Protein AF-A0A8H5JSW3-F1 (afdb_monomer_lite)

Radius of gyration: 33.88 Å; chains: 1; bounding box: 86×76×113 Å

Organism: NCBI:txid47803

Foldseek 3Di:
DDDDPLRVLLVVLVVLLVVLLVLLVVLLVVCCVPQNPVRADPLVVLSVCVVVLSVLSVLLSVLLSCCCPVLVVAEPVLDDPVRVVPDDCPDPSVVSHVVSHVSLVVSVVSLVVNVVSLVVSVVSVVCVLDDPDPDPVVVVVCLVPAPDDPVVNVVVVCLVCLVVVLVVLVVVLVVCLVVVRSNSSSSNSSSSSVSSSSSSCSSRCVSCVVVVVVVVVVVVCVVVVVVVVPDDDDDDDDDDDDDDDDDDDDDDDDDDDDDDDSNPRQDDAPLRVQFKPWFQADDDDDDDDDDDDDDDDDDDDDDDDDDDDDDDDDDPPPPDDDDQDDQDQDDFCVVDPPFKRWRGKHQGIDTPAWGKIKTWTQGNVRDIFIKIKTKGFAPLRLQALVLQLVLQCQLCVQPVVAAFAWDDKAAGPVDPRMIMTMTGRFHFDLDFADLQQVLQSLLSQQVRHADPVQFWFDPGFYDRRSHTFQGDTDHFQLVSVLVRLVSLVVVRCVPPNDDPVCVVVNCCCNPPLSCPQRVVCPPPPHDAGQGKDQDQDFSSQWGAGPVPRHIYGHSGSIIRHRSLLNLLNVPPVVRVNDPSNVVSNCVSDPQRPPNVSSVSVSPSSVVSSD

Structure (mmCIF, N/CA/C/O backbone):
data_AF-A0A8H5JSW3-F1
#
_entry.id   AF-A0A8H5JSW3-F1
#
loop_
_atom_site.group_PDB
_atom_site.id
_atom_site.type_symbol
_atom_site.label_atom_id
_atom_site.label_alt_id
_atom_site.label_comp_id
_atom_site.label_asym_id
_atom_site.label_entity_id
_atom_site.label_seq_id
_atom_site.pdbx_PDB_ins_code
_atom_site.Cartn_x
_atom_site.Cartn_y
_atom_site.Cartn_z
_atom_site.occupancy
_atom_site.B_iso_or_equiv
_atom_site.auth_seq_id
_atom_site.auth_comp_id
_atom_site.auth_asym_id
_atom_site.auth_atom_id
_atom_site.pdbx_PDB_model_num
ATOM 1 N N . MET A 1 1 ? 53.508 -15.416 -26.211 1.00 42.41 1 MET A N 1
ATOM 2 C CA . MET A 1 1 ? 52.854 -15.541 -27.528 1.00 42.41 1 MET A CA 1
ATOM 3 C C . MET A 1 1 ? 51.835 -14.416 -27.615 1.00 42.41 1 MET A C 1
ATOM 5 O O . MET A 1 1 ? 50.801 -14.496 -26.969 1.00 42.41 1 MET A O 1
ATOM 9 N N . THR A 1 2 ? 52.191 -13.299 -28.245 1.00 49.69 2 THR A N 1
ATOM 10 C CA . THR A 1 2 ? 51.270 -12.172 -28.449 1.00 49.69 2 THR A CA 1
ATOM 11 C C . THR A 1 2 ? 50.281 -12.577 -29.534 1.00 49.69 2 THR A C 1
ATOM 13 O O . THR A 1 2 ? 50.700 -12.877 -30.649 1.00 49.69 2 THR A O 1
ATOM 16 N N . LEU A 1 3 ? 48.998 -12.670 -29.184 1.00 56.19 3 LEU A N 1
ATOM 17 C CA . LEU A 1 3 ? 47.935 -12.943 -30.149 1.00 56.19 3 LEU A CA 1
ATOM 18 C C . LEU A 1 3 ? 47.907 -11.830 -31.203 1.00 56.19 3 LEU A C 1
ATOM 20 O O . LEU A 1 3 ? 48.126 -10.662 -30.882 1.00 56.19 3 LEU A O 1
ATOM 24 N N . ASP A 1 4 ? 47.636 -12.203 -32.450 1.00 70.50 4 ASP A N 1
ATOM 25 C CA . ASP A 1 4 ? 47.379 -11.255 -33.532 1.00 70.50 4 ASP A CA 1
ATOM 26 C C . ASP A 1 4 ? 46.211 -10.310 -33.147 1.00 70.50 4 ASP A C 1
ATOM 28 O O . ASP A 1 4 ? 45.209 -10.790 -32.598 1.00 70.50 4 ASP A O 1
ATOM 32 N N . PRO A 1 5 ? 46.302 -8.985 -33.387 1.00 66.31 5 PRO A N 1
ATOM 33 C CA . PRO A 1 5 ? 45.281 -8.019 -32.972 1.00 66.31 5 PRO A CA 1
ATOM 34 C C . PRO A 1 5 ? 43.854 -8.354 -33.427 1.00 66.31 5 PRO A C 1
ATOM 36 O O . PRO A 1 5 ? 42.914 -8.175 -32.650 1.00 66.31 5 PRO A O 1
ATOM 39 N N . ALA A 1 6 ? 43.675 -8.907 -34.633 1.00 65.25 6 ALA A N 1
ATOM 40 C CA . ALA A 1 6 ? 42.353 -9.309 -35.124 1.00 65.25 6 ALA A CA 1
ATOM 41 C C . ALA A 1 6 ? 41.802 -10.528 -34.361 1.00 65.25 6 ALA A C 1
ATOM 43 O O . ALA A 1 6 ? 40.601 -10.623 -34.084 1.00 65.25 6 ALA A O 1
ATOM 44 N N . THR A 1 7 ? 42.690 -11.437 -33.955 1.00 71.88 7 THR A N 1
ATOM 45 C CA . THR A 1 7 ? 42.349 -12.595 -33.118 1.00 71.88 7 THR A CA 1
ATOM 46 C C . THR A 1 7 ? 41.985 -12.163 -31.693 1.00 71.88 7 THR A C 1
ATOM 48 O O . THR A 1 7 ? 41.002 -12.652 -31.135 1.00 71.88 7 THR A O 1
ATOM 51 N N . SER A 1 8 ? 42.715 -11.198 -31.123 1.00 79.25 8 SER A N 1
ATOM 52 C CA . SER A 1 8 ? 42.423 -10.641 -29.794 1.00 79.25 8 SER A CA 1
ATOM 53 C C . SER A 1 8 ? 41.053 -9.959 -29.746 1.00 79.25 8 SER A C 1
ATOM 55 O O . SER A 1 8 ? 40.274 -10.218 -28.828 1.00 79.25 8 SER A O 1
ATOM 57 N N . PHE A 1 9 ? 40.731 -9.131 -30.745 1.00 79.38 9 PHE A N 1
ATOM 58 C CA . PHE A 1 9 ? 39.423 -8.479 -30.823 1.00 79.38 9 PHE A CA 1
ATOM 59 C C . PHE A 1 9 ? 38.285 -9.486 -31.025 1.00 79.38 9 PHE A C 1
ATOM 61 O O . PHE A 1 9 ? 37.231 -9.367 -30.406 1.00 79.38 9 PHE A O 1
ATOM 68 N N . SER A 1 10 ? 38.494 -10.513 -31.852 1.00 80.00 10 SER A N 1
ATOM 69 C CA . SER A 1 10 ? 37.480 -11.548 -32.068 1.00 80.00 10 SER A CA 1
ATOM 70 C C . SER A 1 10 ? 37.108 -12.239 -30.752 1.00 80.00 10 SER A C 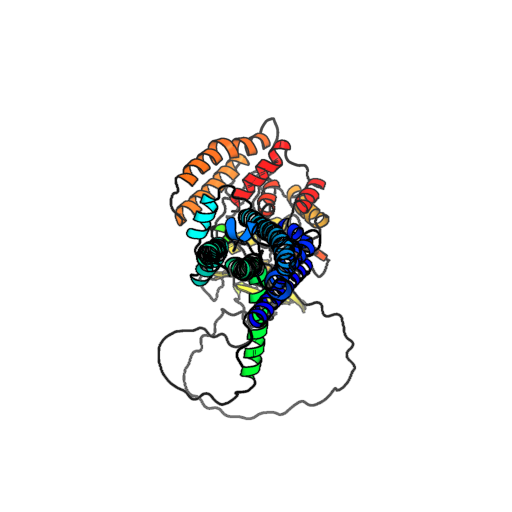1
ATOM 72 O O . SER A 1 10 ? 35.928 -12.351 -30.429 1.00 80.00 10 SER A O 1
ATOM 74 N N . ILE A 1 11 ? 38.102 -12.642 -29.952 1.00 84.06 11 ILE A N 1
ATOM 75 C CA . ILE A 1 11 ? 37.868 -13.252 -28.633 1.00 84.06 11 ILE A CA 1
ATOM 76 C C . ILE A 1 11 ? 37.086 -12.293 -27.724 1.00 84.06 11 ILE A C 1
ATOM 78 O O . ILE A 1 11 ? 36.123 -12.707 -27.077 1.00 84.06 11 ILE A O 1
ATOM 82 N N . GLU A 1 12 ? 37.463 -11.015 -27.700 1.00 86.69 12 GLU A N 1
ATOM 83 C CA . GLU A 1 12 ? 36.790 -9.975 -26.918 1.00 86.69 12 GLU A CA 1
ATOM 84 C C . GLU A 1 12 ? 35.310 -9.820 -27.319 1.00 86.69 12 GLU A C 1
ATOM 86 O O . GLU A 1 12 ? 34.420 -9.933 -26.473 1.00 86.69 12 GLU A O 1
ATOM 91 N N . ALA A 1 13 ? 35.032 -9.646 -28.612 1.00 83.81 13 ALA A N 1
ATOM 92 C CA . ALA A 1 13 ? 33.691 -9.405 -29.137 1.00 83.81 13 ALA A CA 1
ATOM 93 C C . ALA A 1 13 ? 32.743 -10.597 -28.900 1.00 83.81 13 ALA A C 1
ATOM 95 O O . ALA A 1 13 ? 31.612 -10.420 -28.440 1.00 83.81 13 ALA A O 1
ATOM 96 N N . TRP A 1 14 ? 33.219 -11.826 -29.128 1.00 87.38 14 TRP A N 1
ATOM 97 C CA . TRP A 1 14 ? 32.437 -13.036 -28.855 1.00 87.38 14 TRP A CA 1
ATOM 98 C C . TRP A 1 14 ? 32.210 -13.262 -27.354 1.00 87.38 14 TRP A C 1
ATOM 100 O O . TRP A 1 14 ? 31.138 -13.726 -26.957 1.00 87.38 14 TRP A O 1
ATOM 110 N N . THR A 1 15 ? 33.166 -12.874 -26.503 1.00 89.56 15 THR A N 1
ATOM 111 C CA . THR A 1 15 ? 33.002 -12.924 -25.040 1.00 89.56 15 THR A CA 1
ATOM 112 C C . THR A 1 15 ? 31.920 -11.948 -24.571 1.00 89.56 15 THR A C 1
ATOM 114 O O . THR A 1 15 ? 31.059 -12.319 -23.769 1.00 89.56 15 THR A O 1
ATOM 117 N N . TYR A 1 16 ? 31.902 -10.721 -25.102 1.00 89.00 16 TYR A N 1
ATOM 118 C CA . TYR A 1 16 ? 30.855 -9.736 -24.806 1.00 89.00 16 TYR A CA 1
ATOM 119 C C . TYR A 1 16 ? 29.469 -10.218 -25.213 1.00 89.00 16 TYR A C 1
ATOM 121 O O . TYR A 1 16 ? 28.509 -10.056 -24.446 1.00 89.00 16 TYR A O 1
ATOM 129 N N . LEU A 1 17 ? 29.368 -10.854 -26.382 1.00 87.12 17 LEU A N 1
ATOM 130 C CA . LEU A 1 17 ? 28.131 -11.469 -26.839 1.00 87.12 17 LEU A CA 1
ATOM 131 C C . LEU A 1 17 ? 27.668 -12.557 -25.866 1.00 87.12 17 LEU A C 1
ATOM 133 O O . LEU A 1 17 ? 26.546 -12.481 -25.368 1.00 87.12 17 LEU A O 1
ATOM 137 N N . ALA A 1 18 ? 28.536 -13.511 -25.522 1.00 88.69 18 ALA A N 1
ATOM 138 C CA . ALA A 1 18 ? 28.195 -14.616 -24.628 1.00 88.69 18 ALA A CA 1
ATOM 139 C C . ALA A 1 18 ? 27.685 -14.130 -23.259 1.00 88.69 18 ALA A C 1
ATOM 141 O O . ALA A 1 18 ? 26.617 -14.551 -22.807 1.00 88.69 18 ALA A O 1
ATOM 142 N N . ILE A 1 19 ? 28.398 -13.190 -22.627 1.00 89.62 19 ILE A N 1
ATOM 143 C CA . ILE A 1 19 ? 28.000 -12.622 -21.330 1.00 89.62 19 ILE A CA 1
ATOM 144 C C . ILE A 1 19 ? 26.642 -11.919 -21.439 1.00 89.62 19 ILE A C 1
ATOM 146 O O . ILE A 1 19 ? 25.775 -12.106 -20.583 1.00 89.62 19 ILE A O 1
ATOM 150 N N . SER A 1 20 ? 26.430 -11.139 -22.500 1.00 84.50 20 SER A N 1
ATOM 151 C CA . SER A 1 20 ? 25.183 -10.390 -22.695 1.00 84.50 20 SER A CA 1
ATOM 152 C C . SER A 1 20 ? 23.987 -11.308 -22.938 1.00 84.50 20 SER A C 1
ATOM 154 O O . SER A 1 20 ? 22.911 -11.064 -22.391 1.00 84.50 20 SER A O 1
ATOM 156 N N . LEU A 1 21 ? 24.170 -12.383 -23.711 1.00 84.62 21 LEU A N 1
ATOM 157 C CA . LEU A 1 21 ? 23.132 -13.387 -23.953 1.00 84.62 21 LEU A CA 1
ATOM 158 C C . LEU A 1 21 ? 22.710 -14.072 -22.650 1.00 84.62 21 LEU A C 1
ATOM 160 O O . LEU A 1 21 ? 21.513 -14.145 -22.362 1.00 84.62 21 LEU A O 1
ATOM 164 N N . ILE A 1 22 ? 23.680 -14.500 -21.834 1.00 86.38 22 ILE A N 1
ATOM 165 C CA . ILE A 1 22 ? 23.426 -15.123 -20.525 1.00 86.38 22 ILE A CA 1
ATOM 166 C C . ILE A 1 22 ? 22.666 -14.159 -19.614 1.00 86.38 22 ILE A C 1
ATOM 168 O O . ILE A 1 22 ? 21.664 -14.531 -19.007 1.00 86.38 22 ILE A O 1
ATOM 172 N N . LEU A 1 23 ? 23.116 -12.909 -19.539 1.00 83.75 23 LEU A N 1
ATOM 173 C CA . LEU A 1 23 ? 22.532 -11.892 -18.675 1.00 83.75 23 LEU A CA 1
ATOM 174 C C . LEU A 1 23 ? 21.076 -11.564 -19.055 1.00 83.75 23 LEU A C 1
ATOM 176 O O . LEU A 1 23 ? 20.216 -11.471 -18.176 1.00 83.75 23 LEU A O 1
ATOM 180 N N . VAL A 1 24 ? 20.768 -11.452 -20.349 1.00 79.88 24 VAL A N 1
ATOM 181 C CA . VAL A 1 24 ? 19.388 -11.244 -20.820 1.00 79.88 24 VAL A CA 1
ATOM 182 C C . VAL A 1 24 ? 18.526 -12.477 -20.560 1.00 79.88 24 VAL A C 1
ATOM 184 O O . VAL A 1 24 ? 17.418 -12.339 -20.043 1.00 79.88 24 VAL A O 1
ATOM 187 N N . ALA A 1 25 ? 19.028 -13.678 -20.858 1.00 80.31 25 ALA A N 1
ATOM 188 C CA . ALA A 1 25 ? 18.294 -14.919 -20.619 1.00 80.31 25 ALA A CA 1
ATOM 189 C C . ALA A 1 25 ? 17.964 -15.099 -19.129 1.00 80.31 25 ALA A C 1
ATOM 191 O O . ALA A 1 25 ? 16.816 -15.363 -18.769 1.00 80.31 25 ALA A O 1
ATOM 192 N N . PHE A 1 26 ? 18.946 -14.871 -18.255 1.00 81.25 26 PHE A N 1
ATOM 193 C CA . PHE A 1 26 ? 18.774 -14.932 -16.807 1.00 81.25 26 PHE A CA 1
ATOM 194 C C . PHE A 1 26 ? 17.715 -13.939 -16.317 1.00 81.25 26 PHE A C 1
ATOM 196 O O . PHE A 1 26 ? 16.819 -14.312 -15.555 1.00 81.25 26 PHE A O 1
ATOM 203 N N . ARG A 1 27 ? 17.751 -12.696 -16.812 1.00 78.31 27 ARG A N 1
ATOM 204 C CA . ARG A 1 27 ? 16.717 -11.698 -16.521 1.00 78.31 27 ARG A CA 1
ATOM 205 C C . ARG A 1 27 ? 15.326 -12.182 -16.944 1.00 78.31 27 ARG A C 1
ATOM 207 O O . ARG A 1 27 ? 14.398 -12.092 -16.141 1.00 78.31 27 ARG A O 1
ATOM 214 N N . CYS A 1 28 ? 15.166 -12.659 -18.179 1.00 76.44 28 CYS A N 1
ATOM 215 C CA . CYS A 1 28 ? 13.875 -13.114 -18.703 1.00 76.44 28 CYS A CA 1
ATOM 216 C C . CYS A 1 28 ? 13.307 -14.272 -17.872 1.00 76.44 28 CYS A C 1
ATOM 218 O O . CYS A 1 28 ? 12.138 -14.235 -17.496 1.00 76.44 28 CYS A O 1
ATOM 220 N N . ILE A 1 29 ? 14.146 -15.250 -17.512 1.00 77.12 29 ILE A N 1
ATOM 221 C CA . ILE A 1 29 ? 13.749 -16.394 -16.679 1.00 77.12 29 ILE A CA 1
ATOM 222 C C . ILE A 1 29 ? 13.287 -15.931 -15.293 1.00 77.12 29 ILE A C 1
ATOM 224 O O . ILE A 1 29 ? 12.258 -16.400 -14.806 1.00 77.12 29 ILE A O 1
ATOM 228 N N . ILE A 1 30 ? 14.014 -15.003 -14.657 1.00 73.31 30 ILE A N 1
ATOM 229 C CA . ILE A 1 30 ? 13.615 -14.447 -13.356 1.00 73.31 30 ILE A CA 1
ATOM 230 C C . ILE A 1 30 ? 12.268 -13.735 -13.471 1.00 73.31 30 ILE A C 1
ATOM 232 O O . ILE A 1 30 ? 11.367 -14.005 -12.684 1.00 73.31 30 ILE A O 1
ATOM 236 N N . ARG A 1 31 ? 12.097 -12.840 -14.446 1.00 72.12 31 ARG A N 1
ATOM 237 C CA . ARG A 1 31 ? 10.846 -12.076 -14.584 1.00 72.12 31 ARG A CA 1
ATOM 238 C C . ARG A 1 31 ? 9.658 -12.998 -14.855 1.00 72.12 31 ARG A C 1
ATOM 240 O O . ARG A 1 31 ? 8.634 -12.856 -14.194 1.00 72.12 31 ARG A O 1
ATOM 247 N N . TRP A 1 32 ? 9.829 -13.987 -15.732 1.00 70.44 32 TRP A N 1
ATOM 248 C CA . TRP A 1 32 ? 8.801 -14.982 -16.036 1.00 70.44 32 TRP A CA 1
ATOM 249 C C . TRP A 1 32 ? 8.386 -15.785 -14.802 1.00 70.44 32 TRP A C 1
ATOM 251 O O . TRP A 1 32 ? 7.198 -15.902 -14.511 1.00 70.44 32 TRP A O 1
ATOM 261 N N . ARG A 1 33 ? 9.359 -16.336 -14.063 1.00 68.94 33 ARG A N 1
ATOM 262 C CA . ARG A 1 33 ? 9.085 -17.192 -12.898 1.00 68.94 33 ARG A CA 1
ATOM 263 C C . ARG A 1 33 ? 8.400 -16.460 -11.748 1.00 68.94 33 ARG A C 1
ATOM 265 O O . ARG A 1 33 ? 7.733 -17.114 -10.959 1.00 68.94 33 ARG A O 1
ATOM 272 N N . TRP A 1 34 ? 8.588 -15.147 -11.636 1.00 63.50 34 TRP A N 1
ATOM 273 C CA . TRP A 1 34 ? 8.130 -14.378 -10.477 1.00 63.50 34 TRP A CA 1
ATOM 274 C C . TRP A 1 34 ? 6.857 -13.562 -10.715 1.00 63.50 34 TRP A C 1
ATOM 276 O O . TRP A 1 34 ? 6.112 -13.357 -9.767 1.00 63.50 34 TRP A O 1
ATOM 286 N N . LEU A 1 35 ? 6.603 -13.078 -11.935 1.00 59.19 35 LEU A N 1
ATOM 287 C CA . LEU A 1 35 ? 5.440 -12.220 -12.231 1.00 59.19 35 LEU A CA 1
ATOM 288 C C . LEU A 1 35 ? 4.342 -12.928 -13.031 1.00 59.19 35 LEU A C 1
ATOM 290 O O . LEU A 1 35 ? 3.235 -12.407 -13.150 1.00 59.19 35 LEU A O 1
ATOM 294 N N . GLY A 1 36 ? 4.638 -14.104 -13.593 1.00 61.25 36 GLY A N 1
ATOM 295 C CA . GLY A 1 36 ? 3.735 -14.792 -14.509 1.00 61.25 36 GLY A CA 1
ATOM 296 C C . GLY A 1 36 ? 3.526 -14.035 -15.829 1.00 61.25 36 GLY A C 1
ATOM 297 O O . GLY A 1 36 ? 3.969 -12.904 -16.019 1.00 61.25 36 GLY A O 1
ATOM 298 N N . LEU A 1 37 ? 2.837 -14.674 -16.776 1.00 57.72 37 LEU A N 1
ATOM 299 C CA . LEU A 1 37 ? 2.640 -14.154 -18.139 1.00 57.72 37 LEU A CA 1
ATOM 300 C C . LEU A 1 37 ? 1.767 -12.888 -18.222 1.00 57.72 37 LEU A C 1
ATOM 302 O O . LEU A 1 37 ? 1.902 -12.118 -19.172 1.00 57.72 37 LEU A O 1
ATOM 306 N N . ARG A 1 38 ? 0.876 -12.680 -17.244 1.00 52.69 38 ARG A N 1
ATOM 307 C CA . ARG A 1 38 ? -0.062 -11.543 -17.188 1.00 52.69 38 ARG A CA 1
ATOM 308 C C . ARG A 1 38 ? 0.469 -10.342 -16.391 1.00 52.69 38 ARG A C 1
ATOM 310 O O . ARG A 1 38 ? -0.105 -9.269 -16.494 1.00 52.69 38 ARG A O 1
ATOM 317 N N . GLY A 1 39 ? 1.557 -10.509 -15.632 1.00 58.34 39 GLY A N 1
ATOM 318 C CA . GLY A 1 39 ? 2.174 -9.458 -14.809 1.00 58.34 39 GLY A CA 1
ATOM 319 C C . GLY A 1 39 ? 3.420 -8.812 -15.426 1.00 58.34 39 GLY A C 1
ATOM 320 O O . GLY A 1 39 ? 4.149 -8.094 -14.738 1.00 58.34 39 GLY A O 1
ATOM 321 N N . LEU A 1 40 ? 3.719 -9.097 -16.698 1.00 61.66 40 LEU A N 1
ATOM 322 C CA . LEU A 1 40 ? 4.862 -8.515 -17.403 1.00 61.66 40 LEU A CA 1
ATOM 323 C C . LEU A 1 40 ? 4.580 -7.045 -17.738 1.00 61.66 40 LEU A C 1
ATOM 325 O O . LEU A 1 40 ? 3.499 -6.688 -18.195 1.00 61.66 40 LEU A O 1
ATOM 329 N N . ALA A 1 41 ? 5.559 -6.173 -17.510 1.00 62.34 41 ALA A N 1
ATOM 330 C CA . ALA A 1 41 ? 5.435 -4.759 -17.839 1.00 62.34 41 ALA A CA 1
ATOM 331 C C . ALA A 1 41 ? 5.768 -4.503 -19.321 1.00 62.34 41 ALA A C 1
ATOM 333 O O . ALA A 1 41 ? 6.376 -5.335 -19.993 1.00 62.34 41 ALA A O 1
ATOM 334 N N . ALA A 1 42 ? 5.421 -3.322 -19.847 1.00 63.41 42 ALA A N 1
ATOM 335 C CA . ALA A 1 42 ? 5.724 -2.943 -21.233 1.00 63.41 42 ALA A CA 1
ATOM 336 C C . ALA A 1 42 ? 7.229 -3.034 -21.571 1.00 63.41 42 ALA A C 1
ATOM 338 O O . ALA A 1 42 ? 7.587 -3.451 -22.672 1.00 63.41 42 ALA A O 1
ATOM 339 N N . ASP A 1 43 ? 8.122 -2.718 -20.621 1.00 63.94 43 ASP A N 1
ATOM 340 C CA . ASP A 1 43 ? 9.566 -2.930 -20.777 1.00 63.94 43 ASP A CA 1
ATOM 341 C C . ASP A 1 43 ? 9.937 -4.413 -20.844 1.00 63.94 43 ASP A C 1
ATOM 343 O O . ASP A 1 43 ? 10.880 -4.759 -21.547 1.00 63.94 43 ASP A O 1
ATOM 347 N N . ASP A 1 44 ? 9.197 -5.294 -20.172 1.00 67.88 44 ASP A N 1
ATOM 348 C CA . ASP A 1 44 ? 9.404 -6.733 -20.286 1.00 67.88 44 ASP A CA 1
ATOM 349 C C . ASP A 1 44 ? 8.888 -7.272 -21.619 1.00 67.88 44 ASP A C 1
ATOM 351 O O . ASP A 1 44 ? 9.549 -8.133 -22.176 1.00 67.88 44 ASP A O 1
ATOM 355 N N . TYR A 1 45 ? 7.803 -6.741 -22.193 1.00 66.06 45 TYR A N 1
ATOM 356 C CA . TYR A 1 45 ? 7.359 -7.103 -23.551 1.00 66.06 45 TYR A CA 1
ATOM 357 C C . TYR A 1 45 ? 8.318 -6.590 -24.636 1.00 66.06 45 TYR A C 1
ATOM 359 O O . TYR A 1 45 ? 8.668 -7.330 -25.557 1.00 66.06 45 TYR A O 1
ATOM 367 N N . LEU A 1 46 ? 8.865 -5.380 -24.470 1.00 62.31 46 LEU A N 1
ATOM 368 C CA . LEU A 1 46 ? 10.007 -4.881 -25.256 1.00 62.31 46 LEU A CA 1
ATOM 369 C C . LEU A 1 46 ? 11.282 -5.723 -25.056 1.00 62.31 46 LEU A C 1
ATOM 371 O O . LEU A 1 46 ? 12.229 -5.623 -25.837 1.00 62.31 46 LEU A O 1
ATOM 375 N N . MET A 1 47 ? 11.310 -6.553 -24.012 1.00 57.22 47 MET A N 1
ATOM 376 C CA . MET A 1 47 ? 12.322 -7.574 -23.755 1.00 57.22 47 MET A CA 1
ATOM 377 C C . MET A 1 47 ? 11.821 -8.999 -24.055 1.00 57.22 47 MET A C 1
ATOM 379 O O . MET A 1 47 ? 12.621 -9.908 -23.987 1.00 57.22 47 MET A O 1
ATOM 383 N N . VAL A 1 48 ? 10.561 -9.250 -24.429 1.00 53.88 48 VAL A N 1
ATOM 384 C CA . VAL A 1 48 ? 10.089 -10.503 -25.070 1.00 53.88 48 VAL A CA 1
ATOM 385 C C . VAL A 1 48 ? 10.422 -10.455 -26.566 1.00 53.88 48 VAL A C 1
ATOM 387 O O . VAL A 1 48 ? 10.794 -11.454 -27.173 1.00 53.88 48 VAL A O 1
ATOM 390 N N . VAL A 1 49 ? 10.557 -9.236 -27.086 1.00 54.81 49 VAL A N 1
ATOM 391 C CA . VAL A 1 49 ? 11.464 -8.844 -28.176 1.00 54.81 49 VAL A CA 1
ATOM 392 C C . VAL A 1 49 ? 12.961 -9.067 -27.779 1.00 54.81 49 VAL A C 1
ATOM 394 O O . VAL A 1 49 ? 13.870 -8.571 -28.437 1.00 54.81 49 VAL A O 1
ATOM 397 N N . ALA A 1 50 ? 13.287 -9.853 -26.735 1.00 51.72 50 ALA A N 1
ATOM 398 C CA . ALA A 1 50 ? 14.654 -10.300 -26.405 1.00 51.72 50 ALA A CA 1
ATOM 399 C C . ALA A 1 50 ? 15.281 -11.054 -27.561 1.00 51.72 50 ALA A C 1
ATOM 401 O O . ALA A 1 50 ? 16.459 -10.842 -27.816 1.00 51.72 50 ALA A O 1
ATOM 402 N N . ALA A 1 51 ? 14.506 -11.866 -28.285 1.00 58.88 51 ALA A N 1
ATOM 403 C CA . ALA A 1 51 ? 14.991 -12.473 -29.515 1.00 58.88 51 ALA A CA 1
ATOM 404 C C . ALA A 1 51 ? 15.511 -11.382 -30.460 1.00 58.88 51 ALA A C 1
ATOM 406 O O . ALA A 1 51 ? 16.638 -11.457 -30.917 1.00 58.88 51 ALA A O 1
ATOM 407 N N . HIS A 1 52 ? 14.767 -10.294 -30.656 1.00 69.06 52 HIS A N 1
ATOM 408 C CA . HIS A 1 52 ? 15.202 -9.190 -31.508 1.00 69.06 52 HIS A CA 1
ATOM 409 C C . HIS A 1 52 ? 16.444 -8.462 -30.971 1.00 69.06 52 HIS A C 1
ATOM 411 O O . HIS A 1 52 ? 17.347 -8.201 -31.750 1.00 69.06 52 HIS A O 1
ATOM 417 N N . LYS A 1 53 ? 16.564 -8.174 -29.666 1.00 70.19 53 LYS A N 1
ATOM 418 C CA . LYS A 1 53 ? 17.777 -7.521 -29.121 1.00 70.19 53 LYS A CA 1
ATOM 419 C C . LYS A 1 53 ? 19.005 -8.424 -29.145 1.00 70.19 53 LYS A C 1
ATOM 421 O O . LYS A 1 53 ? 20.099 -7.956 -29.439 1.00 70.19 53 LYS A O 1
ATOM 426 N N . GLN A 1 54 ? 18.821 -9.710 -28.861 1.00 72.62 54 GLN A N 1
ATOM 427 C CA . GLN A 1 54 ? 19.868 -10.716 -29.008 1.00 72.62 54 GLN A CA 1
ATOM 428 C C . GLN A 1 54 ? 20.282 -10.837 -30.475 1.00 72.62 54 GLN A C 1
ATOM 430 O O . GLN A 1 54 ? 21.475 -10.856 -30.757 1.00 72.62 54 GLN A O 1
ATOM 435 N N . LEU A 1 55 ? 19.327 -10.827 -31.409 1.00 80.25 55 LEU A N 1
ATOM 436 C CA . LEU A 1 55 ? 19.589 -10.825 -32.848 1.00 80.25 55 LEU A CA 1
ATOM 437 C C . LEU A 1 55 ? 20.320 -9.555 -33.290 1.00 80.25 55 LEU A C 1
ATOM 439 O O . LEU A 1 55 ? 21.277 -9.660 -34.044 1.00 80.25 55 LEU A O 1
ATOM 443 N N . LEU A 1 56 ? 19.926 -8.377 -32.800 1.00 83.88 56 LEU A N 1
ATOM 444 C CA . LEU A 1 56 ? 20.584 -7.108 -33.119 1.00 83.88 56 LEU A CA 1
ATOM 445 C C . LEU A 1 56 ? 22.016 -7.063 -32.581 1.00 83.88 56 LEU A C 1
ATOM 447 O O . LEU A 1 56 ? 22.922 -6.712 -33.325 1.00 83.88 56 LEU A O 1
ATOM 451 N N . PHE A 1 57 ? 22.246 -7.462 -31.327 1.00 84.06 57 PHE A N 1
ATOM 452 C CA . PHE A 1 57 ? 23.598 -7.474 -30.765 1.00 84.06 57 PHE A CA 1
ATOM 453 C C . PHE A 1 57 ? 24.480 -8.543 -31.426 1.00 84.06 57 PHE A C 1
ATOM 455 O O . PHE A 1 57 ? 25.628 -8.273 -31.759 1.00 84.06 57 PHE A O 1
ATOM 462 N N . THR A 1 58 ? 23.922 -9.722 -31.728 1.00 87.75 58 THR A N 1
ATOM 463 C CA . THR A 1 58 ? 24.615 -10.766 -32.504 1.00 87.75 58 THR A CA 1
ATOM 464 C C . THR A 1 58 ? 24.957 -10.275 -33.909 1.00 87.75 58 THR A C 1
ATOM 466 O O . THR A 1 58 ? 26.072 -10.489 -34.377 1.00 87.75 58 THR A O 1
ATOM 469 N N . ALA A 1 59 ? 24.026 -9.595 -34.584 1.00 88.06 59 ALA A N 1
ATOM 470 C CA . ALA A 1 59 ? 24.245 -9.028 -35.909 1.00 88.06 59 ALA A CA 1
ATOM 471 C C . ALA A 1 59 ? 25.305 -7.918 -35.877 1.00 88.06 59 ALA A C 1
ATOM 473 O O . ALA A 1 59 ? 26.169 -7.892 -36.747 1.00 88.06 59 ALA A O 1
ATOM 474 N N . GLU A 1 60 ? 25.307 -7.059 -34.855 1.00 85.69 60 GLU A N 1
ATOM 475 C CA . GLU A 1 60 ? 26.353 -6.053 -34.656 1.00 85.69 60 GLU A CA 1
ATOM 476 C C . GLU A 1 60 ? 27.729 -6.718 -34.494 1.00 85.69 60 GLU A C 1
ATOM 478 O O . GLU A 1 60 ? 28.642 -6.438 -35.273 1.00 85.69 60 GLU A O 1
ATOM 483 N N . THR A 1 61 ? 27.862 -7.659 -33.553 1.00 86.12 61 THR A N 1
ATOM 484 C CA . THR A 1 61 ? 29.111 -8.400 -33.311 1.00 86.12 61 THR A CA 1
ATOM 485 C C . THR A 1 61 ? 29.587 -9.137 -34.566 1.00 86.12 61 THR A C 1
ATOM 487 O O . THR A 1 61 ? 30.766 -9.069 -34.915 1.00 86.12 61 THR A O 1
ATOM 490 N N . ALA A 1 62 ? 28.673 -9.782 -35.298 1.00 87.38 62 ALA A N 1
ATOM 491 C CA . ALA A 1 62 ? 28.989 -10.461 -36.548 1.00 87.38 62 ALA A CA 1
ATOM 492 C C . ALA A 1 62 ? 29.499 -9.476 -37.610 1.00 87.38 62 ALA A C 1
ATOM 494 O O . ALA A 1 62 ? 30.515 -9.738 -38.248 1.00 87.38 62 ALA A O 1
ATOM 495 N N . THR A 1 63 ? 28.847 -8.323 -37.786 1.00 85.56 63 THR A N 1
ATOM 496 C CA . THR A 1 63 ? 29.294 -7.315 -38.763 1.00 85.56 63 THR A CA 1
ATOM 497 C C . THR A 1 63 ? 30.665 -6.740 -38.422 1.00 85.56 63 THR A C 1
ATOM 499 O O . THR A 1 63 ? 31.491 -6.601 -39.323 1.00 85.56 63 THR A O 1
ATOM 502 N N . ALA A 1 64 ? 30.951 -6.484 -37.141 1.00 80.88 64 ALA A N 1
ATOM 503 C CA . ALA A 1 64 ? 32.268 -6.040 -36.692 1.00 80.88 64 ALA A CA 1
ATOM 504 C C . ALA A 1 64 ? 33.350 -7.101 -36.965 1.00 80.88 64 ALA A C 1
ATOM 506 O O . ALA A 1 64 ? 34.429 -6.770 -37.461 1.00 80.88 64 ALA A O 1
ATOM 507 N N . TYR A 1 65 ? 33.035 -8.379 -36.731 1.00 84.62 65 TYR A N 1
ATOM 508 C CA . TYR A 1 65 ? 33.917 -9.496 -37.067 1.00 84.62 65 TYR A CA 1
ATOM 509 C C . TYR A 1 65 ? 34.180 -9.592 -38.576 1.00 84.62 65 TYR A C 1
ATOM 511 O O . TYR A 1 65 ? 35.335 -9.657 -38.986 1.00 84.62 65 TYR A O 1
ATOM 519 N N . TYR A 1 66 ? 33.144 -9.539 -39.421 1.00 84.00 66 TYR A N 1
ATOM 520 C CA . TYR A 1 66 ? 33.318 -9.598 -40.876 1.00 84.00 66 TYR A CA 1
ATOM 521 C C . TYR A 1 66 ? 34.148 -8.420 -41.407 1.00 84.00 66 TYR A C 1
ATOM 523 O O . TYR A 1 66 ? 35.014 -8.629 -42.255 1.00 84.00 66 TYR A O 1
ATOM 531 N N . VAL A 1 67 ? 33.945 -7.201 -40.891 1.00 80.31 67 VAL A N 1
ATOM 532 C CA . VAL A 1 67 ? 34.746 -6.017 -41.264 1.00 80.31 67 VAL A CA 1
ATOM 533 C C . VAL A 1 67 ? 36.224 -6.203 -40.930 1.00 80.31 67 VAL A C 1
ATOM 535 O O . VAL A 1 67 ? 37.062 -5.927 -41.785 1.00 80.31 67 VAL A O 1
ATOM 538 N N . GLY A 1 68 ? 36.558 -6.701 -39.739 1.00 74.88 68 GLY A N 1
ATOM 539 C CA . GLY A 1 68 ? 37.952 -6.914 -39.337 1.00 74.88 68 GLY A CA 1
ATOM 540 C C . GLY A 1 68 ? 38.598 -8.143 -39.983 1.00 74.88 68 GLY A C 1
ATOM 541 O O . GLY A 1 68 ? 39.647 -8.036 -40.611 1.00 74.88 68 GLY A O 1
ATOM 542 N N . ALA A 1 69 ? 37.970 -9.311 -39.847 1.00 77.56 69 ALA A N 1
ATOM 543 C CA . ALA A 1 69 ? 38.570 -10.602 -40.179 1.00 77.56 69 ALA A CA 1
ATOM 544 C C . ALA A 1 69 ? 38.423 -10.997 -41.657 1.00 77.56 69 ALA A C 1
ATOM 546 O O . ALA A 1 69 ? 39.339 -11.587 -42.221 1.00 77.56 69 ALA A O 1
ATOM 547 N N . TYR A 1 70 ? 37.287 -10.682 -42.290 1.00 79.88 70 TYR A N 1
ATOM 548 C CA . TYR A 1 70 ? 36.987 -11.126 -43.659 1.00 79.88 70 TYR A CA 1
ATOM 549 C C . TYR A 1 70 ? 37.279 -10.041 -44.703 1.00 79.88 70 TYR A C 1
ATOM 551 O O . TYR A 1 70 ? 37.788 -10.323 -45.786 1.00 79.88 70 TYR A O 1
ATOM 559 N N . TRP A 1 71 ? 36.997 -8.780 -44.365 1.00 83.25 71 TRP A N 1
ATOM 560 C CA . TRP A 1 71 ? 37.260 -7.628 -45.230 1.00 83.25 71 TRP A CA 1
ATOM 561 C C . TRP A 1 71 ? 38.595 -6.928 -44.926 1.00 83.25 71 TRP A C 1
ATOM 563 O O . TRP A 1 71 ? 38.918 -5.943 -45.585 1.00 83.25 71 TRP A O 1
ATOM 573 N N . HIS A 1 72 ? 39.386 -7.427 -43.966 1.00 76.44 72 HIS A N 1
ATOM 574 C CA . HIS A 1 72 ? 40.693 -6.877 -43.560 1.00 76.44 72 HIS A CA 1
ATOM 575 C C . HIS A 1 72 ? 40.665 -5.381 -43.186 1.00 76.44 72 HIS A C 1
ATOM 577 O O . HIS A 1 72 ? 41.625 -4.653 -43.431 1.00 76.44 72 HIS A O 1
ATOM 583 N N . GLY A 1 73 ? 39.541 -4.887 -42.658 1.00 72.00 73 GLY A N 1
ATOM 584 C CA . GLY A 1 73 ? 39.346 -3.471 -42.334 1.00 72.00 73 GLY A CA 1
ATOM 585 C C . GLY A 1 73 ? 39.220 -2.548 -43.555 1.00 72.00 73 GLY A C 1
ATOM 586 O O . GLY A 1 73 ? 39.194 -1.326 -43.398 1.00 72.00 73 GLY A O 1
ATOM 587 N N . LEU A 1 74 ? 39.126 -3.100 -44.770 1.00 76.19 74 LEU A N 1
ATOM 588 C CA . LEU A 1 74 ? 39.054 -2.332 -46.010 1.00 76.19 74 LEU A CA 1
ATOM 589 C C . LEU A 1 74 ? 37.638 -1.784 -46.233 1.00 76.19 74 LEU A C 1
ATOM 591 O O . LEU A 1 74 ? 36.701 -2.514 -46.552 1.00 76.19 74 LEU A O 1
ATOM 595 N N . ALA A 1 75 ? 37.497 -0.465 -46.125 1.00 74.56 75 ALA A N 1
ATOM 596 C CA . ALA A 1 75 ? 36.273 0.269 -46.430 1.00 74.56 75 ALA A CA 1
ATOM 597 C C . ALA A 1 75 ? 36.590 1.581 -47.171 1.00 74.56 75 ALA A C 1
ATOM 599 O O . ALA A 1 75 ? 37.749 1.959 -47.350 1.00 74.56 75 ALA A O 1
ATOM 600 N N . ASN A 1 76 ? 35.555 2.258 -47.674 1.00 74.75 76 ASN A N 1
ATOM 601 C CA . ASN A 1 76 ? 35.695 3.439 -48.539 1.00 74.75 76 ASN A CA 1
ATOM 602 C C . ASN A 1 76 ? 35.934 4.771 -47.786 1.00 74.75 76 ASN A C 1
ATOM 604 O O . ASN A 1 76 ? 36.206 5.813 -48.379 1.00 74.75 76 ASN A O 1
ATOM 608 N N . ASN A 1 77 ? 35.788 4.752 -46.468 1.00 68.12 77 ASN A N 1
ATOM 609 C CA . ASN A 1 77 ? 35.936 5.887 -45.550 1.00 68.12 77 ASN A CA 1
ATOM 610 C C . ASN A 1 77 ? 37.394 6.212 -45.184 1.00 68.12 77 ASN A C 1
ATOM 612 O O . ASN A 1 77 ? 37.645 7.302 -44.682 1.00 68.12 77 ASN A O 1
ATOM 616 N N . SER A 1 78 ? 38.343 5.311 -45.443 1.00 65.31 78 SER A N 1
ATOM 617 C CA . SER A 1 78 ? 39.780 5.536 -45.235 1.00 65.31 78 SER A CA 1
ATOM 618 C C . SER A 1 78 ? 40.525 6.027 -46.484 1.00 65.31 78 SER A C 1
ATOM 620 O O . SER A 1 78 ? 41.751 6.107 -46.465 1.00 65.31 78 SER A O 1
ATOM 622 N N . MET A 1 79 ? 39.808 6.348 -47.569 1.00 69.69 79 MET A N 1
ATOM 623 C CA . MET A 1 79 ? 40.389 6.754 -48.855 1.00 69.69 79 MET A CA 1
ATOM 624 C C . MET A 1 79 ? 40.036 8.191 -49.230 1.00 69.69 79 MET A C 1
ATOM 626 O O . MET A 1 79 ? 38.897 8.631 -49.050 1.00 69.69 79 MET A O 1
ATOM 630 N N . THR A 1 80 ? 40.992 8.895 -49.840 1.00 77.06 80 THR A N 1
ATOM 631 C CA . THR A 1 80 ? 40.730 10.191 -50.478 1.00 77.06 80 THR A CA 1
ATOM 632 C C . THR A 1 80 ? 39.942 10.017 -51.780 1.00 77.06 80 THR A C 1
ATOM 634 O O . THR A 1 80 ? 39.892 8.934 -52.371 1.00 77.06 80 THR A O 1
ATOM 637 N N . HIS A 1 81 ? 39.324 11.101 -52.257 1.00 77.00 81 HIS A N 1
ATOM 638 C CA . HIS A 1 81 ? 38.597 11.097 -53.530 1.00 77.00 81 HIS A CA 1
ATOM 639 C C . HIS A 1 81 ? 39.485 10.686 -54.717 1.00 77.00 81 HIS A C 1
ATOM 641 O O . HIS A 1 81 ? 39.021 9.968 -55.600 1.00 77.00 81 HIS A O 1
ATOM 647 N N . GLU A 1 82 ? 40.764 11.070 -54.702 1.00 75.69 82 GLU A N 1
ATOM 648 C CA . GLU A 1 82 ? 41.739 10.728 -55.744 1.00 75.69 82 GLU A CA 1
ATOM 649 C C . GLU A 1 82 ? 42.133 9.249 -55.704 1.00 75.69 82 GLU A C 1
ATOM 651 O O . GLU A 1 82 ? 42.094 8.575 -56.729 1.00 75.69 82 GLU A O 1
ATOM 656 N N . GLN A 1 83 ? 42.417 8.707 -54.514 1.00 77.62 83 GLN A N 1
ATOM 657 C CA . GLN A 1 83 ? 42.728 7.283 -54.340 1.00 77.62 83 GLN A CA 1
ATOM 658 C C . GLN A 1 83 ? 41.555 6.384 -54.756 1.00 77.62 83 GLN A C 1
ATOM 660 O O . GLN A 1 83 ? 41.750 5.268 -55.228 1.00 77.62 83 GLN A O 1
ATOM 665 N N . ARG A 1 84 ? 40.316 6.859 -54.578 1.00 76.06 84 ARG A N 1
ATOM 666 C CA . ARG A 1 84 ? 39.107 6.142 -55.001 1.00 76.06 84 ARG A CA 1
ATOM 667 C C . ARG A 1 84 ? 38.962 6.112 -56.522 1.00 76.06 84 ARG A C 1
ATOM 669 O O . ARG A 1 84 ? 38.515 5.105 -57.059 1.00 76.06 84 ARG A O 1
ATOM 676 N N . ALA A 1 85 ? 39.317 7.204 -57.198 1.00 77.25 85 ALA A N 1
ATOM 677 C CA . ALA A 1 85 ? 39.216 7.323 -58.650 1.00 77.25 85 ALA A CA 1
ATOM 678 C C . ALA A 1 85 ? 40.269 6.481 -59.390 1.00 77.25 85 ALA A C 1
ATOM 680 O O . ALA A 1 85 ? 40.031 6.058 -60.517 1.00 77.25 85 ALA A O 1
ATOM 681 N N . THR A 1 86 ? 41.413 6.215 -58.756 1.00 80.56 86 THR A N 1
ATOM 682 C CA . THR A 1 86 ? 42.510 5.423 -59.334 1.00 80.56 86 THR A CA 1
ATOM 683 C C . THR A 1 86 ? 42.382 3.915 -59.097 1.00 80.56 86 THR A C 1
ATOM 685 O O . THR A 1 86 ? 43.148 3.142 -59.674 1.00 80.56 86 THR A O 1
ATOM 688 N N . LEU A 1 87 ? 41.418 3.466 -58.283 1.00 80.56 87 LEU A N 1
ATOM 689 C CA . LEU A 1 87 ? 41.235 2.050 -57.966 1.00 80.56 87 LEU A CA 1
ATOM 690 C C . LEU A 1 87 ? 40.550 1.305 -59.126 1.00 80.56 87 LEU A C 1
ATOM 692 O O . LEU A 1 87 ? 39.434 1.638 -59.523 1.00 80.56 87 LEU A O 1
ATOM 696 N N . SER A 1 88 ? 41.196 0.258 -59.646 1.00 81.44 88 SER A N 1
ATOM 697 C CA . SER A 1 88 ? 40.641 -0.545 -60.744 1.00 81.44 88 SER A CA 1
ATOM 698 C C . SER A 1 88 ? 39.408 -1.348 -60.291 1.00 81.44 88 SER A C 1
ATOM 700 O O . SER A 1 88 ? 39.532 -2.139 -59.347 1.00 81.44 88 SER A O 1
ATOM 702 N N . PRO A 1 89 ? 38.251 -1.244 -60.983 1.00 81.31 89 PRO A N 1
ATOM 703 C CA . PRO A 1 89 ? 37.041 -2.011 -60.662 1.00 81.31 89 PRO A CA 1
ATOM 704 C C . PRO A 1 89 ? 37.198 -3.537 -60.739 1.00 81.31 89 PRO A C 1
ATOM 706 O O . PRO A 1 89 ? 36.402 -4.263 -60.152 1.00 81.31 89 PRO A O 1
ATOM 709 N N . ALA A 1 90 ? 38.216 -4.031 -61.452 1.00 81.06 90 ALA A N 1
ATOM 710 C CA . ALA A 1 90 ? 38.502 -5.462 -61.588 1.00 81.06 90 ALA A CA 1
ATOM 711 C C . ALA A 1 90 ? 39.429 -6.012 -60.485 1.00 81.06 90 ALA A C 1
ATOM 713 O O . ALA A 1 90 ? 39.704 -7.209 -60.456 1.00 81.06 90 ALA A O 1
ATOM 714 N N . SER A 1 91 ? 39.944 -5.155 -59.596 1.00 83.75 91 SER A N 1
ATOM 715 C CA . SER A 1 91 ? 40.863 -5.575 -58.533 1.00 83.75 91 SER A CA 1
ATOM 716 C C . SER A 1 91 ? 40.137 -6.256 -57.367 1.00 83.75 91 SER A C 1
ATOM 718 O O . SER A 1 91 ? 39.028 -5.878 -56.983 1.00 83.75 91 SER A O 1
ATOM 720 N N . GLU A 1 92 ? 40.797 -7.234 -56.743 1.00 82.25 92 GLU A N 1
ATOM 721 C CA . GLU A 1 92 ? 40.300 -7.887 -55.522 1.00 82.25 92 GLU A CA 1
ATOM 722 C C . GLU A 1 92 ? 40.118 -6.876 -54.373 1.00 82.25 92 GLU A C 1
ATOM 724 O O . GLU A 1 92 ? 39.192 -6.986 -53.566 1.00 82.25 92 GLU A O 1
ATOM 729 N N . GLU A 1 93 ? 40.959 -5.840 -54.336 1.00 81.62 93 GLU A N 1
ATOM 730 C CA . GLU A 1 93 ? 40.858 -4.747 -53.371 1.00 81.62 93 GLU A CA 1
ATOM 731 C C . GLU A 1 93 ? 39.564 -3.937 -53.547 1.00 81.62 93 GLU A C 1
ATOM 733 O O . GLU A 1 93 ? 38.888 -3.646 -52.557 1.00 81.62 93 GLU A O 1
ATOM 738 N N . TYR A 1 94 ? 39.169 -3.627 -54.789 1.00 83.00 94 TYR A N 1
ATOM 739 C CA . TYR A 1 94 ? 37.897 -2.956 -55.074 1.00 83.00 94 TYR A CA 1
ATOM 740 C C . TYR A 1 94 ? 36.712 -3.781 -54.555 1.00 83.00 94 TYR A C 1
ATOM 742 O O . TYR A 1 94 ? 35.842 -3.252 -53.860 1.00 83.00 94 TYR A O 1
ATOM 750 N N . TYR A 1 95 ? 36.717 -5.096 -54.799 1.00 84.69 95 TYR A N 1
ATOM 751 C CA . TYR A 1 95 ? 35.677 -5.999 -54.301 1.00 84.69 95 TYR A CA 1
ATOM 752 C C . TYR A 1 95 ? 35.597 -6.016 -52.765 1.00 84.69 95 TYR A C 1
ATOM 754 O O . TYR A 1 95 ? 34.514 -5.821 -52.197 1.00 84.69 95 TYR A O 1
ATOM 762 N N . LYS A 1 96 ? 36.738 -6.190 -52.081 1.00 82.81 96 LYS A N 1
ATOM 763 C CA . LYS A 1 96 ? 36.814 -6.199 -50.610 1.00 82.81 96 LYS A CA 1
ATOM 764 C C . LYS A 1 96 ? 36.337 -4.875 -50.008 1.00 82.81 96 LYS A C 1
ATOM 766 O O . LYS A 1 96 ? 35.575 -4.896 -49.045 1.00 82.81 96 LYS A O 1
ATOM 771 N N . ARG A 1 97 ? 36.682 -3.731 -50.613 1.00 83.19 97 ARG A N 1
ATOM 772 C CA . ARG A 1 97 ? 36.254 -2.395 -50.154 1.00 83.19 97 ARG A CA 1
ATOM 773 C C . ARG A 1 97 ? 34.764 -2.131 -50.350 1.00 83.19 97 ARG A C 1
ATOM 775 O O . ARG A 1 97 ? 34.138 -1.529 -49.474 1.00 83.19 97 ARG A O 1
ATOM 782 N N . VAL A 1 98 ? 34.175 -2.571 -51.465 1.00 85.00 98 VAL A N 1
ATOM 783 C CA . VAL A 1 98 ? 32.728 -2.430 -51.712 1.00 85.00 98 VAL A CA 1
ATOM 784 C C . VAL A 1 98 ? 31.936 -3.258 -50.700 1.00 85.00 98 VAL A C 1
ATOM 786 O O . VAL A 1 98 ? 31.043 -2.729 -50.035 1.00 85.00 98 VAL A O 1
ATOM 789 N N . ARG A 1 99 ? 32.295 -4.535 -50.523 1.00 84.56 99 ARG A N 1
ATOM 790 C CA . ARG A 1 99 ? 31.631 -5.426 -49.560 1.00 84.56 99 ARG A CA 1
ATOM 791 C C . ARG A 1 99 ? 31.871 -5.017 -48.105 1.00 84.56 99 ARG A C 1
ATOM 793 O O . ARG A 1 99 ? 30.931 -5.038 -47.307 1.00 84.56 99 ARG A O 1
ATOM 800 N N . GLY A 1 100 ? 33.082 -4.571 -47.773 1.00 83.19 100 GLY A N 1
ATOM 801 C CA . GLY A 1 100 ? 33.413 -4.006 -46.466 1.00 83.19 100 GLY A CA 1
ATOM 802 C C . GLY A 1 100 ? 32.570 -2.771 -46.145 1.00 83.19 100 GLY A C 1
ATOM 803 O O . GLY A 1 100 ? 31.973 -2.696 -45.074 1.00 83.19 100 GLY A O 1
ATOM 804 N N . SER A 1 101 ? 32.399 -1.862 -47.112 1.00 84.00 101 SER A N 1
ATOM 805 C CA . SER A 1 101 ? 31.555 -0.666 -46.949 1.00 84.00 101 SER A CA 1
ATOM 806 C C . SER A 1 101 ? 30.068 -1.006 -46.779 1.00 84.00 101 SER A C 1
ATOM 808 O O . SER A 1 101 ? 29.399 -0.411 -45.936 1.00 84.00 101 SER A O 1
ATOM 810 N N . GLN A 1 102 ? 29.544 -1.985 -47.529 1.00 86.31 102 GLN A N 1
ATOM 811 C CA . GLN A 1 102 ? 28.168 -2.480 -47.355 1.00 86.31 102 GLN A CA 1
ATOM 812 C C . GLN A 1 102 ? 27.953 -3.075 -45.956 1.00 86.31 102 GLN A C 1
ATOM 814 O O . GLN A 1 102 ? 26.974 -2.748 -45.285 1.00 86.31 102 GLN A O 1
ATOM 819 N N . THR A 1 103 ? 28.893 -3.907 -45.500 1.00 85.25 103 THR A N 1
ATOM 820 C CA . THR A 1 103 ? 28.851 -4.532 -44.168 1.00 85.25 103 THR A CA 1
ATOM 821 C C . THR A 1 103 ? 28.921 -3.477 -43.064 1.00 85.25 103 THR A C 1
ATOM 823 O O . THR A 1 103 ? 28.199 -3.572 -42.076 1.00 85.25 103 THR A O 1
ATOM 826 N N . GLN A 1 104 ? 29.729 -2.430 -43.254 1.00 80.25 104 GLN A N 1
ATOM 827 C CA . GLN A 1 104 ? 29.853 -1.329 -42.304 1.00 80.25 104 GLN A CA 1
ATOM 828 C C . GLN A 1 104 ? 28.572 -0.487 -42.199 1.00 80.25 104 GLN A C 1
ATOM 830 O O . GLN A 1 104 ? 28.147 -0.169 -41.090 1.00 80.25 104 GLN A O 1
ATOM 835 N N . LEU A 1 105 ? 27.923 -0.164 -43.323 1.00 84.00 105 LEU A N 1
ATOM 836 C CA . LEU A 1 105 ? 26.635 0.543 -43.318 1.00 84.00 105 LEU A CA 1
ATOM 837 C C . LEU A 1 105 ? 25.541 -0.275 -42.627 1.00 84.00 105 LEU A C 1
ATOM 839 O O . LEU A 1 105 ? 24.778 0.263 -41.826 1.00 84.00 105 LEU A O 1
ATOM 843 N N . PHE A 1 106 ? 25.488 -1.579 -42.904 1.00 86.81 106 PHE A N 1
ATOM 844 C CA . PHE A 1 106 ? 24.556 -2.476 -42.230 1.00 86.81 106 PHE A CA 1
ATOM 845 C C . PHE A 1 106 ? 24.833 -2.542 -40.720 1.00 86.81 106 PHE A C 1
ATOM 847 O O . PHE A 1 106 ? 23.907 -2.379 -39.926 1.00 86.81 106 PHE A O 1
ATOM 854 N N . GLY A 1 107 ? 26.101 -2.670 -40.319 1.00 84.69 107 GLY A N 1
ATOM 855 C CA . GLY A 1 107 ? 26.510 -2.627 -38.913 1.00 84.69 107 GLY A CA 1
ATOM 856 C C . GLY A 1 107 ? 26.080 -1.336 -38.210 1.00 84.69 107 GLY A C 1
ATOM 857 O O . GLY A 1 107 ? 25.538 -1.390 -37.110 1.00 84.69 107 GLY A O 1
ATOM 858 N N . TRP A 1 108 ? 26.218 -0.173 -38.858 1.00 83.81 108 TRP A N 1
ATOM 859 C CA . TRP A 1 108 ? 25.764 1.110 -38.303 1.00 83.81 108 TRP A CA 1
ATOM 860 C C . TRP A 1 108 ? 24.250 1.192 -38.107 1.00 83.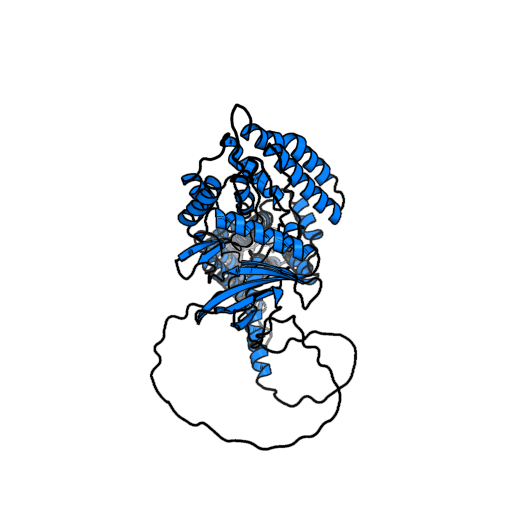81 108 TRP A C 1
ATOM 862 O O . TRP A 1 108 ? 23.796 1.733 -37.095 1.00 83.81 108 TRP A O 1
ATOM 872 N N . LEU A 1 109 ? 23.464 0.662 -39.046 1.00 86.56 109 LEU A N 1
ATOM 873 C CA . LEU A 1 109 ? 22.007 0.604 -38.910 1.00 86.56 109 LEU A CA 1
ATOM 874 C C . LEU A 1 109 ? 21.605 -0.296 -37.740 1.00 86.56 109 LEU A C 1
ATOM 876 O O . LEU A 1 109 ? 20.833 0.129 -36.882 1.00 86.56 109 LEU A O 1
ATOM 880 N N . VAL A 1 110 ? 22.173 -1.502 -37.668 1.00 86.62 110 VAL A N 1
ATOM 881 C CA . VAL A 1 110 ? 21.903 -2.470 -36.595 1.00 86.62 110 VAL A CA 1
ATOM 882 C C . VAL A 1 110 ? 22.271 -1.893 -35.227 1.00 86.62 110 VAL A C 1
ATOM 884 O O . VAL A 1 110 ? 21.451 -1.922 -34.310 1.00 86.62 110 VAL A O 1
ATOM 887 N N . TYR A 1 111 ? 23.456 -1.296 -35.110 1.00 84.25 111 TYR A N 1
ATOM 888 C CA . TYR A 1 111 ? 23.915 -0.607 -33.905 1.00 84.25 111 TYR A CA 1
ATOM 889 C C . TYR A 1 111 ? 22.965 0.521 -33.478 1.00 84.25 111 TYR A C 1
ATOM 891 O O . TYR A 1 111 ? 22.570 0.620 -32.315 1.00 84.25 111 TYR A O 1
ATOM 899 N N . THR A 1 112 ? 22.554 1.363 -34.430 1.00 84.19 112 THR A N 1
ATOM 900 C CA . THR A 1 112 ? 21.649 2.487 -34.158 1.00 84.19 112 THR A CA 1
ATOM 901 C C . THR A 1 112 ? 20.319 1.974 -33.613 1.00 84.19 112 THR A C 1
ATOM 903 O O . THR A 1 112 ? 19.854 2.445 -32.575 1.00 84.19 112 THR A O 1
ATOM 906 N N . VAL A 1 113 ? 19.729 0.964 -34.258 1.00 85.25 113 VAL A N 1
ATOM 907 C CA . VAL A 1 113 ? 18.478 0.343 -33.799 1.00 85.25 113 VAL A CA 1
ATOM 908 C C . VAL A 1 113 ? 18.652 -0.277 -32.409 1.00 85.25 113 VAL A C 1
ATOM 910 O O . VAL A 1 113 ? 17.800 -0.067 -31.541 1.00 85.25 113 VAL A O 1
ATOM 913 N N . LEU A 1 114 ? 19.769 -0.969 -32.153 1.00 83.81 114 LEU A N 1
ATOM 914 C CA . LEU A 1 114 ? 20.066 -1.547 -30.844 1.00 83.81 114 LEU A CA 1
ATOM 915 C C . LEU A 1 114 ? 20.089 -0.468 -29.753 1.00 83.81 114 LEU A C 1
ATOM 917 O O . LEU A 1 114 ? 19.335 -0.573 -28.783 1.00 83.81 114 LEU A O 1
ATOM 921 N N . LEU A 1 115 ? 20.873 0.599 -29.921 1.00 80.75 115 LEU A N 1
ATOM 922 C CA . LEU A 1 115 ? 20.975 1.659 -28.916 1.00 80.75 115 LEU A CA 1
ATOM 923 C C . LEU A 1 115 ? 19.658 2.401 -28.688 1.00 80.75 115 LEU A C 1
ATOM 925 O O . LEU A 1 115 ? 19.303 2.675 -27.540 1.00 80.75 115 LEU A O 1
ATOM 929 N N . TRP A 1 116 ? 18.910 2.717 -29.746 1.00 82.19 116 TRP A N 1
ATOM 930 C CA . TRP A 1 116 ? 17.607 3.368 -29.593 1.00 82.19 116 TRP A CA 1
ATOM 931 C C . TRP A 1 116 ? 16.595 2.461 -28.889 1.00 82.19 116 TRP A C 1
ATOM 933 O O . TRP A 1 116 ? 15.843 2.940 -28.039 1.00 82.19 116 TRP A O 1
ATOM 943 N N . SER A 1 117 ? 16.635 1.149 -29.138 1.00 79.31 117 SER A N 1
ATOM 944 C CA . SER A 1 117 ? 15.804 0.185 -28.408 1.00 79.31 117 SER A CA 1
ATOM 945 C C . SER A 1 117 ? 16.168 0.100 -26.916 1.00 79.31 117 SER A C 1
ATOM 947 O O . SER A 1 117 ? 15.286 -0.036 -26.064 1.00 79.31 117 SER A O 1
ATOM 949 N N . LEU A 1 118 ? 17.456 0.222 -26.569 1.00 78.88 118 LEU A N 1
ATOM 950 C CA . LEU A 1 118 ? 17.921 0.247 -25.179 1.00 78.88 118 LEU A CA 1
ATOM 951 C C . LEU A 1 118 ? 17.511 1.545 -24.475 1.00 78.88 118 LEU A C 1
ATOM 953 O O . LEU A 1 118 ? 17.011 1.494 -23.350 1.00 78.88 118 LEU A O 1
ATOM 957 N N . LYS A 1 119 ? 17.625 2.693 -25.155 1.00 77.69 119 LYS A N 1
ATOM 958 C CA . LYS A 1 119 ? 17.141 3.990 -24.652 1.00 77.69 119 LYS A CA 1
ATOM 959 C C . LYS A 1 119 ? 15.636 3.979 -24.399 1.00 77.69 119 LYS A C 1
ATOM 961 O O . LYS A 1 119 ? 15.192 4.461 -23.360 1.00 77.69 119 LYS A O 1
ATOM 966 N N . LEU A 1 120 ? 14.857 3.390 -25.305 1.00 77.62 120 LEU A N 1
ATOM 967 C CA . LEU A 1 120 ? 13.410 3.272 -25.141 1.00 77.62 120 LEU A CA 1
ATOM 968 C C . LEU A 1 120 ? 13.051 2.457 -23.888 1.00 77.62 120 LEU A C 1
ATOM 970 O O . LEU A 1 120 ? 12.201 2.876 -23.106 1.00 77.62 120 LEU A O 1
ATOM 974 N N . CYS A 1 121 ? 13.746 1.344 -23.632 1.00 74.31 121 CYS A N 1
ATOM 975 C CA . CYS A 1 121 ? 13.556 0.576 -22.398 1.00 74.31 121 CYS A CA 1
ATOM 976 C C . CYS A 1 121 ? 13.881 1.377 -21.136 1.00 74.31 121 CYS A C 1
ATOM 978 O O . CYS A 1 121 ? 13.160 1.264 -20.147 1.00 74.31 121 CYS A O 1
ATOM 980 N N . TRP A 1 122 ? 14.920 2.210 -21.173 1.00 73.56 122 TRP A N 1
ATOM 981 C CA . TRP A 1 122 ? 15.239 3.117 -20.071 1.00 73.56 122 TRP A CA 1
ATOM 982 C C . TRP A 1 122 ? 14.136 4.145 -19.814 1.00 73.56 122 TRP A C 1
ATOM 984 O O . TRP A 1 122 ? 13.803 4.395 -18.659 1.00 73.56 122 TRP A O 1
ATOM 994 N N . LEU A 1 123 ? 13.516 4.694 -20.861 1.00 74.19 123 LEU A N 1
ATOM 995 C CA . LEU A 1 123 ? 12.386 5.617 -20.708 1.00 74.19 123 LEU A CA 1
ATOM 996 C C . LEU A 1 123 ? 11.188 4.943 -20.029 1.00 74.19 123 LEU A C 1
ATOM 998 O O . LEU A 1 123 ? 10.617 5.508 -19.097 1.00 74.19 123 LEU A O 1
ATOM 1002 N N . PHE A 1 124 ? 10.840 3.719 -20.434 1.00 72.81 124 PHE A N 1
ATOM 1003 C CA . PHE A 1 124 ? 9.774 2.956 -19.777 1.00 72.81 124 PHE A CA 1
ATOM 1004 C C . PHE A 1 124 ? 10.124 2.589 -18.332 1.00 72.81 124 PHE A C 1
ATOM 1006 O O . PHE A 1 124 ? 9.273 2.693 -17.448 1.00 72.81 124 PHE A O 1
ATOM 1013 N N . PHE A 1 125 ? 11.382 2.231 -18.069 1.00 70.94 125 PHE A N 1
ATOM 1014 C CA . PHE A 1 125 ? 11.871 1.990 -16.715 1.00 70.94 125 PHE A CA 1
ATOM 1015 C C . PHE A 1 125 ? 11.750 3.242 -15.830 1.00 70.94 125 PHE A C 1
ATOM 1017 O O . PHE A 1 125 ? 11.240 3.144 -14.715 1.00 70.94 125 PHE A O 1
ATOM 1024 N N . PHE A 1 126 ? 12.134 4.423 -16.331 1.00 68.44 126 PHE A N 1
ATOM 1025 C CA . PHE A 1 126 ? 11.988 5.694 -15.610 1.00 68.44 126 PHE A CA 1
ATOM 1026 C C . PHE A 1 126 ? 10.534 6.111 -15.407 1.00 68.44 126 PHE A C 1
ATOM 1028 O O . PHE A 1 126 ? 10.186 6.628 -14.343 1.00 68.44 126 PHE A O 1
ATOM 1035 N N . ARG A 1 127 ? 9.672 5.868 -16.398 1.00 65.81 127 ARG A N 1
ATOM 1036 C CA . ARG A 1 127 ? 8.232 6.090 -16.257 1.00 65.81 127 ARG A CA 1
ATOM 1037 C C . ARG A 1 127 ? 7.679 5.242 -15.113 1.00 65.81 127 ARG A C 1
ATOM 1039 O O . ARG A 1 127 ? 7.071 5.799 -14.208 1.00 65.81 127 ARG A O 1
ATOM 1046 N N . ARG A 1 128 ? 7.996 3.942 -15.093 1.00 65.50 128 ARG A N 1
ATOM 1047 C CA . ARG A 1 128 ? 7.575 3.006 -14.038 1.00 65.50 128 ARG A CA 1
ATOM 1048 C C . ARG A 1 128 ? 8.108 3.386 -12.658 1.00 65.50 128 ARG A C 1
ATOM 1050 O O . ARG A 1 128 ? 7.374 3.293 -11.682 1.00 65.50 128 ARG A O 1
ATOM 1057 N N . LEU A 1 129 ? 9.369 3.816 -12.578 1.00 60.56 129 LEU A N 1
ATOM 1058 C CA . LEU A 1 129 ? 10.009 4.254 -11.332 1.00 60.56 129 LEU A CA 1
ATOM 1059 C C . LEU A 1 129 ? 9.283 5.412 -10.643 1.00 60.56 129 LEU A C 1
ATOM 1061 O O . LEU A 1 129 ? 9.433 5.570 -9.439 1.00 60.56 129 LEU A O 1
ATOM 1065 N N . GLY A 1 130 ? 8.522 6.217 -11.385 1.00 56.25 130 GLY A N 1
ATOM 1066 C CA . GLY A 1 130 ? 7.712 7.280 -10.803 1.00 56.25 130 GLY A CA 1
ATOM 1067 C C . GLY A 1 130 ? 6.282 7.267 -11.313 1.00 56.25 130 GLY A C 1
ATOM 1068 O O . GLY A 1 130 ? 5.758 8.327 -11.647 1.00 56.25 130 GLY A O 1
ATOM 1069 N N . ASN A 1 131 ? 5.682 6.081 -11.424 1.00 54.16 131 ASN A N 1
ATOM 1070 C CA . ASN A 1 131 ? 4.232 5.973 -11.533 1.00 54.16 131 ASN A CA 1
ATOM 1071 C C . ASN A 1 131 ? 3.607 6.644 -10.298 1.00 54.16 131 ASN A C 1
ATOM 1073 O O . ASN A 1 131 ? 3.995 6.328 -9.176 1.00 54.16 131 ASN A O 1
ATOM 1077 N N . GLY A 1 132 ? 2.680 7.579 -10.516 1.00 53.22 132 GLY A N 1
ATOM 1078 C CA . GLY A 1 132 ? 2.028 8.354 -9.452 1.00 53.22 132 GLY A CA 1
ATOM 1079 C C . GLY A 1 132 ? 2.610 9.751 -9.201 1.00 53.22 132 GLY A C 1
ATOM 1080 O O . GLY A 1 132 ? 2.044 10.494 -8.412 1.00 53.22 132 GLY A O 1
ATOM 1081 N N . VAL A 1 133 ? 3.698 10.144 -9.877 1.00 56.72 133 VAL A N 1
ATOM 1082 C CA . VAL A 1 133 ? 4.230 11.519 -9.840 1.00 56.72 133 VAL A CA 1
ATOM 1083 C C . VAL A 1 133 ? 4.579 11.932 -11.266 1.00 56.72 133 VAL A C 1
ATOM 1085 O O . VAL A 1 133 ? 5.556 11.444 -11.819 1.00 56.72 133 VAL A O 1
ATOM 1088 N N . ASP A 1 134 ? 3.825 12.823 -11.901 1.00 57.25 134 ASP A N 1
ATOM 1089 C CA . ASP A 1 134 ? 4.076 13.155 -13.317 1.00 57.25 134 ASP A CA 1
ATOM 1090 C C . ASP A 1 134 ? 5.247 14.136 -13.513 1.00 57.25 134 ASP A C 1
ATOM 1092 O O . ASP A 1 134 ? 5.902 14.158 -14.558 1.00 57.25 134 ASP A O 1
ATOM 1096 N N . HIS A 1 135 ? 5.609 14.887 -12.471 1.00 62.50 135 HIS A N 1
ATOM 1097 C CA . HIS A 1 135 ? 6.695 15.862 -12.521 1.00 62.50 135 HIS A CA 1
ATOM 1098 C C . HIS A 1 135 ? 8.066 15.247 -12.190 1.00 62.50 135 HIS A C 1
ATOM 1100 O O . HIS A 1 135 ? 8.382 14.927 -11.045 1.00 62.50 135 HIS A O 1
ATOM 1106 N N . MET A 1 136 ? 8.951 15.165 -13.190 1.00 59.97 136 MET A N 1
ATOM 1107 C CA . MET A 1 136 ? 10.314 14.625 -13.034 1.00 59.97 136 MET A CA 1
ATOM 1108 C C . MET A 1 136 ? 11.160 15.386 -11.993 1.00 59.97 136 MET A C 1
ATOM 1110 O O . MET A 1 136 ? 11.970 14.784 -11.292 1.00 59.97 136 MET A O 1
ATOM 1114 N N . ALA A 1 137 ? 10.948 16.698 -11.847 1.00 61.22 137 ALA A N 1
ATOM 1115 C CA . ALA A 1 137 ? 11.626 17.509 -10.833 1.00 61.22 137 ALA A CA 1
ATOM 1116 C C . ALA A 1 137 ? 11.252 17.089 -9.400 1.00 61.22 137 ALA A C 1
ATOM 1118 O O . ALA A 1 137 ? 12.116 17.068 -8.523 1.00 61.22 137 ALA A O 1
ATOM 1119 N N . LEU A 1 138 ? 9.993 16.698 -9.179 1.00 59.19 138 LEU A N 1
ATOM 1120 C CA . LEU A 1 138 ? 9.515 16.156 -7.906 1.00 59.19 138 LEU A CA 1
ATOM 1121 C C . LEU A 1 138 ? 10.130 14.775 -7.637 1.00 59.19 138 LEU A C 1
ATOM 1123 O O . LEU A 1 138 ? 10.646 14.560 -6.546 1.00 59.19 138 LEU A O 1
ATOM 1127 N N . LYS A 1 139 ? 10.235 13.897 -8.647 1.00 61.03 139 LYS A N 1
ATOM 1128 C CA . LYS A 1 139 ? 10.929 12.594 -8.514 1.00 61.03 139 LYS A CA 1
ATOM 1129 C C . LYS A 1 139 ? 12.385 12.744 -8.065 1.00 61.03 139 LYS A C 1
ATOM 1131 O O . LYS A 1 139 ? 12.841 12.024 -7.180 1.00 61.03 139 LYS A O 1
ATOM 1136 N N . ILE A 1 140 ? 13.120 13.683 -8.666 1.00 63.00 140 ILE A N 1
ATOM 1137 C CA . ILE A 1 140 ? 14.530 13.936 -8.326 1.00 63.00 140 ILE A CA 1
ATOM 1138 C C . ILE A 1 140 ? 14.646 14.511 -6.909 1.00 63.00 140 ILE A C 1
ATOM 1140 O O . ILE A 1 140 ? 15.505 14.069 -6.147 1.00 63.00 140 ILE A O 1
ATOM 1144 N N . LYS A 1 141 ? 13.769 15.453 -6.534 1.00 59.56 141 LYS A N 1
ATOM 1145 C CA . LYS A 1 141 ? 13.731 16.017 -5.176 1.00 59.56 141 LYS A CA 1
ATOM 1146 C C . LYS A 1 141 ? 13.397 14.960 -4.120 1.00 59.56 141 LYS A C 1
ATOM 1148 O O . LYS A 1 141 ? 14.077 14.928 -3.100 1.00 59.56 141 LYS A O 1
ATOM 1153 N N . MET A 1 142 ? 12.438 14.069 -4.384 1.00 58.22 142 MET A N 1
ATOM 1154 C CA . MET A 1 142 ? 12.110 12.944 -3.498 1.00 58.22 142 MET A CA 1
ATOM 1155 C C . MET A 1 142 ? 13.330 12.045 -3.279 1.00 58.22 142 MET A C 1
ATOM 1157 O O . MET A 1 142 ? 13.745 11.849 -2.147 1.00 58.22 142 MET A O 1
ATOM 1161 N N . VAL A 1 143 ? 13.999 11.588 -4.347 1.00 61.62 143 VAL A N 1
ATOM 1162 C CA . VAL A 1 143 ? 15.204 10.739 -4.223 1.00 61.62 143 VAL A CA 1
ATOM 1163 C C . VAL A 1 143 ? 16.361 11.461 -3.517 1.00 61.62 143 VAL A C 1
ATOM 1165 O O . VAL A 1 143 ? 17.155 10.831 -2.816 1.00 61.62 143 VAL A O 1
ATOM 1168 N N . TRP A 1 144 ? 16.497 12.776 -3.703 1.00 57.44 144 TRP A N 1
ATOM 1169 C CA . TRP A 1 144 ? 17.576 13.550 -3.088 1.00 57.44 144 TRP A CA 1
ATOM 1170 C C . TRP A 1 144 ? 17.372 13.759 -1.585 1.00 57.44 144 TRP A C 1
ATOM 1172 O O . TRP A 1 144 ? 18.340 13.634 -0.821 1.00 57.44 144 TRP A O 1
ATOM 1182 N N . ASN A 1 145 ? 16.127 14.037 -1.195 1.00 58.91 145 ASN A N 1
ATOM 1183 C CA . ASN A 1 145 ? 15.703 14.262 0.184 1.00 58.91 145 ASN A CA 1
ATOM 1184 C C . ASN A 1 145 ? 15.436 12.951 0.940 1.00 58.91 145 ASN A C 1
ATOM 1186 O O . ASN A 1 145 ? 15.403 12.963 2.170 1.00 58.91 145 ASN A O 1
ATOM 1190 N N . ALA A 1 146 ? 15.337 11.827 0.224 1.00 56.69 146 ALA A N 1
ATOM 1191 C CA . ALA A 1 146 ? 15.180 10.507 0.805 1.00 56.69 146 ALA A CA 1
ATOM 1192 C C . ALA A 1 146 ? 16.351 10.146 1.734 1.00 56.69 146 ALA A C 1
ATOM 1194 O O . ALA A 1 146 ? 17.531 10.184 1.345 1.00 56.69 146 ALA A O 1
ATOM 1195 N N . ARG A 1 147 ? 16.039 9.746 2.974 1.00 51.16 147 ARG A N 1
ATOM 1196 C CA . ARG A 1 147 ? 17.024 9.326 3.994 1.00 51.16 147 ARG A CA 1
ATOM 1197 C C . ARG A 1 147 ? 17.490 7.887 3.749 1.00 51.16 147 ARG A C 1
ATOM 1199 O O . ARG A 1 147 ? 17.270 6.967 4.530 1.00 51.16 147 ARG A O 1
ATOM 1206 N N . ILE A 1 148 ? 18.185 7.690 2.635 1.00 65.00 148 ILE A N 1
ATOM 1207 C CA . ILE A 1 148 ? 18.744 6.402 2.219 1.00 65.00 148 ILE A CA 1
ATOM 1208 C C . ILE A 1 148 ? 20.182 6.257 2.749 1.00 65.00 148 ILE A C 1
ATOM 1210 O O . ILE A 1 148 ? 20.958 7.212 2.737 1.00 65.00 148 ILE A O 1
ATOM 1214 N N . SER A 1 149 ? 20.578 5.049 3.174 1.00 62.62 149 SER A N 1
ATOM 1215 C CA . SER A 1 149 ? 21.963 4.785 3.596 1.00 62.62 149 SER A CA 1
ATOM 1216 C C . SER A 1 149 ? 22.967 5.115 2.479 1.00 62.62 149 SER A C 1
ATOM 1218 O O . SER A 1 149 ? 22.725 4.815 1.307 1.00 62.62 149 SER A O 1
ATOM 1220 N N . GLY A 1 150 ? 24.115 5.710 2.828 1.00 63.56 150 GLY A N 1
ATOM 1221 C CA . GLY A 1 150 ? 25.062 6.279 1.855 1.00 63.56 150 GLY A CA 1
ATOM 1222 C C . GLY A 1 150 ? 25.453 5.333 0.710 1.00 63.56 150 GLY A C 1
ATOM 1223 O O . GLY A 1 150 ? 25.441 5.730 -0.453 1.00 63.56 150 GLY A O 1
ATOM 1224 N N . GLY A 1 151 ? 25.680 4.046 0.998 1.00 64.62 151 GLY A N 1
ATOM 1225 C CA . GLY A 1 151 ? 25.998 3.047 -0.034 1.00 64.62 151 GLY A CA 1
ATOM 1226 C C . GLY A 1 151 ? 24.853 2.762 -1.019 1.00 64.62 151 GLY A C 1
ATOM 1227 O O . GLY A 1 151 ? 25.089 2.527 -2.206 1.00 64.62 151 GLY A O 1
ATOM 1228 N N . ARG A 1 152 ? 23.595 2.826 -0.567 1.00 59.75 152 ARG A N 1
ATOM 1229 C CA . ARG A 1 152 ? 22.416 2.676 -1.437 1.00 59.75 152 ARG A CA 1
ATOM 1230 C C . ARG A 1 152 ? 22.187 3.932 -2.279 1.00 59.75 152 ARG A C 1
ATOM 1232 O O . ARG A 1 152 ? 21.838 3.801 -3.447 1.00 59.75 152 ARG A O 1
ATOM 1239 N N . LYS A 1 153 ? 22.462 5.119 -1.727 1.00 66.88 153 LYS A N 1
ATOM 1240 C CA . LYS A 1 153 ? 22.431 6.388 -2.472 1.00 66.88 153 LYS A CA 1
ATOM 1241 C C . LYS A 1 153 ? 23.458 6.380 -3.608 1.00 66.88 153 LYS A C 1
ATOM 1243 O O . LYS A 1 153 ? 23.102 6.674 -4.742 1.00 66.88 153 LYS A O 1
ATOM 1248 N N . ILE A 1 154 ? 24.683 5.922 -3.338 1.00 68.50 154 ILE A N 1
ATOM 1249 C CA . ILE A 1 154 ? 25.724 5.732 -4.363 1.00 68.50 154 ILE A CA 1
ATOM 1250 C C . ILE A 1 154 ? 25.282 4.713 -5.421 1.00 68.50 154 ILE A C 1
ATOM 1252 O O . ILE A 1 154 ? 25.425 4.968 -6.611 1.00 68.50 154 ILE A O 1
ATOM 1256 N N . SER A 1 155 ? 24.694 3.585 -5.011 1.00 67.00 155 SER A N 1
ATOM 1257 C CA . SER A 1 155 ? 24.213 2.558 -5.950 1.00 67.00 155 SER A CA 1
ATOM 1258 C C . SER A 1 155 ? 23.113 3.086 -6.877 1.00 67.00 155 SER A C 1
ATOM 1260 O O . SER A 1 155 ? 23.138 2.816 -8.074 1.00 67.00 155 SER A O 1
ATOM 1262 N N . LEU A 1 156 ? 22.166 3.865 -6.346 1.00 67.56 156 LEU A N 1
ATOM 1263 C CA . LEU A 1 156 ? 21.130 4.512 -7.149 1.00 67.56 156 LEU A CA 1
ATOM 1264 C C . LEU A 1 156 ? 21.743 5.550 -8.088 1.00 67.56 156 LEU A C 1
ATOM 1266 O O . LEU A 1 156 ? 21.469 5.497 -9.279 1.00 67.56 156 LEU A O 1
ATOM 1270 N N . ILE A 1 157 ? 22.627 6.425 -7.600 1.00 70.44 157 ILE A N 1
ATOM 1271 C CA . ILE A 1 157 ? 23.327 7.407 -8.443 1.00 70.44 157 ILE A CA 1
ATOM 1272 C C . ILE A 1 157 ? 24.058 6.709 -9.595 1.00 70.44 157 ILE A C 1
ATOM 1274 O O . ILE A 1 157 ? 23.899 7.117 -10.737 1.00 70.44 157 ILE A O 1
ATOM 1278 N N . LEU A 1 158 ? 24.781 5.617 -9.338 1.00 67.50 158 LEU A N 1
ATOM 1279 C CA . LEU A 1 158 ? 25.459 4.844 -10.385 1.00 67.50 158 LEU A CA 1
ATOM 1280 C C . LEU A 1 158 ? 24.483 4.273 -11.423 1.00 67.50 158 LEU A C 1
ATOM 1282 O O . LEU A 1 158 ? 24.772 4.303 -12.618 1.00 67.50 158 LEU A O 1
ATOM 1286 N N . ILE A 1 159 ? 23.315 3.797 -10.986 1.00 68.12 159 ILE A N 1
ATOM 1287 C CA . ILE A 1 159 ? 22.253 3.317 -11.878 1.00 68.12 159 ILE A CA 1
ATOM 1288 C C . ILE A 1 159 ? 21.684 4.475 -12.715 1.00 68.12 159 ILE A C 1
ATOM 1290 O O . ILE A 1 159 ? 21.599 4.359 -13.935 1.00 68.12 159 ILE A O 1
ATOM 1294 N N . PHE A 1 160 ? 21.352 5.611 -12.097 1.00 66.88 160 PHE A N 1
ATOM 1295 C CA . PHE A 1 160 ? 20.799 6.787 -12.781 1.00 66.88 160 PHE A CA 1
ATOM 1296 C C . PHE A 1 160 ? 21.823 7.468 -13.711 1.00 66.88 160 PHE A C 1
ATOM 1298 O O . PHE A 1 160 ? 21.451 7.998 -14.757 1.00 66.88 160 PHE A O 1
ATOM 1305 N N . CYS A 1 161 ? 23.116 7.388 -13.394 1.00 72.88 161 CYS A N 1
ATOM 1306 C CA . CYS A 1 161 ? 24.214 7.871 -14.230 1.00 72.88 161 CYS A CA 1
ATOM 1307 C C . CYS A 1 161 ? 24.641 6.874 -15.322 1.00 72.88 161 CYS A C 1
ATOM 1309 O O . CYS A 1 161 ? 25.507 7.203 -16.131 1.00 72.88 161 CYS A O 1
ATOM 1311 N N . GLY A 1 162 ? 24.038 5.684 -15.412 1.00 71.81 162 GLY A N 1
ATOM 1312 C CA . GLY A 1 162 ? 24.395 4.687 -16.428 1.00 71.81 162 GLY A CA 1
ATOM 1313 C C . GLY A 1 162 ? 24.248 5.193 -17.874 1.00 71.81 162 GLY A C 1
ATOM 1314 O O . GLY A 1 162 ? 25.047 4.853 -18.752 1.00 71.81 162 GLY A O 1
ATOM 1315 N N . GLY A 1 163 ? 23.284 6.088 -18.117 1.00 70.44 163 GLY A N 1
ATOM 1316 C CA . GLY A 1 163 ? 23.142 6.781 -19.402 1.00 70.44 163 GLY A CA 1
ATOM 1317 C C . GLY A 1 163 ? 24.312 7.722 -19.721 1.00 70.44 163 GLY A C 1
ATOM 1318 O O . GLY A 1 163 ? 24.751 7.778 -20.869 1.00 70.44 163 GLY A O 1
ATOM 1319 N N . LEU A 1 164 ? 24.869 8.403 -18.711 1.00 73.25 164 LEU A N 1
ATOM 1320 C CA . LEU A 1 164 ? 26.053 9.259 -18.861 1.00 73.25 164 LEU A CA 1
ATOM 1321 C C . LEU A 1 164 ? 27.301 8.428 -19.159 1.00 73.25 164 LEU A C 1
ATOM 1323 O O . LEU A 1 164 ? 28.086 8.807 -20.021 1.00 73.25 164 LEU A O 1
ATOM 1327 N N . ILE A 1 165 ? 27.454 7.272 -18.505 1.00 75.62 165 ILE A N 1
ATOM 1328 C CA . ILE A 1 165 ? 28.558 6.344 -18.784 1.00 75.62 165 ILE A CA 1
ATOM 1329 C C . ILE A 1 165 ? 28.508 5.910 -20.252 1.00 75.62 165 ILE A C 1
ATOM 1331 O O . ILE A 1 165 ? 29.500 6.036 -20.961 1.00 75.62 165 ILE A O 1
ATOM 1335 N N . THR A 1 166 ? 27.338 5.491 -20.740 1.00 75.44 166 THR A N 1
ATOM 1336 C CA . THR A 1 166 ? 27.165 5.102 -22.151 1.00 75.44 166 THR A CA 1
ATOM 1337 C C . THR A 1 166 ? 27.498 6.266 -23.100 1.00 75.44 166 THR A C 1
ATOM 1339 O O . THR A 1 166 ? 28.199 6.076 -24.090 1.00 75.44 166 THR A O 1
ATOM 1342 N N . ALA A 1 167 ? 27.094 7.497 -22.761 1.00 77.06 167 ALA A N 1
ATOM 1343 C CA . ALA A 1 167 ? 27.414 8.692 -23.547 1.00 77.06 167 ALA A CA 1
ATOM 1344 C C . ALA A 1 167 ? 28.922 9.012 -23.596 1.00 77.06 167 ALA A C 1
ATOM 1346 O O . ALA A 1 167 ? 29.417 9.452 -24.634 1.00 77.06 167 ALA A O 1
ATOM 1347 N N . VAL A 1 168 ? 29.667 8.764 -22.511 1.00 81.06 168 VAL A N 1
ATOM 1348 C CA . VAL A 1 168 ? 31.132 8.921 -22.487 1.00 81.06 168 VAL A CA 1
ATOM 1349 C C . VAL A 1 168 ? 31.799 7.937 -23.449 1.00 81.06 168 VAL A C 1
ATOM 1351 O O . VAL A 1 168 ? 32.667 8.347 -24.218 1.00 81.06 168 VAL A O 1
ATOM 1354 N N . PHE A 1 169 ? 31.371 6.671 -23.470 1.00 77.31 169 PHE A N 1
ATOM 1355 C CA . PHE A 1 169 ? 31.886 5.677 -24.422 1.00 77.31 169 PHE A CA 1
ATOM 1356 C C . PHE A 1 169 ? 31.581 6.060 -25.878 1.00 77.31 169 PHE A C 1
ATOM 1358 O O . PHE A 1 169 ? 32.479 5.990 -26.720 1.00 77.31 169 PHE A O 1
ATOM 1365 N N . GLY A 1 170 ? 30.382 6.580 -26.158 1.00 78.19 170 GLY A N 1
ATOM 1366 C CA . GLY A 1 170 ? 30.043 7.119 -27.479 1.00 78.19 170 GLY A CA 1
ATOM 1367 C C . GLY A 1 170 ? 30.891 8.330 -27.880 1.00 78.19 170 GLY A C 1
ATOM 1368 O O . GLY A 1 170 ? 31.322 8.435 -29.031 1.00 78.19 170 GLY A O 1
ATOM 1369 N N . GLY A 1 171 ? 31.202 9.217 -26.929 1.00 79.38 171 GLY A N 1
ATOM 1370 C CA . GLY A 1 171 ? 32.126 10.335 -27.133 1.00 79.38 171 GLY A CA 1
ATOM 1371 C C . GLY A 1 171 ? 33.557 9.876 -27.431 1.00 79.38 171 GLY A C 1
ATOM 1372 O O . GLY A 1 171 ? 34.183 10.376 -28.368 1.00 79.38 171 GLY A O 1
ATOM 1373 N N . LEU A 1 172 ? 34.052 8.878 -26.692 1.00 79.19 172 LEU A N 1
ATOM 1374 C CA . LEU A 1 172 ? 35.358 8.259 -26.935 1.00 79.19 172 LEU A CA 1
ATOM 1375 C C . LEU A 1 172 ? 35.418 7.623 -28.326 1.00 79.19 172 LEU A C 1
ATOM 1377 O O . LEU A 1 172 ? 36.372 7.877 -29.059 1.00 79.19 172 LEU A O 1
ATOM 1381 N N . ARG A 1 173 ? 34.385 6.877 -28.735 1.00 78.62 173 ARG A N 1
ATOM 1382 C CA . ARG A 1 173 ? 34.279 6.296 -30.081 1.00 78.62 173 ARG A CA 1
ATOM 1383 C C . ARG A 1 173 ? 34.397 7.370 -31.161 1.00 78.62 173 ARG A C 1
ATOM 1385 O O . ARG A 1 173 ? 35.211 7.222 -32.068 1.00 78.62 173 ARG A O 1
ATOM 1392 N N . CYS A 1 174 ? 33.646 8.469 -31.053 1.00 76.44 174 CYS A N 1
ATOM 1393 C CA . CYS A 1 174 ? 33.752 9.589 -31.994 1.00 76.44 174 CYS A CA 1
ATOM 1394 C C . CYS A 1 174 ? 35.180 10.159 -32.044 1.00 76.44 174 CYS A C 1
ATOM 1396 O O . CYS A 1 174 ? 35.718 10.371 -33.129 1.00 76.44 174 CYS A O 1
ATOM 1398 N N . GLY A 1 175 ? 35.818 10.348 -30.885 1.00 74.19 175 GLY A N 1
ATOM 1399 C CA . GLY A 1 175 ? 37.196 10.833 -30.798 1.00 74.19 175 GLY A CA 1
ATOM 1400 C C . GLY A 1 175 ? 38.220 9.900 -31.455 1.00 74.19 175 GLY A C 1
ATOM 1401 O O . GLY A 1 175 ? 39.108 10.372 -32.164 1.00 74.19 175 GLY A O 1
ATOM 1402 N N . TYR A 1 176 ? 38.085 8.584 -31.268 1.00 72.44 176 TYR A N 1
ATOM 1403 C CA . TYR A 1 176 ? 38.972 7.591 -31.882 1.00 72.44 176 TYR A CA 1
ATOM 1404 C C . TYR A 1 176 ? 38.749 7.456 -33.388 1.00 72.44 176 TYR A C 1
ATOM 1406 O O . TYR A 1 176 ? 39.722 7.423 -34.132 1.00 72.44 176 TYR A O 1
ATOM 1414 N N . VAL A 1 177 ? 37.500 7.469 -33.862 1.00 71.31 177 VAL A N 1
ATOM 1415 C CA . VAL A 1 177 ? 37.195 7.414 -35.304 1.00 71.31 177 VAL A CA 1
ATOM 1416 C C . VAL A 1 177 ? 37.785 8.612 -36.045 1.00 71.31 177 VAL A C 1
ATOM 1418 O O . VAL A 1 177 ? 38.359 8.444 -37.117 1.00 71.31 177 VAL A O 1
ATOM 1421 N N . LEU A 1 178 ? 37.707 9.809 -35.457 1.00 70.94 178 LEU A N 1
ATOM 1422 C CA . LEU A 1 178 ? 38.281 11.018 -36.049 1.00 70.94 178 LEU A CA 1
ATOM 1423 C C . LEU A 1 178 ? 39.821 11.027 -36.032 1.00 70.94 178 LEU A C 1
ATOM 1425 O O . LEU A 1 178 ? 40.428 11.708 -36.852 1.00 70.94 178 LEU A O 1
ATOM 1429 N N . ARG A 1 179 ? 40.460 10.277 -35.122 1.00 71.00 179 ARG A N 1
ATOM 1430 C CA . ARG A 1 179 ? 41.930 10.178 -35.003 1.00 71.00 179 ARG A CA 1
ATOM 1431 C C . ARG A 1 179 ? 42.539 8.949 -35.693 1.00 71.00 179 ARG A C 1
ATOM 1433 O O . ARG A 1 179 ? 43.742 8.936 -35.926 1.00 71.00 179 ARG A O 1
ATOM 1440 N N . GLY A 1 180 ? 41.744 7.924 -36.005 1.00 63.09 180 GLY A N 1
ATOM 1441 C CA . GLY A 1 180 ? 42.207 6.582 -36.388 1.00 63.09 180 GLY A CA 1
ATOM 1442 C C . GLY A 1 180 ? 42.717 6.408 -37.824 1.00 63.09 180 GLY A C 1
ATOM 1443 O O . GLY A 1 180 ? 43.230 5.336 -38.153 1.00 63.09 180 GLY A O 1
ATOM 1444 N N . GLY A 1 181 ? 42.596 7.422 -38.689 1.00 67.69 181 GLY A N 1
ATOM 1445 C CA . GLY A 1 181 ? 43.099 7.374 -40.068 1.00 67.69 181 GLY A CA 1
ATOM 1446 C C . GLY A 1 181 ? 42.628 6.129 -40.835 1.00 67.69 181 GLY A C 1
ATOM 1447 O O . GLY A 1 181 ? 41.434 5.834 -40.880 1.00 67.69 181 GLY A O 1
ATOM 1448 N N . VAL A 1 182 ? 43.568 5.366 -41.407 1.00 61.25 182 VAL A N 1
ATOM 1449 C CA . VAL A 1 182 ? 43.275 4.177 -42.235 1.00 61.25 182 VAL A CA 1
ATOM 1450 C C . VAL A 1 182 ? 42.608 3.038 -41.446 1.00 61.25 182 VAL A C 1
ATOM 1452 O O . VAL A 1 182 ? 41.795 2.307 -42.007 1.00 61.25 182 VAL A O 1
ATOM 1455 N N . ASN A 1 183 ? 42.864 2.950 -40.135 1.00 66.00 183 ASN A N 1
ATOM 1456 C CA . ASN A 1 183 ? 42.299 1.932 -39.237 1.00 66.00 183 ASN A CA 1
ATOM 1457 C C . ASN A 1 183 ? 41.008 2.392 -38.537 1.00 66.00 183 ASN A C 1
ATOM 1459 O O . ASN A 1 183 ? 40.414 1.636 -37.766 1.00 66.00 183 ASN A O 1
ATOM 1463 N N . GLY A 1 184 ? 40.547 3.618 -38.808 1.00 66.44 184 GLY A N 1
ATOM 1464 C CA . GLY A 1 184 ? 39.310 4.175 -38.257 1.00 66.44 184 GLY A CA 1
ATOM 1465 C C . GLY A 1 184 ? 38.067 3.278 -38.405 1.00 66.44 184 GLY A C 1
ATOM 1466 O O . GLY A 1 184 ? 37.283 3.216 -37.458 1.00 66.44 184 GLY A O 1
ATOM 1467 N N . PRO A 1 185 ? 37.865 2.541 -39.517 1.00 65.31 185 PRO A N 1
ATOM 1468 C CA . PRO A 1 185 ? 36.688 1.684 -39.700 1.00 65.31 185 PRO A CA 1
ATOM 1469 C C . PRO A 1 185 ? 36.674 0.476 -38.766 1.00 65.31 185 PRO A C 1
ATOM 1471 O O . PRO A 1 185 ? 35.639 0.158 -38.182 1.00 65.31 185 PRO A O 1
ATOM 1474 N N . GLN A 1 186 ? 37.834 -0.161 -38.597 1.00 70.12 186 GLN A N 1
ATOM 1475 C CA . GLN A 1 186 ? 38.006 -1.277 -37.678 1.00 70.12 186 GLN A CA 1
ATOM 1476 C C . GLN A 1 186 ? 37.826 -0.793 -36.235 1.00 70.12 186 GLN A C 1
ATOM 1478 O O . GLN A 1 186 ? 36.969 -1.305 -35.521 1.00 70.12 186 GLN A O 1
ATOM 1483 N N . GLN A 1 187 ? 38.517 0.284 -35.848 1.00 72.50 187 GLN A N 1
ATOM 1484 C CA . GLN A 1 187 ? 38.396 0.876 -34.511 1.00 72.50 187 GLN A CA 1
ATOM 1485 C C . GLN A 1 187 ? 36.959 1.315 -34.187 1.00 72.50 187 GLN A C 1
ATOM 1487 O O . GLN A 1 187 ? 36.511 1.172 -33.049 1.00 72.50 187 GLN A O 1
ATOM 1492 N N . ALA A 1 188 ? 36.206 1.814 -35.174 1.00 71.62 188 ALA A N 1
ATOM 1493 C CA . ALA A 1 188 ? 34.798 2.161 -34.997 1.00 71.62 188 ALA A CA 1
ATOM 1494 C C . ALA A 1 188 ? 33.957 0.948 -34.574 1.00 71.62 188 ALA A C 1
ATOM 1496 O O . ALA A 1 188 ? 33.145 1.070 -33.659 1.00 71.62 188 ALA A O 1
ATOM 1497 N N . GLY A 1 189 ? 34.151 -0.200 -35.233 1.00 73.31 189 GLY A N 1
ATOM 1498 C CA . GLY A 1 189 ? 33.443 -1.444 -34.926 1.00 73.31 189 GLY A CA 1
ATOM 1499 C C . GLY A 1 189 ? 33.835 -2.025 -33.567 1.00 73.31 189 GLY A C 1
ATOM 1500 O O . GLY A 1 189 ? 32.965 -2.458 -32.811 1.00 73.31 189 GLY A O 1
ATOM 1501 N N . GLU A 1 190 ? 35.122 -1.959 -33.217 1.00 79.19 190 GLU A N 1
ATOM 1502 C CA . GLU A 1 190 ? 35.633 -2.442 -31.928 1.00 79.19 190 GLU A CA 1
ATOM 1503 C C . GLU A 1 190 ? 35.037 -1.663 -30.747 1.00 79.19 190 GLU A C 1
ATOM 1505 O O . GLU A 1 190 ? 34.533 -2.244 -29.782 1.00 79.19 190 GLU A O 1
ATOM 1510 N N . TRP A 1 191 ? 35.022 -0.331 -30.841 1.00 79.38 191 TRP A N 1
ATOM 1511 C CA . TRP A 1 191 ? 34.444 0.526 -29.806 1.00 79.38 191 TRP A CA 1
ATOM 1512 C C . TRP A 1 191 ? 32.912 0.499 -29.779 1.00 79.38 191 TRP A C 1
ATOM 1514 O O . TRP A 1 191 ? 32.342 0.626 -28.697 1.00 79.38 191 TRP A O 1
ATOM 1524 N N . SER A 1 192 ? 32.254 0.274 -30.922 1.00 80.12 192 SER A N 1
ATOM 1525 C CA . SER A 1 192 ? 30.803 0.036 -30.991 1.00 80.12 192 SER A CA 1
ATOM 1526 C C . SER A 1 192 ? 30.406 -1.173 -30.140 1.00 80.12 192 SER A C 1
ATOM 1528 O O . SER A 1 192 ? 29.553 -1.058 -29.262 1.00 80.12 192 SER A O 1
ATOM 1530 N N . CYS A 1 193 ? 31.122 -2.295 -30.290 1.00 82.88 193 CYS A N 1
ATOM 1531 C CA . CYS A 1 193 ? 30.863 -3.509 -29.511 1.00 82.88 193 CYS A CA 1
ATOM 1532 C C . CYS A 1 193 ? 31.026 -3.279 -27.998 1.00 82.88 193 CYS A C 1
ATOM 1534 O O . CYS A 1 193 ? 30.224 -3.780 -27.208 1.00 82.88 193 CYS A O 1
ATOM 1536 N N . ARG A 1 194 ? 32.033 -2.495 -27.584 1.00 86.06 194 ARG A N 1
ATOM 1537 C CA . ARG A 1 194 ? 32.261 -2.126 -26.173 1.00 86.06 194 ARG A CA 1
ATOM 1538 C C . ARG A 1 194 ? 31.143 -1.241 -25.616 1.00 86.06 194 ARG A C 1
ATOM 1540 O O . ARG A 1 194 ? 30.668 -1.486 -24.510 1.00 86.06 194 ARG A O 1
ATOM 1547 N N . GLU A 1 195 ? 30.713 -0.231 -26.371 1.00 85.50 195 GLU A N 1
ATOM 1548 C CA . GLU A 1 195 ? 29.616 0.667 -25.983 1.00 85.50 195 GLU A CA 1
ATOM 1549 C C . GLU A 1 195 ? 28.298 -0.104 -25.838 1.00 85.50 195 GLU A C 1
ATOM 1551 O O . GLU A 1 195 ? 27.642 -0.022 -24.794 1.00 85.50 195 GLU A O 1
ATOM 1556 N N . SER A 1 196 ? 27.954 -0.920 -26.837 1.00 86.00 196 SER A N 1
ATOM 1557 C CA . SER A 1 196 ? 26.772 -1.783 -26.815 1.00 86.00 196 SER A CA 1
ATOM 1558 C C . SER A 1 196 ? 26.807 -2.771 -25.644 1.00 86.00 196 SER A C 1
ATOM 1560 O O . SER A 1 196 ? 25.799 -2.940 -24.958 1.00 86.00 196 SER A O 1
ATOM 1562 N N . PHE A 1 197 ? 27.965 -3.364 -25.334 1.00 87.00 197 PHE A N 1
ATOM 1563 C CA . PHE A 1 197 ? 28.134 -4.247 -24.174 1.00 87.00 197 PHE A CA 1
ATOM 1564 C C . PHE A 1 197 ? 27.855 -3.533 -22.842 1.00 87.00 197 PHE A C 1
ATOM 1566 O O . PHE A 1 197 ? 27.081 -4.021 -22.013 1.00 87.00 197 PHE A O 1
ATOM 1573 N N . VAL A 1 198 ? 28.433 -2.344 -22.645 1.00 85.38 198 VAL A N 1
ATOM 1574 C CA . VAL A 1 198 ? 28.202 -1.529 -21.442 1.00 85.38 198 VAL A CA 1
ATOM 1575 C C . VAL A 1 198 ? 26.725 -1.141 -21.326 1.00 85.38 198 VAL A C 1
ATOM 1577 O O . VAL A 1 198 ? 26.129 -1.295 -20.256 1.00 85.38 198 VAL A O 1
ATOM 1580 N N . ALA A 1 199 ? 26.100 -0.719 -22.428 1.00 82.94 199 ALA A N 1
ATOM 1581 C CA . ALA A 1 199 ? 24.680 -0.383 -22.469 1.00 82.94 199 ALA A CA 1
ATOM 1582 C C . ALA A 1 199 ? 23.786 -1.591 -22.124 1.00 82.94 199 ALA A C 1
ATOM 1584 O O . ALA A 1 199 ? 22.801 -1.450 -21.388 1.00 82.94 199 ALA A O 1
ATOM 1585 N N . MET A 1 200 ? 24.145 -2.789 -22.596 1.00 83.62 200 MET A N 1
ATOM 1586 C CA . MET A 1 200 ? 23.450 -4.039 -22.276 1.00 83.62 200 MET A CA 1
ATOM 1587 C C . MET A 1 200 ? 23.535 -4.378 -20.787 1.00 83.62 200 MET A C 1
ATOM 1589 O O . MET A 1 200 ? 22.516 -4.710 -20.178 1.00 83.62 200 MET A O 1
ATOM 1593 N N . ILE A 1 201 ? 24.706 -4.241 -20.166 1.00 83.69 201 ILE A N 1
ATOM 1594 C CA . ILE A 1 201 ? 24.870 -4.460 -18.723 1.00 83.69 201 ILE A CA 1
ATOM 1595 C C . ILE A 1 201 ? 24.024 -3.458 -17.929 1.00 83.69 201 ILE A C 1
ATOM 1597 O O . ILE A 1 201 ? 23.198 -3.851 -17.100 1.00 83.69 201 ILE A O 1
ATOM 1601 N N . ILE A 1 202 ? 24.186 -2.166 -18.216 1.00 79.81 202 ILE A N 1
ATOM 1602 C CA . ILE A 1 202 ? 23.547 -1.068 -17.483 1.00 79.81 202 ILE A CA 1
ATOM 1603 C C . ILE A 1 202 ? 22.017 -1.160 -17.544 1.00 79.81 202 ILE A C 1
ATOM 1605 O O . ILE A 1 202 ? 21.348 -0.948 -16.537 1.00 79.81 202 ILE A O 1
ATOM 1609 N N . THR A 1 203 ? 21.447 -1.547 -18.687 1.00 77.81 203 THR A N 1
ATOM 1610 C CA . THR A 1 203 ? 19.985 -1.656 -18.863 1.00 77.81 203 THR A CA 1
ATOM 1611 C C . THR A 1 203 ? 19.371 -2.829 -18.089 1.00 77.81 203 THR A C 1
ATOM 1613 O O . THR A 1 203 ? 18.188 -2.814 -17.739 1.00 77.81 203 THR A O 1
ATOM 1616 N N . ASN A 1 204 ? 20.158 -3.863 -17.794 1.00 78.25 204 ASN A N 1
ATOM 1617 C CA . ASN A 1 204 ? 19.655 -5.088 -17.178 1.00 78.25 204 ASN A CA 1
ATOM 1618 C C . ASN A 1 204 ? 19.993 -5.210 -15.688 1.00 78.25 204 ASN A C 1
ATOM 1620 O O . ASN A 1 204 ? 19.197 -5.779 -14.938 1.00 78.25 204 ASN A O 1
ATOM 1624 N N . LEU A 1 205 ? 21.119 -4.647 -15.240 1.00 77.38 205 LEU A N 1
ATOM 1625 C CA . LEU A 1 205 ? 21.568 -4.711 -13.847 1.00 77.38 205 LEU A CA 1
ATOM 1626 C C . LEU A 1 205 ? 20.531 -4.227 -12.819 1.00 77.38 205 LEU A C 1
ATOM 1628 O O . LEU A 1 205 ? 20.320 -4.955 -11.851 1.00 77.38 205 LEU A O 1
ATOM 1632 N N . PRO A 1 206 ? 19.841 -3.079 -12.982 1.00 71.69 206 PRO A N 1
ATOM 1633 C CA . PRO A 1 206 ? 18.926 -2.565 -11.958 1.00 71.69 206 PRO A CA 1
ATOM 1634 C C . PRO A 1 206 ? 17.773 -3.520 -11.650 1.00 71.69 206 PRO A C 1
ATOM 1636 O O . PRO A 1 206 ? 17.370 -3.675 -10.501 1.00 71.69 206 PRO A O 1
ATOM 1639 N N . VAL A 1 207 ? 17.272 -4.206 -12.677 1.00 69.62 207 VAL A N 1
ATOM 1640 C CA . VAL A 1 207 ? 16.169 -5.162 -12.538 1.00 69.62 207 VAL A CA 1
ATOM 1641 C C . VAL A 1 207 ? 16.644 -6.473 -11.918 1.00 69.62 207 VAL A C 1
ATOM 1643 O O . VAL A 1 207 ? 15.876 -7.125 -11.221 1.00 69.62 207 VAL A O 1
ATOM 1646 N N . MET A 1 208 ? 17.908 -6.850 -12.117 1.00 70.94 208 MET A N 1
ATOM 1647 C CA . MET A 1 208 ? 18.489 -8.063 -11.536 1.00 70.94 208 MET A CA 1
ATOM 1648 C C . MET A 1 208 ? 19.094 -7.850 -10.143 1.00 70.94 208 MET A C 1
ATOM 1650 O O . MET A 1 208 ? 19.201 -8.808 -9.383 1.00 70.94 208 MET A O 1
ATOM 1654 N N . ALA A 1 209 ? 19.490 -6.627 -9.784 1.00 67.25 209 ALA A N 1
ATOM 1655 C CA . ALA A 1 209 ? 20.215 -6.319 -8.551 1.00 67.25 209 ALA A CA 1
ATOM 1656 C C . ALA A 1 209 ? 19.537 -6.842 -7.265 1.00 67.25 209 ALA A C 1
ATOM 1658 O O . ALA A 1 209 ? 20.245 -7.416 -6.429 1.00 67.25 209 ALA A O 1
ATOM 1659 N N . PRO A 1 210 ? 18.199 -6.749 -7.092 1.00 63.25 210 PRO A N 1
ATOM 1660 C CA . PRO A 1 210 ? 17.523 -7.337 -5.932 1.00 63.25 210 PRO A CA 1
ATOM 1661 C C . PRO A 1 210 ? 17.701 -8.861 -5.854 1.00 63.25 210 PRO A C 1
ATOM 1663 O O . PRO A 1 210 ? 17.868 -9.423 -4.772 1.00 63.25 210 PRO A O 1
ATOM 1666 N N . PHE A 1 211 ? 17.718 -9.525 -7.009 1.00 66.38 211 PHE A N 1
ATOM 1667 C CA . PHE A 1 211 ? 17.813 -10.977 -7.129 1.00 66.38 211 PHE A CA 1
ATOM 1668 C C . PHE A 1 211 ? 19.252 -11.473 -6.978 1.00 66.38 211 PHE A C 1
ATOM 1670 O O . PHE A 1 211 ? 19.489 -12.437 -6.254 1.00 66.38 211 PHE A O 1
ATOM 1677 N N . ILE A 1 212 ? 20.223 -10.773 -7.573 1.00 67.06 212 ILE A N 1
ATOM 1678 C CA . ILE A 1 212 ? 21.657 -11.060 -7.413 1.00 67.06 212 ILE A CA 1
ATOM 1679 C C . ILE A 1 212 ? 22.046 -10.936 -5.940 1.00 67.06 212 ILE A C 1
ATOM 1681 O O . ILE A 1 212 ? 22.688 -11.825 -5.389 1.00 67.06 212 ILE A O 1
ATOM 1685 N N . LYS A 1 213 ? 21.587 -9.877 -5.262 1.00 62.28 213 LYS A N 1
ATOM 1686 C CA . LYS A 1 213 ? 21.836 -9.683 -3.830 1.00 62.28 213 LYS A CA 1
ATOM 1687 C C . LYS A 1 213 ? 21.254 -10.815 -2.978 1.00 62.28 213 LYS A C 1
ATOM 1689 O O . LYS A 1 213 ? 21.866 -11.214 -1.990 1.00 62.28 213 LYS A O 1
ATOM 1694 N N . ARG A 1 214 ? 20.091 -11.348 -3.361 1.00 58.53 214 ARG A N 1
ATOM 1695 C CA . ARG A 1 214 ? 19.449 -12.484 -2.688 1.00 58.53 214 ARG A CA 1
ATOM 1696 C C . ARG A 1 214 ? 20.203 -13.796 -2.931 1.00 58.53 214 ARG A C 1
ATOM 1698 O O . ARG A 1 214 ? 20.426 -14.536 -1.980 1.00 58.53 214 ARG A O 1
ATOM 1705 N N . GLY A 1 215 ? 20.659 -14.042 -4.159 1.00 60.59 215 GLY A N 1
ATOM 1706 C CA . GLY A 1 215 ? 21.481 -15.207 -4.504 1.00 60.59 215 GLY A CA 1
ATOM 1707 C C . GLY A 1 215 ? 22.845 -15.196 -3.809 1.00 60.59 215 GLY A C 1
ATOM 1708 O O . GLY A 1 215 ? 23.223 -16.180 -3.181 1.00 60.59 215 GLY A O 1
ATOM 1709 N N . LEU A 1 216 ? 23.540 -14.054 -3.821 1.00 65.75 216 LEU A N 1
ATOM 1710 C CA . LEU A 1 216 ? 24.822 -13.885 -3.128 1.00 65.75 216 LEU A CA 1
ATOM 1711 C C . LEU A 1 216 ? 24.687 -14.041 -1.613 1.00 65.75 216 LEU A C 1
ATOM 1713 O O . LEU A 1 216 ? 25.574 -14.607 -0.988 1.00 65.75 216 LEU A O 1
ATOM 1717 N N . LYS A 1 217 ? 23.577 -13.589 -1.013 1.00 54.22 217 LYS A N 1
ATOM 1718 C CA . LYS A 1 217 ? 23.308 -13.806 0.415 1.00 54.22 217 LYS A CA 1
ATOM 1719 C C . LYS A 1 217 ? 23.200 -15.299 0.742 1.00 54.22 217 LYS A C 1
ATOM 1721 O O . LYS A 1 217 ? 23.754 -15.718 1.750 1.00 54.22 217 LYS A O 1
ATOM 1726 N N . ASN A 1 218 ? 22.545 -16.091 -0.106 1.00 51.88 218 ASN A N 1
ATOM 1727 C CA . ASN A 1 218 ? 22.414 -17.536 0.099 1.00 51.88 218 ASN A CA 1
ATOM 1728 C C . ASN A 1 218 ? 23.773 -18.247 -0.014 1.00 51.88 218 ASN A C 1
ATOM 1730 O O . ASN A 1 218 ? 24.121 -19.019 0.871 1.00 51.88 218 ASN A O 1
ATOM 1734 N N . VAL A 1 219 ? 24.581 -17.896 -1.021 1.00 56.75 219 VAL A N 1
ATOM 1735 C CA . VAL A 1 219 ? 25.935 -18.455 -1.213 1.00 56.75 219 VAL A CA 1
ATOM 1736 C C . VAL A 1 219 ? 26.902 -18.017 -0.106 1.00 56.75 219 VAL A C 1
ATOM 1738 O O . VAL A 1 219 ? 27.711 -18.806 0.368 1.00 56.75 219 VAL A O 1
ATOM 1741 N N . TYR A 1 220 ? 26.819 -16.766 0.352 1.00 51.78 220 TYR A N 1
ATOM 1742 C CA . TYR A 1 220 ? 27.650 -16.245 1.442 1.00 51.78 220 TYR A CA 1
ATOM 1743 C C . TYR A 1 220 ? 27.324 -16.910 2.786 1.00 51.78 220 TYR A C 1
ATOM 1745 O O . TYR A 1 220 ? 28.232 -17.224 3.554 1.00 51.78 220 TYR A O 1
ATOM 1753 N N . VAL A 1 221 ? 26.038 -17.165 3.055 1.00 51.72 221 VAL A N 1
ATOM 1754 C CA . VAL A 1 221 ? 25.581 -17.920 4.234 1.00 51.72 221 VAL A CA 1
ATOM 1755 C C . VAL A 1 221 ? 26.043 -19.378 4.166 1.00 51.72 221 VAL A C 1
ATOM 1757 O O . VAL A 1 221 ? 26.471 -19.921 5.181 1.00 51.72 221 VAL A O 1
ATOM 1760 N N . GLU A 1 222 ? 26.034 -19.987 2.983 1.00 50.19 222 GLU A N 1
ATOM 1761 C CA . GLU A 1 222 ? 26.530 -21.348 2.753 1.00 50.19 222 GLU A CA 1
ATOM 1762 C C . GLU A 1 222 ? 28.061 -21.445 2.923 1.00 50.19 222 GLU A C 1
ATOM 1764 O O . GLU A 1 222 ? 28.556 -22.321 3.629 1.00 50.19 222 GLU A O 1
ATOM 1769 N N . TYR A 1 223 ? 28.819 -20.477 2.396 1.00 47.28 223 TYR A N 1
ATOM 1770 C CA . TYR A 1 223 ? 30.280 -20.407 2.527 1.00 47.28 223 TYR A CA 1
ATOM 1771 C C . TYR A 1 223 ? 30.749 -20.120 3.967 1.00 47.28 223 TYR A C 1
ATOM 1773 O O . TYR A 1 223 ? 31.715 -20.721 4.445 1.00 47.28 223 TYR A O 1
ATOM 1781 N N . LEU A 1 224 ? 30.059 -19.237 4.700 1.00 48.56 224 LEU A N 1
ATOM 1782 C CA . LEU A 1 224 ? 30.323 -19.006 6.127 1.00 48.56 224 LEU A CA 1
ATOM 1783 C C . LEU A 1 224 ? 29.885 -20.187 7.000 1.00 48.56 224 LEU A C 1
ATOM 1785 O O . LEU A 1 224 ? 30.560 -20.490 7.984 1.00 48.56 224 LEU A O 1
ATOM 1789 N N . GLY A 1 225 ? 28.794 -20.867 6.637 1.00 41.31 225 GLY A N 1
ATOM 1790 C CA . GLY A 1 225 ? 28.366 -22.112 7.274 1.00 41.31 225 GLY A CA 1
ATOM 1791 C C . GLY A 1 225 ? 29.407 -23.222 7.125 1.00 41.31 225 GLY A C 1
ATOM 1792 O O . GLY A 1 225 ? 29.700 -23.916 8.096 1.00 41.31 225 GLY A O 1
ATOM 1793 N N . TYR A 1 226 ? 30.042 -23.318 5.953 1.00 33.41 226 TYR A N 1
ATOM 1794 C CA . TYR A 1 226 ? 31.122 -24.268 5.681 1.00 33.41 226 TYR A CA 1
ATOM 1795 C C . TYR A 1 226 ? 32.396 -23.958 6.487 1.00 33.41 226 TYR A C 1
ATOM 1797 O O . TYR A 1 226 ? 32.987 -24.855 7.085 1.00 33.41 226 TYR A O 1
ATOM 1805 N N . LYS A 1 227 ? 32.789 -22.679 6.599 1.00 31.88 227 LYS A N 1
ATOM 1806 C CA . LYS A 1 227 ? 33.971 -22.275 7.386 1.00 31.88 227 LYS A CA 1
ATOM 1807 C C . LYS A 1 227 ? 33.794 -22.449 8.898 1.00 31.88 227 LYS A C 1
ATOM 1809 O O . LYS A 1 227 ? 34.769 -22.724 9.590 1.00 31.88 227 LYS A O 1
ATOM 1814 N N . ARG A 1 228 ? 32.567 -22.318 9.417 1.00 32.81 228 ARG A N 1
ATOM 1815 C CA . ARG A 1 228 ? 32.273 -22.472 10.854 1.00 32.81 228 ARG A CA 1
ATOM 1816 C C . ARG A 1 228 ? 32.318 -23.931 11.325 1.00 32.81 228 ARG A C 1
ATOM 1818 O O . ARG A 1 228 ? 32.435 -24.162 12.518 1.00 32.81 228 ARG A O 1
ATOM 1825 N N . SER A 1 229 ? 32.278 -24.895 10.403 1.00 32.75 229 SER A N 1
ATOM 1826 C CA . SER A 1 229 ? 32.371 -26.326 10.717 1.00 32.75 229 SER A CA 1
ATOM 1827 C C . SER A 1 229 ? 33.811 -26.843 10.863 1.00 32.75 229 SER A C 1
ATOM 1829 O O . SER A 1 229 ? 33.984 -28.010 11.203 1.00 32.75 229 SER A O 1
ATOM 1831 N N . GLN A 1 230 ? 34.840 -26.029 10.586 1.00 33.03 230 GLN A N 1
ATOM 1832 C CA . GLN A 1 230 ? 36.234 -26.499 10.516 1.00 33.03 230 GLN A CA 1
ATOM 1833 C C . GLN A 1 230 ? 37.175 -25.917 11.581 1.00 33.03 230 GLN A C 1
ATOM 1835 O O . GLN A 1 230 ? 38.350 -26.271 11.609 1.00 33.03 230 GLN A O 1
ATOM 1840 N N . THR A 1 231 ? 36.684 -25.062 12.480 1.00 30.58 231 THR A N 1
ATOM 1841 C CA . THR A 1 231 ? 37.493 -24.496 13.570 1.00 30.58 231 THR A CA 1
ATOM 1842 C C . THR A 1 231 ? 36.712 -24.500 14.883 1.00 30.58 231 THR A C 1
ATOM 1844 O O . THR A 1 231 ? 36.261 -23.451 15.336 1.00 30.58 231 THR A O 1
ATOM 1847 N N . ASP A 1 232 ? 36.559 -25.678 15.490 1.00 32.06 232 ASP A N 1
ATOM 1848 C CA . ASP A 1 232 ? 36.321 -25.794 16.932 1.00 32.06 232 ASP A CA 1
ATOM 1849 C C . ASP A 1 232 ? 37.679 -25.961 17.624 1.00 32.06 232 ASP A C 1
ATOM 1851 O O . ASP A 1 232 ? 38.311 -27.015 17.579 1.00 32.06 232 ASP A O 1
ATOM 1855 N N . GLY A 1 233 ? 38.143 -24.872 18.232 1.00 28.41 233 GLY A N 1
ATOM 1856 C CA . GLY A 1 233 ? 39.330 -24.812 19.073 1.00 28.41 233 GLY A CA 1
ATOM 1857 C C . GLY A 1 233 ? 39.187 -23.645 20.046 1.00 28.41 233 GLY A C 1
ATOM 1858 O O . GLY A 1 233 ? 39.262 -22.494 19.634 1.00 28.41 233 GLY A O 1
ATOM 1859 N N . THR A 1 234 ? 38.899 -23.982 21.307 1.00 27.98 234 THR A N 1
ATOM 1860 C CA . THR A 1 234 ? 38.957 -23.188 22.558 1.00 27.98 234 THR A CA 1
ATOM 1861 C C . THR A 1 234 ? 39.255 -21.677 22.451 1.00 27.98 234 THR A C 1
ATOM 1863 O O . THR A 1 234 ? 40.361 -21.318 22.042 1.00 27.98 234 THR A O 1
ATOM 1866 N N . PRO A 1 235 ? 38.379 -20.774 22.946 1.00 28.69 235 PRO A N 1
ATOM 1867 C CA . PRO A 1 235 ? 38.714 -19.358 23.059 1.00 28.69 235 PRO A CA 1
ATOM 1868 C C . PRO A 1 235 ? 39.537 -19.086 24.329 1.00 28.69 235 PRO A C 1
ATOM 1870 O O . PRO A 1 235 ? 39.072 -19.317 25.445 1.00 28.69 235 PRO A O 1
ATOM 1873 N N . GLN A 1 236 ? 40.751 -18.560 24.150 1.00 24.80 236 GLN A N 1
ATOM 1874 C CA . GLN A 1 236 ? 41.494 -17.848 25.192 1.00 24.80 236 GLN A CA 1
ATOM 1875 C C . GLN A 1 236 ? 40.964 -16.415 25.348 1.00 24.80 236 GLN A C 1
ATOM 1877 O O . GLN A 1 236 ? 40.572 -15.766 24.379 1.00 24.80 236 GLN A O 1
ATOM 1882 N N . VAL A 1 237 ? 40.979 -15.945 26.594 1.00 29.70 237 VAL A N 1
ATOM 1883 C CA . VAL A 1 237 ? 40.571 -14.610 27.046 1.00 29.70 237 VAL A CA 1
ATOM 1884 C C . VAL A 1 237 ? 41.617 -13.567 26.638 1.00 29.70 237 VAL A C 1
ATOM 1886 O O . VAL A 1 237 ? 42.802 -13.743 26.912 1.00 29.70 237 VAL A O 1
ATOM 1889 N N . GLY A 1 238 ? 41.168 -12.465 26.032 1.00 25.97 238 GLY A N 1
ATOM 1890 C CA . GLY A 1 238 ? 41.965 -11.262 25.783 1.00 25.97 238 GLY A CA 1
ATOM 1891 C C . GLY A 1 238 ? 41.121 -10.009 26.017 1.00 25.97 238 GLY A C 1
ATOM 1892 O O . GLY A 1 238 ? 40.087 -9.825 25.379 1.00 25.97 238 GLY A O 1
ATOM 1893 N N . GLU A 1 239 ? 41.549 -9.183 26.970 1.00 26.47 239 GLU A N 1
ATOM 1894 C CA . GLU A 1 239 ? 40.939 -7.909 27.359 1.00 26.47 239 GLU A CA 1
ATOM 1895 C C . GLU A 1 239 ? 41.123 -6.814 26.295 1.00 26.47 239 GLU A C 1
ATOM 1897 O O . GLU A 1 239 ? 42.204 -6.665 25.725 1.00 26.47 239 GLU A O 1
ATOM 1902 N N . GLY A 1 240 ? 40.100 -5.965 26.120 1.00 23.92 240 GLY A N 1
ATOM 1903 C CA . GLY A 1 240 ? 40.279 -4.623 25.557 1.00 23.92 240 GLY A CA 1
ATOM 1904 C C . GLY A 1 240 ? 39.077 -4.030 24.812 1.00 23.92 240 GLY A C 1
ATOM 1905 O O . GLY A 1 240 ? 38.890 -4.295 23.634 1.00 23.92 240 GLY A O 1
ATOM 1906 N N . GLY A 1 241 ? 38.352 -3.109 25.465 1.00 25.00 241 GLY A N 1
ATOM 1907 C CA . GLY A 1 241 ? 37.858 -1.885 24.807 1.00 25.00 241 GLY A CA 1
ATOM 1908 C C . GLY A 1 241 ? 36.427 -1.833 24.239 1.00 25.00 241 GLY A C 1
ATOM 1909 O O . GLY A 1 241 ? 36.225 -2.000 23.048 1.00 25.00 241 GLY A O 1
ATOM 1910 N N . LYS A 1 242 ? 35.479 -1.423 25.098 1.00 27.81 242 LYS A N 1
ATOM 1911 C CA . LYS A 1 242 ? 34.282 -0.574 24.856 1.00 27.81 242 LYS A CA 1
ATOM 1912 C C . LYS A 1 242 ? 33.465 -0.762 23.557 1.00 27.81 242 LYS A C 1
ATOM 1914 O O . LYS A 1 242 ? 33.739 -0.142 22.536 1.00 27.81 242 LYS A O 1
ATOM 1919 N N . GLY A 1 243 ? 32.312 -1.414 23.712 1.00 24.75 243 GLY A N 1
ATOM 1920 C CA . GLY A 1 243 ? 31.144 -1.300 22.833 1.00 24.75 243 GLY A CA 1
ATOM 1921 C C . GLY A 1 243 ? 30.132 -2.391 23.173 1.00 24.75 243 GLY A C 1
ATOM 1922 O O . GLY A 1 243 ? 30.400 -3.559 22.927 1.00 24.75 243 GLY A O 1
ATOM 1923 N N . VAL A 1 244 ? 29.010 -2.042 23.808 1.00 24.58 244 VAL A N 1
ATOM 1924 C CA . VAL A 1 244 ? 27.974 -3.013 24.198 1.00 24.58 244 VAL A CA 1
ATOM 1925 C C . VAL A 1 244 ? 27.236 -3.474 22.940 1.00 24.58 244 VAL A C 1
ATOM 1927 O O . VAL A 1 244 ? 26.377 -2.765 22.422 1.00 24.58 244 VAL A O 1
ATOM 1930 N N . GLU A 1 245 ? 27.600 -4.652 22.439 1.00 21.75 245 GLU A N 1
ATOM 1931 C CA . GLU A 1 245 ? 26.901 -5.373 21.376 1.00 21.75 245 GLU A CA 1
ATOM 1932 C C . GLU A 1 245 ? 26.040 -6.468 22.022 1.00 21.75 245 GLU A C 1
ATOM 1934 O O . GLU A 1 245 ? 26.548 -7.406 22.641 1.00 21.75 245 GLU A O 1
ATOM 1939 N N . LEU A 1 246 ? 24.715 -6.316 21.931 1.00 23.50 246 LEU A N 1
ATOM 1940 C CA . LEU A 1 246 ? 23.752 -7.278 22.463 1.00 23.50 246 LEU A CA 1
ATOM 1941 C C . LEU A 1 246 ? 23.741 -8.515 21.549 1.00 23.50 246 LEU A C 1
ATOM 1943 O O . LEU A 1 246 ? 23.121 -8.522 20.487 1.00 23.50 246 LEU A O 1
ATOM 1947 N N . THR A 1 247 ? 24.467 -9.558 21.940 1.00 23.23 247 THR A N 1
ATOM 1948 C CA . THR A 1 247 ? 24.481 -10.853 21.253 1.00 23.23 247 THR A CA 1
ATOM 1949 C C . THR A 1 247 ? 23.447 -11.778 21.891 1.00 23.23 247 THR A C 1
ATOM 1951 O O . THR A 1 247 ? 23.633 -12.277 22.997 1.00 23.23 247 THR A O 1
ATOM 1954 N N . THR A 1 248 ? 22.335 -12.025 21.197 1.00 24.62 248 THR A N 1
ATOM 1955 C CA . THR A 1 248 ? 21.367 -13.057 21.597 1.00 24.62 248 THR A CA 1
ATOM 1956 C C . THR A 1 248 ? 21.835 -14.417 21.077 1.00 24.62 248 THR A C 1
ATOM 1958 O O . THR A 1 248 ? 21.945 -14.645 19.871 1.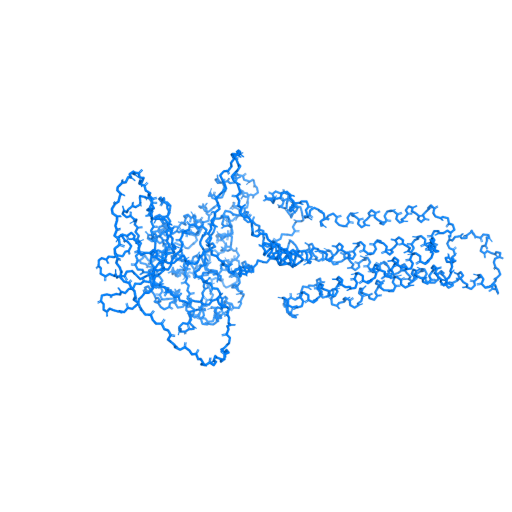00 24.62 248 THR A O 1
ATOM 1961 N N . ILE A 1 249 ? 22.135 -15.319 22.009 1.00 24.03 249 ILE A N 1
ATOM 1962 C CA . ILE A 1 249 ? 22.482 -16.723 21.780 1.00 24.03 249 ILE A CA 1
ATOM 1963 C C . ILE A 1 249 ? 21.189 -17.550 21.761 1.00 24.03 249 ILE A C 1
ATOM 1965 O O . ILE A 1 249 ? 20.419 -17.501 22.712 1.00 24.03 249 ILE A O 1
ATOM 1969 N N . GLY A 1 250 ? 21.004 -18.366 20.717 1.00 22.75 250 GLY A N 1
ATOM 1970 C CA . GLY A 1 250 ? 20.082 -19.511 20.718 1.00 22.75 250 GLY A CA 1
ATOM 1971 C C . GLY A 1 250 ? 18.776 -19.323 19.936 1.00 22.75 250 GLY A C 1
ATOM 1972 O O . GLY A 1 250 ? 17.911 -18.551 20.323 1.00 22.75 250 GLY A O 1
ATOM 1973 N N . GLY A 1 251 ? 18.620 -20.099 18.855 1.00 22.88 251 GLY A N 1
ATOM 1974 C CA . GLY A 1 251 ? 17.357 -20.272 18.123 1.00 22.88 251 GLY A CA 1
ATOM 1975 C C . GLY A 1 251 ? 17.494 -20.081 16.611 1.00 22.88 251 GLY A C 1
ATOM 1976 O O . GLY A 1 251 ? 17.351 -18.976 16.096 1.00 22.88 251 GLY A O 1
ATOM 1977 N N . LYS A 1 252 ? 17.757 -21.164 15.864 1.00 27.42 252 LYS A N 1
ATOM 1978 C CA . LYS A 1 252 ? 17.664 -21.177 14.393 1.00 27.42 252 LYS A CA 1
ATOM 1979 C C . LYS A 1 252 ? 16.213 -20.872 13.980 1.00 27.42 252 LYS A C 1
ATOM 1981 O O . LYS A 1 252 ? 15.385 -21.775 13.994 1.00 27.42 252 LYS A O 1
ATOM 1986 N N . ARG A 1 253 ? 15.911 -19.634 13.572 1.00 23.33 253 ARG A N 1
ATOM 1987 C CA . ARG A 1 253 ? 14.647 -19.273 12.905 1.00 23.33 253 ARG A CA 1
ATOM 1988 C C . ARG A 1 253 ? 14.850 -19.157 11.392 1.00 23.33 253 ARG A C 1
ATOM 1990 O O . ARG A 1 253 ? 15.711 -18.424 10.905 1.00 23.33 253 ARG A O 1
ATOM 1997 N N . SER A 1 254 ? 14.050 -19.926 10.656 1.00 23.30 254 SER A N 1
ATOM 1998 C CA . SER A 1 254 ? 13.920 -19.898 9.199 1.00 23.30 254 SER A CA 1
ATOM 1999 C C . SER A 1 254 ? 13.417 -18.524 8.750 1.00 23.30 254 SER A C 1
ATOM 2001 O O . SER A 1 254 ? 12.287 -18.145 9.039 1.00 23.30 254 SER A O 1
ATOM 2003 N N . ASN A 1 255 ? 14.242 -17.782 8.014 1.00 23.20 255 ASN A N 1
ATOM 2004 C CA . ASN A 1 255 ? 13.899 -16.459 7.500 1.00 23.20 255 ASN A CA 1
ATOM 2005 C C . ASN A 1 255 ? 13.022 -16.603 6.236 1.00 23.20 255 ASN A C 1
ATOM 2007 O O . ASN A 1 255 ? 13.531 -16.599 5.109 1.00 23.20 255 ASN A O 1
ATOM 2011 N N . LYS A 1 256 ? 11.708 -16.802 6.413 1.00 25.64 256 LYS A N 1
ATOM 2012 C CA . LYS A 1 256 ? 10.742 -16.724 5.307 1.00 25.64 256 LYS A CA 1
ATOM 2013 C C . LYS A 1 256 ? 10.489 -15.260 4.957 1.00 25.64 256 LYS A C 1
ATOM 2015 O O . LYS A 1 256 ? 10.405 -14.387 5.811 1.00 25.64 256 LYS A O 1
ATOM 2020 N N . ASN A 1 257 ? 10.512 -14.986 3.657 1.00 29.30 257 ASN A N 1
ATOM 2021 C CA . ASN A 1 257 ? 10.659 -13.642 3.120 1.00 29.30 257 ASN A CA 1
ATOM 2022 C C . ASN A 1 257 ? 9.301 -12.952 2.991 1.00 29.30 257 ASN A C 1
ATOM 2024 O O . ASN A 1 257 ? 8.467 -13.391 2.209 1.00 29.30 257 ASN A O 1
ATOM 2028 N N . VAL A 1 258 ? 9.169 -11.804 3.648 1.00 29.92 258 VAL A N 1
ATOM 2029 C CA . VAL A 1 258 ? 8.181 -10.765 3.340 1.00 29.92 258 VAL A CA 1
ATOM 2030 C C . VAL A 1 258 ? 8.352 -10.334 1.879 1.00 29.92 258 VAL A C 1
ATOM 2032 O O . VAL A 1 258 ? 9.443 -9.901 1.491 1.00 29.92 258 VAL A O 1
ATOM 2035 N N . PHE A 1 259 ? 7.310 -10.439 1.051 1.00 31.78 259 PHE A N 1
ATOM 2036 C CA . PHE A 1 259 ? 7.332 -9.850 -0.288 1.00 31.78 259 PHE A CA 1
ATOM 2037 C C . PHE A 1 259 ? 7.281 -8.324 -0.157 1.00 31.78 259 PHE A C 1
ATOM 2039 O O . PHE A 1 259 ? 6.277 -7.755 0.257 1.00 31.78 259 PHE A O 1
ATOM 2046 N N . ARG A 1 260 ? 8.387 -7.653 -0.490 1.00 30.97 260 ARG A N 1
ATOM 2047 C CA . ARG A 1 260 ? 8.426 -6.201 -0.691 1.00 30.97 260 ARG A CA 1
ATOM 2048 C C . ARG A 1 260 ? 8.493 -5.932 -2.184 1.00 30.97 260 ARG A C 1
ATOM 2050 O O . ARG A 1 260 ? 9.394 -6.440 -2.859 1.00 30.97 260 ARG A O 1
ATOM 2057 N N . HIS A 1 261 ? 7.558 -5.131 -2.689 1.00 32.84 261 HIS A N 1
ATOM 2058 C CA . HIS A 1 261 ? 7.627 -4.627 -4.054 1.00 32.84 261 HIS A CA 1
ATOM 2059 C C . HIS A 1 261 ? 8.970 -3.888 -4.236 1.00 32.84 261 HIS A C 1
ATOM 2061 O O . HIS A 1 261 ? 9.356 -3.115 -3.361 1.00 32.84 261 HIS A O 1
ATOM 2067 N N . PRO A 1 262 ? 9.708 -4.071 -5.345 1.00 32.03 262 PRO A N 1
ATOM 2068 C CA . PRO A 1 262 ? 11.039 -3.478 -5.537 1.00 32.03 262 PRO A CA 1
ATOM 2069 C C . PRO A 1 262 ? 11.081 -1.933 -5.557 1.00 32.03 262 PRO A C 1
ATOM 2071 O O . PRO A 1 262 ? 12.159 -1.369 -5.728 1.00 32.03 262 PRO A O 1
ATOM 2074 N N . LEU A 1 263 ? 9.933 -1.267 -5.375 1.00 34.41 263 LEU A N 1
ATOM 2075 C CA . LEU A 1 263 ? 9.755 0.187 -5.292 1.00 34.41 263 LEU A CA 1
ATOM 2076 C C . LEU A 1 263 ? 9.013 0.657 -4.028 1.00 34.41 263 LEU A C 1
ATOM 2078 O O . LEU A 1 263 ? 8.597 1.807 -3.989 1.00 34.41 263 LEU A O 1
ATOM 2082 N N . SER A 1 264 ? 8.825 -0.185 -3.006 1.00 30.12 264 SER A N 1
ATOM 2083 C CA . SER A 1 264 ? 8.388 0.326 -1.699 1.00 30.12 264 SER A CA 1
ATOM 2084 C C . SER A 1 264 ? 9.455 1.302 -1.187 1.00 30.12 264 SER A C 1
ATOM 2086 O O . SER A 1 264 ? 10.581 0.871 -0.895 1.00 30.12 264 SER A O 1
ATOM 2088 N N . LEU A 1 265 ? 9.134 2.600 -1.153 1.00 31.50 265 LEU A N 1
ATOM 2089 C CA . LEU A 1 265 ? 9.972 3.608 -0.509 1.00 31.50 265 LEU A CA 1
ATOM 2090 C C . LEU A 1 265 ? 10.069 3.251 0.984 1.00 31.50 265 LEU A C 1
ATOM 2092 O O . LEU A 1 265 ? 9.107 2.749 1.559 1.00 31.50 265 LEU A O 1
ATOM 2096 N N . PRO A 1 266 ? 11.243 3.382 1.617 1.00 28.67 266 PRO A N 1
ATOM 2097 C CA . PRO A 1 266 ? 11.358 3.103 3.036 1.00 28.67 266 PRO A CA 1
ATOM 2098 C C . PRO A 1 266 ? 10.910 4.320 3.859 1.00 28.67 266 PRO A C 1
ATOM 2100 O O . PRO A 1 266 ? 11.658 5.286 3.913 1.00 28.67 266 PRO A O 1
ATOM 2103 N N . ALA A 1 267 ? 9.781 4.206 4.566 1.00 34.00 267 ALA A N 1
ATOM 2104 C CA . ALA A 1 267 ? 9.442 4.976 5.770 1.00 34.00 267 ALA A CA 1
ATOM 2105 C C . ALA A 1 267 ? 9.627 6.503 5.646 1.00 34.00 267 ALA A C 1
ATOM 2107 O O . ALA A 1 267 ? 10.459 7.083 6.349 1.00 34.00 267 ALA A O 1
ATOM 2108 N N . GLU A 1 268 ? 8.876 7.152 4.748 1.00 35.81 268 GLU A N 1
ATOM 2109 C CA . GLU A 1 268 ? 8.952 8.617 4.566 1.00 35.81 268 GLU A CA 1
ATOM 2110 C C . GLU A 1 268 ? 7.681 9.382 4.956 1.00 35.81 268 GLU A C 1
ATOM 2112 O O . GLU A 1 268 ? 7.747 10.597 5.168 1.00 35.81 268 GLU A O 1
ATOM 2117 N N . THR A 1 269 ? 6.545 8.710 5.123 1.00 34.81 269 THR A N 1
ATOM 2118 C CA . THR A 1 269 ? 5.358 9.267 5.788 1.00 34.81 269 THR A CA 1
ATOM 2119 C C . THR A 1 269 ? 5.330 8.864 7.255 1.00 34.81 269 THR A C 1
ATOM 2121 O O . THR A 1 269 ? 5.820 7.793 7.621 1.00 34.81 269 THR A O 1
ATOM 2124 N N . TYR A 1 270 ? 4.779 9.727 8.115 1.00 30.95 270 TYR A N 1
ATOM 2125 C CA . TYR A 1 270 ? 4.590 9.400 9.529 1.00 30.95 270 TYR A CA 1
ATOM 2126 C C . TYR A 1 270 ? 3.779 8.099 9.669 1.00 30.95 270 TYR A C 1
ATOM 2128 O O . TYR A 1 270 ? 4.164 7.236 10.451 1.00 30.95 270 TYR A O 1
ATOM 2136 N N . SER A 1 271 ? 2.764 7.900 8.815 1.00 28.75 271 SER A N 1
ATOM 2137 C CA . SER A 1 271 ? 1.981 6.659 8.695 1.00 28.75 271 SER A CA 1
ATOM 2138 C C . SER A 1 271 ? 2.840 5.423 8.361 1.00 28.75 271 SER A C 1
ATOM 2140 O O . SER A 1 271 ? 2.701 4.385 8.993 1.00 28.75 271 SER A O 1
ATOM 2142 N N . GLU A 1 272 ? 3.835 5.505 7.469 1.00 32.66 272 GLU A N 1
ATOM 2143 C CA . GLU A 1 272 ? 4.715 4.357 7.161 1.00 32.66 272 GLU A CA 1
ATOM 2144 C C . GLU A 1 272 ? 5.832 4.130 8.192 1.00 32.66 272 GLU A C 1
ATOM 2146 O O . GLU A 1 272 ? 6.291 3.002 8.388 1.00 32.66 272 GLU A O 1
ATOM 2151 N N . GLN A 1 273 ? 6.317 5.199 8.830 1.00 28.83 273 GLN A N 1
ATOM 2152 C CA . GLN A 1 273 ? 7.327 5.104 9.883 1.00 28.83 273 GLN A CA 1
ATOM 2153 C C . GLN A 1 273 ? 6.705 4.617 11.199 1.00 28.83 273 GLN A C 1
ATOM 2155 O O . GLN A 1 273 ? 7.426 4.065 12.040 1.00 28.83 273 GLN A O 1
ATOM 2160 N N . HIS A 1 274 ? 5.400 4.848 11.391 1.00 34.19 274 HIS A N 1
ATOM 2161 C CA . HIS A 1 274 ? 4.670 4.586 12.630 1.00 34.19 274 HIS A CA 1
ATOM 2162 C C . HIS A 1 274 ? 3.459 3.639 12.524 1.00 34.19 274 HIS A C 1
ATOM 2164 O O . HIS A 1 274 ? 2.830 3.338 13.538 1.00 34.19 274 HIS A O 1
ATOM 2170 N N . GLY A 1 275 ? 3.175 3.115 11.333 1.00 30.39 275 GLY A N 1
ATOM 2171 C CA . GLY A 1 275 ? 2.077 2.190 11.061 1.00 30.39 275 GLY A CA 1
ATOM 2172 C C . GLY A 1 275 ? 2.284 0.792 11.645 1.00 30.39 275 GLY A C 1
ATOM 2173 O O . GLY A 1 275 ? 3.405 0.339 11.908 1.00 30.39 275 GLY A O 1
ATOM 2174 N N . SER A 1 276 ? 1.170 0.105 11.863 1.00 32.50 276 SER A N 1
ATOM 2175 C CA . SER A 1 276 ? 1.026 -1.248 12.407 1.00 32.50 276 SER A CA 1
ATOM 2176 C C . SER A 1 276 ? 1.461 -2.304 11.382 1.00 32.50 276 SER A C 1
ATOM 2178 O O . SER A 1 276 ? 0.642 -2.964 10.765 1.00 32.50 276 SER A O 1
ATOM 2180 N N . GLN A 1 277 ? 2.769 -2.514 11.173 1.00 33.19 277 GLN A N 1
ATOM 2181 C CA . GLN A 1 277 ? 3.249 -3.741 10.505 1.00 33.19 277 GLN A CA 1
ATOM 2182 C C . GLN A 1 277 ? 3.308 -4.890 11.512 1.00 33.19 277 GLN A C 1
ATOM 2184 O O . GLN A 1 277 ? 4.391 -5.350 11.885 1.00 33.19 277 GLN A O 1
ATOM 2189 N N . GLU A 1 278 ? 2.139 -5.310 11.981 1.00 39.22 278 GLU A N 1
ATOM 2190 C CA . GLU A 1 278 ? 1.987 -6.434 12.894 1.00 39.22 278 GLU A CA 1
ATOM 2191 C C . GLU A 1 278 ? 1.700 -7.712 12.097 1.00 39.22 278 GLU A C 1
ATOM 2193 O O . GLU A 1 278 ? 1.104 -7.689 11.022 1.00 39.22 278 GLU A O 1
ATOM 2198 N N . ARG A 1 279 ? 2.219 -8.850 12.557 1.00 37.97 279 ARG A N 1
ATOM 2199 C CA . ARG A 1 279 ? 1.937 -10.158 11.962 1.00 37.97 279 ARG A CA 1
ATOM 2200 C C . ARG A 1 279 ? 1.582 -11.138 13.052 1.00 37.97 279 ARG A C 1
ATOM 2202 O O . ARG A 1 279 ? 2.447 -11.473 13.858 1.00 37.97 279 ARG A O 1
ATOM 2209 N N . ILE A 1 280 ? 0.356 -11.645 13.007 1.00 42.59 280 ILE A N 1
ATOM 2210 C CA . ILE A 1 280 ? -0.109 -12.734 13.872 1.00 42.59 280 ILE A CA 1
ATOM 2211 C C . ILE A 1 280 ? 0.272 -14.112 13.285 1.00 42.59 280 ILE A C 1
ATOM 2213 O O . ILE A 1 280 ? 0.247 -15.097 14.004 1.00 42.59 280 ILE A O 1
ATOM 2217 N N . ILE A 1 281 ? 0.715 -14.204 12.022 1.00 34.69 281 ILE A N 1
ATOM 2218 C CA . ILE A 1 281 ? 0.882 -15.475 11.284 1.00 34.69 281 ILE A CA 1
ATOM 2219 C C . ILE A 1 281 ? 2.367 -15.817 11.020 1.00 34.69 281 ILE A C 1
ATOM 2221 O O . ILE A 1 281 ? 3.127 -14.954 10.573 1.00 34.69 281 ILE A O 1
ATOM 2225 N N . GLU A 1 282 ? 2.784 -17.077 11.244 1.00 32.78 282 GLU A N 1
ATOM 2226 C CA . GLU A 1 282 ? 4.048 -17.650 10.730 1.00 32.78 282 GLU A CA 1
ATOM 2227 C C . GLU A 1 282 ? 3.764 -18.700 9.633 1.00 32.78 282 GLU A C 1
ATOM 2229 O O . GLU A 1 282 ? 3.188 -19.754 9.898 1.00 32.78 282 GLU A O 1
ATOM 2234 N N . GLY A 1 283 ? 4.248 -18.490 8.403 1.00 27.16 283 GLY A N 1
ATOM 2235 C CA . GLY A 1 283 ? 4.135 -19.499 7.348 1.00 27.16 283 GLY A CA 1
ATOM 2236 C C . GLY A 1 283 ? 4.841 -20.834 7.660 1.00 27.16 283 GLY A C 1
ATOM 2237 O O . GLY A 1 283 ? 6.073 -20.928 7.623 1.00 27.16 283 GLY A O 1
ATOM 2238 N N . ARG A 1 284 ? 4.083 -21.929 7.807 1.00 26.06 284 ARG A N 1
ATOM 2239 C CA . ARG A 1 284 ? 4.528 -23.325 7.577 1.00 26.06 284 ARG A CA 1
ATOM 2240 C C . ARG A 1 284 ? 4.176 -23.675 6.120 1.00 26.06 284 ARG A C 1
ATOM 2242 O O . ARG A 1 284 ? 3.025 -23.709 5.748 1.00 26.06 284 ARG A O 1
ATOM 2249 N N . GLY A 1 285 ? 5.097 -23.778 5.161 1.00 24.42 285 GLY A N 1
ATOM 2250 C CA . GLY A 1 285 ? 5.960 -24.947 5.027 1.00 24.42 285 GLY A CA 1
ATOM 2251 C C . GLY A 1 285 ? 5.141 -26.223 4.841 1.00 24.42 285 GLY A C 1
ATOM 2252 O O . GLY A 1 285 ? 5.231 -27.091 5.697 1.00 24.42 285 GLY A O 1
ATOM 2253 N N . SER A 1 286 ? 4.341 -26.317 3.777 1.00 22.23 286 SER A N 1
ATOM 2254 C CA . SER A 1 286 ? 3.658 -27.548 3.381 1.00 22.23 286 SER A CA 1
ATOM 2255 C C . SER A 1 286 ? 4.680 -28.677 3.210 1.00 22.23 286 SER A C 1
ATOM 2257 O O . SER A 1 286 ? 5.467 -28.697 2.265 1.00 22.23 286 SER A O 1
ATOM 2259 N N . GLN A 1 287 ? 4.706 -29.607 4.164 1.00 23.62 287 GLN A N 1
ATOM 2260 C CA . GLN A 1 287 ? 5.341 -30.908 4.001 1.00 23.62 287 GLN A CA 1
ATOM 2261 C C . GLN A 1 287 ? 4.216 -31.918 3.823 1.00 23.62 287 GLN A C 1
ATOM 2263 O O . GLN A 1 287 ? 3.496 -32.253 4.759 1.00 23.62 287 GLN A O 1
ATOM 2268 N N . SER A 1 288 ? 4.037 -32.359 2.584 1.00 21.39 288 SER A N 1
ATOM 2269 C CA . SER A 1 288 ? 3.257 -33.546 2.245 1.00 21.39 288 SER A CA 1
ATOM 2270 C C . SER A 1 288 ? 3.809 -34.777 2.991 1.00 21.39 288 SER A C 1
ATOM 2272 O O . SER A 1 288 ? 5.026 -34.876 3.164 1.00 21.39 288 SER A O 1
ATOM 2274 N N . PRO A 1 289 ? 2.954 -35.716 3.438 1.00 24.17 289 PRO A N 1
ATOM 2275 C CA . PRO A 1 289 ? 3.361 -36.775 4.355 1.00 24.17 289 PRO A CA 1
ATOM 2276 C C . PRO A 1 289 ? 4.162 -37.865 3.630 1.00 24.17 289 PRO A C 1
ATOM 2278 O O . PRO A 1 289 ? 3.603 -38.680 2.893 1.00 24.17 289 PRO A O 1
ATOM 2281 N N . GLU A 1 290 ? 5.473 -37.915 3.867 1.00 24.08 290 GLU A N 1
ATOM 2282 C CA . GLU A 1 290 ? 6.283 -39.098 3.570 1.00 24.08 290 GLU A CA 1
ATOM 2283 C C . GLU A 1 290 ? 6.181 -40.116 4.715 1.00 24.08 290 GLU A C 1
ATOM 2285 O O . GLU A 1 290 ? 6.318 -39.804 5.898 1.00 24.08 290 GLU A O 1
ATOM 2290 N N . LYS A 1 291 ? 5.903 -41.362 4.329 1.00 24.23 291 LYS A N 1
ATOM 2291 C CA . LYS A 1 291 ? 5.753 -42.536 5.192 1.00 24.23 291 LYS A CA 1
ATOM 2292 C C . LYS A 1 291 ? 7.037 -42.810 5.985 1.00 24.23 291 LYS A C 1
ATOM 2294 O O . LYS A 1 291 ? 8.073 -43.103 5.396 1.00 24.23 291 LYS A O 1
ATOM 2299 N N . LEU A 1 292 ? 6.936 -42.840 7.312 1.00 22.11 292 LEU A N 1
ATOM 2300 C CA . LEU A 1 292 ? 7.963 -43.396 8.198 1.00 22.11 292 LEU A CA 1
ATOM 2301 C C . LEU A 1 292 ? 7.770 -44.915 8.365 1.00 22.11 292 LEU A C 1
ATOM 2303 O O . LEU A 1 292 ? 6.663 -45.345 8.700 1.00 22.11 292 LEU A O 1
ATOM 2307 N N . PRO A 1 293 ? 8.819 -45.744 8.208 1.00 22.89 293 PRO A N 1
ATOM 2308 C CA . PRO A 1 293 ? 8.818 -47.103 8.720 1.00 22.89 293 PRO A CA 1
ATOM 2309 C C . PRO A 1 293 ? 9.214 -47.138 10.202 1.00 22.89 293 PRO A C 1
ATOM 2311 O O . PRO A 1 293 ? 10.145 -46.475 10.651 1.00 22.89 293 PRO A O 1
ATOM 2314 N N . SER A 1 294 ? 8.495 -47.992 10.922 1.00 25.09 294 SER A N 1
ATOM 2315 C CA . SER A 1 294 ? 8.739 -48.490 12.276 1.00 25.09 294 SER A CA 1
ATOM 2316 C C . SER A 1 294 ? 10.178 -48.967 12.510 1.00 25.09 294 SER A C 1
ATOM 2318 O O . SER A 1 294 ? 10.688 -49.749 11.705 1.00 25.09 294 SER A O 1
ATOM 2320 N N . ARG A 1 295 ? 10.779 -48.584 13.652 1.00 24.61 295 ARG A N 1
ATOM 2321 C CA . ARG A 1 295 ? 11.393 -49.505 14.635 1.00 24.61 295 ARG A CA 1
ATOM 2322 C C . ARG A 1 295 ? 12.100 -48.776 15.794 1.00 24.61 295 ARG A C 1
ATOM 2324 O O . ARG A 1 295 ? 12.690 -47.721 15.607 1.00 24.61 295 ARG A O 1
ATOM 2331 N N . TYR A 1 296 ? 12.109 -49.476 16.931 1.00 23.80 296 TYR A N 1
ATOM 2332 C CA . TYR A 1 296 ? 12.882 -49.294 18.171 1.00 23.80 296 TYR A CA 1
ATOM 2333 C C . TYR A 1 296 ? 12.278 -48.433 19.291 1.00 23.80 296 TYR A C 1
ATOM 2335 O O . TYR A 1 296 ? 12.563 -47.254 19.469 1.00 23.80 296 TYR A O 1
ATOM 2343 N N . LEU A 1 297 ? 11.466 -49.138 20.084 1.00 23.80 297 LEU A N 1
ATOM 2344 C CA . LEU A 1 297 ? 11.271 -48.957 21.518 1.00 23.80 297 LEU A CA 1
ATOM 2345 C C . LEU A 1 297 ? 12.523 -49.383 22.315 1.00 23.80 297 LEU A C 1
ATOM 2347 O O . LEU A 1 297 ? 13.317 -50.189 21.836 1.00 23.80 297 LEU A O 1
ATOM 2351 N N . GLU A 1 298 ? 12.545 -48.902 23.564 1.00 24.22 298 GLU A N 1
ATOM 2352 C CA . GLU A 1 298 ? 13.331 -49.330 24.737 1.00 24.22 298 GLU A CA 1
ATOM 2353 C C . GLU A 1 298 ? 14.776 -48.818 24.863 1.00 24.22 298 GLU A C 1
ATOM 2355 O O . GLU A 1 298 ? 15.679 -49.265 24.171 1.00 24.22 298 GLU A O 1
ATOM 2360 N N . SER A 1 299 ? 15.035 -47.981 25.879 1.00 23.39 299 SER A N 1
ATOM 2361 C CA . SER A 1 299 ? 15.482 -48.513 27.177 1.00 23.39 299 SER A CA 1
ATOM 2362 C C . SER A 1 299 ? 15.713 -47.420 28.239 1.00 23.39 299 SER A C 1
ATOM 2364 O O . SER A 1 299 ? 16.500 -46.501 28.041 1.00 23.39 299 SER A O 1
ATOM 2366 N N . GLN A 1 300 ? 15.101 -47.667 29.399 1.00 24.39 300 GLN A N 1
ATOM 2367 C CA . GLN A 1 300 ? 15.629 -47.487 30.758 1.00 24.39 300 GLN A CA 1
ATOM 2368 C C . GLN A 1 300 ? 15.539 -46.142 31.496 1.00 24.39 300 GLN A C 1
ATOM 2370 O O . GLN A 1 300 ? 16.082 -45.104 31.136 1.00 24.39 300 GLN A O 1
ATOM 2375 N N . ALA A 1 301 ? 14.870 -46.279 32.640 1.00 23.14 301 ALA A N 1
ATOM 2376 C CA . ALA A 1 301 ? 14.777 -45.378 33.764 1.00 23.14 301 ALA A CA 1
ATOM 2377 C C . ALA A 1 301 ? 15.860 -45.668 34.824 1.00 23.14 301 ALA A C 1
ATOM 2379 O O . ALA A 1 301 ? 16.367 -46.783 34.920 1.00 23.14 301 ALA A O 1
ATOM 2380 N N . ALA A 1 302 ? 16.020 -44.673 35.703 1.00 23.94 302 ALA A N 1
ATOM 2381 C CA . ALA A 1 302 ? 16.430 -44.734 37.110 1.00 23.94 302 ALA A CA 1
ATOM 2382 C C . ALA A 1 302 ? 17.925 -44.829 37.462 1.00 23.94 302 ALA A C 1
ATOM 2384 O O . ALA A 1 302 ? 18.569 -45.859 37.300 1.00 23.94 302 ALA A O 1
ATOM 2385 N N . THR A 1 303 ? 18.416 -43.806 38.175 1.00 26.06 303 THR A N 1
ATOM 2386 C CA . THR A 1 303 ? 19.177 -43.993 39.427 1.00 26.06 303 THR A CA 1
ATOM 2387 C C . THR A 1 303 ? 19.118 -42.739 40.312 1.00 26.06 303 THR A C 1
ATOM 2389 O O . THR A 1 303 ? 18.996 -41.616 39.830 1.00 26.06 303 THR A O 1
ATOM 2392 N N . LYS A 1 304 ? 19.103 -42.983 41.626 1.00 24.14 304 LYS A N 1
ATOM 2393 C CA . LYS A 1 304 ? 18.858 -42.080 42.761 1.00 24.14 304 LYS A CA 1
ATOM 2394 C C . LYS A 1 304 ? 20.153 -41.442 43.310 1.00 24.14 304 LYS A C 1
ATOM 2396 O O . LYS A 1 304 ? 21.151 -42.139 43.389 1.00 24.14 304 LYS A O 1
ATOM 2401 N N . ALA A 1 305 ? 19.990 -40.218 43.834 1.00 25.19 305 ALA A N 1
ATOM 2402 C CA . ALA A 1 305 ? 20.399 -39.675 45.151 1.00 25.19 305 ALA A CA 1
ATOM 2403 C C . ALA A 1 305 ? 21.880 -39.512 45.594 1.00 25.19 305 ALA A C 1
ATOM 2405 O O . ALA A 1 305 ? 22.767 -40.239 45.176 1.00 25.19 305 ALA A O 1
ATOM 2406 N N . GLU A 1 306 ? 22.016 -38.584 46.565 1.00 24.25 306 GLU A N 1
ATOM 2407 C CA . GLU A 1 306 ? 23.172 -38.139 47.386 1.00 24.25 306 GLU A CA 1
ATOM 2408 C C . GLU A 1 306 ? 24.120 -37.127 46.710 1.00 24.25 306 GLU A C 1
ATOM 2410 O O . GLU A 1 306 ? 24.538 -37.318 45.581 1.00 24.25 306 GLU A O 1
ATOM 2415 N N . GLY A 1 307 ? 24.541 -35.994 47.284 1.00 22.39 307 GLY A N 1
ATOM 2416 C CA . GLY A 1 307 ? 24.369 -35.329 48.579 1.00 22.39 307 GLY A CA 1
ATOM 2417 C C . GLY A 1 307 ? 25.512 -34.298 48.711 1.00 22.39 307 GLY A C 1
ATOM 2418 O O . GLY A 1 307 ? 26.637 -34.605 48.327 1.00 22.39 307 GLY A O 1
ATOM 2419 N N . GLY A 1 308 ? 25.268 -33.078 49.212 1.00 22.80 308 GLY A N 1
ATOM 2420 C CA . GLY A 1 308 ? 26.360 -32.130 49.502 1.00 22.80 308 GLY A CA 1
ATOM 2421 C C . GLY A 1 308 ? 25.963 -30.654 49.575 1.00 22.80 308 GLY A C 1
ATOM 2422 O O . GLY A 1 308 ? 25.918 -29.963 48.565 1.00 22.80 308 GLY A O 1
ATOM 2423 N N . ILE A 1 309 ? 25.731 -30.170 50.796 1.00 24.78 309 ILE A N 1
ATOM 2424 C CA . ILE A 1 309 ? 25.579 -28.751 51.146 1.00 24.78 309 ILE A CA 1
ATOM 2425 C C . ILE A 1 309 ? 26.960 -28.079 51.129 1.00 24.78 309 ILE A C 1
ATOM 2427 O O . ILE A 1 309 ? 27.861 -28.529 51.836 1.00 24.78 309 ILE A O 1
ATOM 2431 N N . ARG A 1 310 ? 27.101 -26.962 50.404 1.00 24.03 310 ARG A N 1
ATOM 2432 C CA . ARG A 1 310 ? 28.057 -25.885 50.711 1.00 24.03 310 ARG A CA 1
ATOM 2433 C C . ARG A 1 310 ? 27.435 -24.535 50.355 1.00 24.03 310 ARG A C 1
ATOM 2435 O O . ARG A 1 310 ? 27.179 -24.248 49.191 1.00 24.03 310 ARG A O 1
ATOM 2442 N N . GLU A 1 311 ? 27.189 -23.733 51.383 1.00 27.62 311 GLU A N 1
ATOM 2443 C CA . GLU A 1 311 ? 26.844 -22.317 51.287 1.00 27.62 311 GLU A CA 1
ATOM 2444 C C . GLU A 1 311 ? 28.058 -21.498 50.829 1.00 27.62 311 GLU A C 1
ATOM 2446 O O . GLU A 1 311 ? 29.138 -21.628 51.403 1.00 27.62 311 GLU A O 1
ATOM 2451 N N . SER A 1 312 ? 27.861 -20.601 49.860 1.00 22.58 312 SER A N 1
ATOM 2452 C CA . SER A 1 312 ? 28.608 -19.340 49.773 1.00 22.58 312 SER A CA 1
ATOM 2453 C C . SER A 1 312 ? 27.989 -18.396 48.737 1.00 22.58 312 SER A C 1
ATOM 2455 O O . SER A 1 312 ? 27.957 -18.719 47.555 1.00 22.58 312 SER A O 1
ATOM 2457 N N . GLY A 1 313 ? 27.604 -17.196 49.180 1.00 21.72 313 GLY A N 1
ATOM 2458 C CA . GLY A 1 313 ? 27.801 -15.972 48.395 1.00 21.72 313 GLY A CA 1
ATOM 2459 C C . GLY A 1 313 ? 26.669 -15.520 47.472 1.00 21.72 313 GLY A C 1
ATOM 2460 O O . GLY A 1 313 ? 26.650 -15.827 46.291 1.00 21.72 313 GLY A O 1
ATOM 2461 N N . CYS A 1 314 ? 25.787 -14.695 48.035 1.00 27.78 314 CYS A N 1
ATOM 2462 C CA . CYS A 1 314 ? 25.079 -13.566 47.423 1.00 27.78 314 CYS A CA 1
ATOM 2463 C C . CYS A 1 314 ? 25.379 -13.256 45.932 1.00 27.78 314 CYS A C 1
ATOM 2465 O O . CYS A 1 314 ? 26.402 -12.656 45.614 1.00 27.78 314 CYS A O 1
ATOM 2467 N N . ALA A 1 315 ? 24.412 -13.535 45.055 1.00 23.36 315 ALA A N 1
ATOM 2468 C CA . ALA A 1 315 ? 24.125 -12.731 43.866 1.00 23.36 315 ALA A CA 1
ATOM 2469 C C . ALA A 1 315 ? 22.633 -12.888 43.528 1.00 23.36 315 ALA A C 1
ATOM 2471 O O . ALA A 1 315 ? 22.174 -13.959 43.138 1.00 23.36 315 ALA A O 1
ATOM 2472 N N . ARG A 1 316 ? 21.855 -11.824 43.756 1.00 25.19 316 ARG A N 1
ATOM 2473 C CA . ARG A 1 316 ? 20.475 -11.702 43.273 1.00 25.19 316 ARG A CA 1
ATOM 2474 C C . ARG A 1 316 ? 20.532 -11.573 41.753 1.00 25.19 316 ARG A C 1
ATOM 2476 O O . ARG A 1 316 ? 20.871 -10.507 41.254 1.00 25.19 316 ARG A O 1
ATOM 2483 N N . ASP A 1 317 ? 20.226 -12.652 41.047 1.00 25.69 317 ASP A N 1
ATOM 2484 C CA . ASP A 1 317 ? 20.050 -12.634 39.597 1.00 25.69 317 ASP A CA 1
ATOM 2485 C C . ASP A 1 317 ? 18.580 -12.266 39.314 1.00 25.69 317 ASP A C 1
ATOM 2487 O O . ASP A 1 317 ? 17.681 -13.109 39.347 1.00 25.69 317 ASP A O 1
ATOM 2491 N N . ASP A 1 318 ? 18.314 -10.966 39.139 1.00 27.23 318 ASP A N 1
ATOM 2492 C CA . ASP A 1 318 ? 17.019 -10.420 38.712 1.00 27.23 318 ASP A CA 1
ATOM 2493 C C . ASP A 1 318 ? 16.724 -10.874 37.268 1.00 27.23 318 ASP A C 1
ATOM 2495 O O . ASP A 1 318 ? 16.975 -10.170 36.293 1.00 27.23 318 ASP A O 1
ATOM 2499 N N . LYS A 1 319 ? 16.158 -12.074 37.114 1.00 32.59 319 LYS A N 1
ATOM 2500 C CA . LYS A 1 319 ? 15.460 -12.503 35.892 1.00 32.59 319 LYS A CA 1
ATOM 2501 C C . LYS A 1 319 ? 13.953 -12.390 36.105 1.00 32.59 319 LYS A C 1
ATOM 2503 O O . LYS A 1 319 ? 13.253 -13.393 36.213 1.00 32.59 319 LYS A O 1
ATOM 2508 N N . ARG A 1 320 ? 13.446 -11.158 36.200 1.00 34.53 320 ARG A N 1
ATOM 2509 C CA . ARG A 1 320 ? 12.003 -10.872 36.219 1.00 34.53 320 ARG A CA 1
ATOM 2510 C C . ARG A 1 320 ? 11.553 -10.271 34.884 1.00 34.53 320 ARG A C 1
ATOM 2512 O O . ARG A 1 320 ? 11.823 -9.115 34.587 1.00 34.53 320 ARG A O 1
ATOM 2519 N N . GLY A 1 321 ? 10.858 -11.094 34.095 1.00 42.00 321 GLY A N 1
ATOM 2520 C CA . GLY A 1 321 ? 9.563 -10.697 33.534 1.00 42.00 321 GLY A CA 1
ATOM 2521 C C . GLY A 1 321 ? 9.484 -9.972 32.186 1.00 42.00 321 GLY A C 1
ATOM 2522 O O . GLY A 1 321 ? 8.505 -9.273 31.984 1.00 42.00 321 GLY A O 1
ATOM 2523 N N . TYR A 1 322 ? 10.420 -10.122 31.242 1.00 41.00 322 TYR A N 1
ATOM 2524 C CA . TYR A 1 322 ? 10.270 -9.461 29.924 1.00 41.00 322 TYR A CA 1
ATOM 2525 C C . TYR A 1 322 ? 10.337 -10.357 28.682 1.00 41.00 322 TYR A C 1
ATOM 2527 O O . TYR A 1 322 ? 10.033 -9.867 27.588 1.00 41.00 322 TYR A O 1
ATOM 2535 N N . ASP A 1 323 ? 10.707 -11.632 28.811 1.00 47.12 323 ASP A N 1
ATOM 2536 C CA . ASP A 1 323 ? 10.973 -12.487 27.652 1.00 47.12 323 ASP A CA 1
ATOM 2537 C C . ASP A 1 323 ? 9.967 -13.635 27.524 1.00 47.12 323 ASP A C 1
ATOM 2539 O O . ASP A 1 323 ? 9.834 -14.501 28.394 1.00 47.12 323 ASP A O 1
ATOM 2543 N N . PHE A 1 324 ? 9.276 -13.640 26.383 1.00 52.28 324 PHE A N 1
ATOM 2544 C CA . PHE A 1 324 ? 8.445 -14.736 25.908 1.00 52.28 324 PHE A CA 1
ATOM 2545 C C . PHE A 1 324 ? 9.348 -15.848 25.346 1.00 52.28 324 PHE A C 1
ATOM 2547 O O . PHE A 1 324 ? 9.608 -15.912 24.145 1.00 52.28 324 PHE A O 1
ATOM 2554 N N . GLY A 1 325 ? 9.896 -16.718 26.197 1.00 35.50 325 GLY A N 1
ATOM 2555 C CA . GLY A 1 325 ? 10.750 -17.808 25.722 1.00 35.50 325 GLY A CA 1
ATOM 2556 C C . GLY A 1 325 ? 11.213 -18.802 26.785 1.00 35.50 325 GLY A C 1
ATOM 2557 O O . GLY A 1 325 ? 11.218 -18.520 27.980 1.00 35.50 325 GLY A O 1
ATOM 2558 N N . SER A 1 326 ? 11.655 -19.974 26.314 1.00 40.28 326 SER A N 1
ATOM 2559 C CA . SER A 1 326 ? 12.323 -21.047 27.077 1.00 40.28 326 SER A CA 1
ATOM 2560 C C . SER A 1 326 ? 11.519 -21.684 28.220 1.00 40.28 326 SER A C 1
ATOM 2562 O O . SER A 1 326 ? 11.991 -21.742 29.350 1.00 40.28 326 SER A O 1
ATOM 2564 N N . GLY A 1 327 ? 10.316 -22.197 27.936 1.00 41.00 327 GLY A N 1
ATOM 2565 C CA . GLY A 1 327 ? 9.535 -22.938 28.940 1.00 41.00 327 GLY A CA 1
ATOM 2566 C C . GLY A 1 327 ? 9.124 -22.085 30.145 1.00 41.00 327 GLY A C 1
ATOM 2567 O O . GLY A 1 327 ? 8.859 -22.618 31.219 1.00 41.00 327 GLY A O 1
ATOM 2568 N N . ASN A 1 328 ? 9.109 -20.759 29.976 1.00 53.44 328 ASN A N 1
ATOM 2569 C CA . ASN A 1 328 ? 8.679 -19.830 31.001 1.00 53.44 328 ASN A CA 1
ATOM 2570 C C . ASN A 1 328 ? 7.158 -19.939 31.176 1.00 53.44 328 ASN A C 1
ATOM 2572 O O . ASN A 1 328 ? 6.403 -19.759 30.223 1.00 53.44 328 ASN A O 1
ATOM 2576 N N . THR A 1 329 ? 6.718 -20.240 32.394 1.00 55.69 329 THR A N 1
ATOM 2577 C CA . THR A 1 329 ? 5.300 -20.287 32.785 1.00 55.69 329 THR A CA 1
ATOM 2578 C C . THR A 1 329 ? 4.903 -19.088 33.642 1.00 55.69 329 THR A C 1
ATOM 2580 O O . THR A 1 329 ? 3.772 -19.029 34.117 1.00 55.69 329 THR A O 1
ATOM 2583 N N . ASN A 1 330 ? 5.836 -18.167 33.903 1.00 57.22 330 ASN A N 1
ATOM 2584 C CA . ASN A 1 330 ? 5.591 -17.019 34.758 1.00 57.22 330 ASN A CA 1
ATOM 2585 C C . ASN A 1 330 ? 4.968 -15.891 33.929 1.00 57.22 330 ASN A C 1
ATOM 2587 O O . ASN A 1 330 ? 5.645 -15.275 33.102 1.00 57.22 330 ASN A O 1
ATOM 2591 N N . ILE A 1 331 ? 3.673 -15.668 34.137 1.00 69.50 331 ILE A N 1
ATOM 2592 C CA . ILE A 1 331 ? 2.906 -14.571 33.557 1.00 69.50 331 ILE A CA 1
ATOM 2593 C C . ILE A 1 331 ? 2.425 -13.664 34.680 1.00 69.50 331 ILE A C 1
ATOM 2595 O O . ILE A 1 331 ? 2.143 -14.146 35.777 1.00 69.50 331 ILE A O 1
ATOM 2599 N N . ASP A 1 332 ? 2.331 -12.370 34.395 1.00 66.75 332 ASP A N 1
ATOM 2600 C CA . ASP A 1 332 ? 1.822 -11.405 35.359 1.00 66.75 332 ASP A CA 1
ATOM 2601 C C . ASP A 1 332 ? 0.397 -11.801 35.810 1.00 66.75 332 ASP A C 1
ATOM 2603 O O . ASP A 1 332 ? -0.447 -12.111 34.952 1.00 66.75 332 ASP A O 1
ATOM 2607 N N . PRO A 1 333 ? 0.108 -11.814 37.127 1.00 69.38 333 PRO A N 1
ATOM 2608 C CA . PRO A 1 333 ? -1.202 -12.192 37.660 1.00 69.38 333 PRO A CA 1
ATOM 2609 C C . PRO A 1 333 ? -2.370 -11.384 37.080 1.00 69.38 333 PRO A C 1
ATOM 2611 O O . PRO A 1 333 ? -3.496 -11.886 37.025 1.00 69.38 333 PRO A O 1
ATOM 2614 N N . ALA A 1 334 ? -2.122 -10.158 36.607 1.00 70.44 334 ALA A N 1
ATOM 2615 C CA . ALA A 1 334 ? -3.143 -9.314 36.001 1.00 70.44 334 ALA A CA 1
ATOM 2616 C C . ALA A 1 334 ? -3.656 -9.858 34.655 1.00 70.44 334 ALA A C 1
ATOM 2618 O O . ALA A 1 334 ? -4.782 -9.545 34.261 1.00 70.44 334 ALA A O 1
ATOM 2619 N N . VAL A 1 335 ? -2.868 -10.682 33.949 1.00 72.75 335 VAL A N 1
ATOM 2620 C CA . VAL A 1 335 ? -3.216 -11.198 32.613 1.00 72.75 335 VAL A CA 1
ATOM 2621 C C . VAL A 1 335 ? -4.210 -12.358 32.683 1.00 72.75 335 VAL A C 1
ATOM 2623 O O . VAL A 1 335 ? -5.136 -12.427 31.873 1.00 72.75 335 VAL A O 1
ATOM 2626 N N . LEU A 1 336 ? -4.050 -13.269 33.648 1.00 72.12 336 LEU A N 1
ATOM 2627 C CA . LEU A 1 336 ? -4.911 -14.441 33.824 1.00 72.12 336 LEU A CA 1
ATOM 2628 C C . LEU A 1 336 ? -5.358 -14.563 35.284 1.00 72.12 336 LEU A C 1
ATOM 2630 O O . LEU A 1 336 ? -4.547 -14.774 36.181 1.00 72.12 336 LEU A O 1
ATOM 2634 N N . ARG A 1 337 ? -6.673 -14.488 35.521 1.00 61.22 337 ARG A N 1
ATOM 2635 C CA . ARG A 1 337 ? -7.261 -14.616 36.866 1.00 61.22 337 ARG A CA 1
ATOM 2636 C C . ARG A 1 337 ? -7.185 -16.049 37.408 1.00 61.22 337 ARG A C 1
ATOM 2638 O O . ARG A 1 337 ? -7.122 -17.019 36.650 1.00 61.22 337 ARG A O 1
ATOM 2645 N N . GLU A 1 338 ? -7.266 -16.171 38.735 1.00 56.50 338 GLU A N 1
ATOM 2646 C CA . GLU A 1 338 ? -7.135 -17.426 39.486 1.00 56.50 338 GLU A CA 1
ATOM 2647 C C . GLU A 1 338 ? -7.968 -18.587 38.907 1.00 56.50 338 GLU A C 1
ATOM 2649 O O . GLU A 1 338 ? -9.208 -18.601 38.943 1.00 56.50 338 GLU A O 1
ATOM 2654 N N . GLY A 1 339 ? -7.271 -19.610 38.398 1.00 59.94 339 GLY A N 1
ATOM 2655 C CA . GLY A 1 339 ? -7.910 -20.823 37.893 1.00 59.94 339 GLY A CA 1
ATOM 2656 C C . GLY A 1 339 ? -7.379 -21.427 36.604 1.00 59.94 339 GLY A C 1
ATOM 2657 O O . GLY A 1 339 ? -7.755 -22.553 36.299 1.00 59.94 339 GLY A O 1
ATOM 2658 N N . CYS A 1 340 ? -6.548 -20.706 35.855 1.00 68.75 340 CYS A N 1
ATOM 2659 C CA . CYS A 1 340 ? -5.935 -21.216 34.631 1.00 68.75 340 CYS A CA 1
ATOM 2660 C C . CYS A 1 340 ? -4.504 -21.667 34.931 1.00 68.75 340 CYS A C 1
ATOM 2662 O O . CYS A 1 340 ? -3.728 -20.911 35.515 1.00 68.75 340 CYS A O 1
ATOM 2664 N N . LYS A 1 341 ? -4.138 -22.889 34.534 1.00 73.25 341 LYS A N 1
ATOM 2665 C CA . LYS A 1 341 ? -2.751 -23.355 34.632 1.00 73.25 341 LYS A CA 1
ATOM 2666 C C . LYS A 1 341 ? -2.045 -23.071 33.312 1.00 73.25 341 LYS A C 1
ATOM 2668 O O . LYS A 1 341 ? -2.337 -23.727 32.319 1.00 73.25 341 LYS A O 1
ATOM 2673 N N . VAL A 1 342 ? -1.114 -22.120 33.306 1.00 77.56 342 VAL A N 1
ATOM 2674 C CA . VAL A 1 342 ? -0.289 -21.820 32.126 1.00 77.56 342 VAL A CA 1
ATOM 2675 C C . VAL A 1 342 ? 0.615 -23.013 31.819 1.00 77.56 342 VAL A C 1
ATOM 2677 O O . VAL A 1 342 ? 1.347 -23.482 32.693 1.00 77.56 342 VAL A O 1
ATOM 2680 N N . THR A 1 343 ? 0.546 -23.521 30.590 1.00 74.31 343 THR A N 1
ATOM 2681 C CA . THR A 1 343 ? 1.360 -24.652 30.122 1.00 74.31 343 THR A CA 1
ATOM 2682 C C . THR A 1 343 ? 2.584 -24.188 29.344 1.00 74.31 343 THR A C 1
ATOM 2684 O O . THR A 1 343 ? 3.657 -24.764 29.511 1.00 74.31 343 THR A O 1
ATOM 2687 N N . SER A 1 344 ? 2.445 -23.137 28.536 1.00 74.44 344 SER A N 1
ATOM 2688 C CA . SER A 1 344 ? 3.529 -22.578 27.723 1.00 74.44 344 SER A CA 1
ATOM 2689 C C . SER A 1 344 ? 3.284 -21.108 27.411 1.00 74.44 344 SER A C 1
ATOM 2691 O O . SER A 1 344 ? 2.146 -20.671 27.246 1.00 74.44 344 SER A O 1
ATOM 2693 N N . ILE A 1 345 ? 4.378 -20.353 27.316 1.00 73.06 345 ILE A N 1
ATOM 2694 C CA . ILE A 1 345 ? 4.387 -18.990 26.795 1.00 73.06 345 ILE A CA 1
ATOM 2695 C C . ILE A 1 345 ? 5.495 -18.895 25.746 1.00 73.06 345 ILE A C 1
ATOM 2697 O O . ILE A 1 345 ? 6.671 -19.125 26.044 1.00 73.06 345 ILE A O 1
ATOM 2701 N N . GLU A 1 346 ? 5.126 -18.547 24.518 1.00 72.69 346 GLU A N 1
ATOM 2702 C CA . GLU A 1 346 ? 6.045 -18.475 23.381 1.00 72.69 346 GLU A CA 1
ATOM 2703 C C . GLU A 1 346 ? 5.939 -17.124 22.671 1.00 72.69 346 GLU A C 1
ATOM 2705 O O . GLU A 1 346 ? 4.853 -16.561 22.544 1.00 72.69 346 GLU A O 1
ATOM 2710 N N . THR A 1 347 ? 7.062 -16.587 22.176 1.00 64.62 347 THR A N 1
ATOM 2711 C CA . THR A 1 347 ? 7.019 -15.404 21.298 1.00 64.62 347 THR A CA 1
ATOM 2712 C C . THR A 1 347 ? 6.314 -15.782 19.998 1.00 64.62 347 THR A C 1
ATOM 2714 O O . THR A 1 347 ? 6.825 -16.626 19.253 1.00 64.62 347 THR A O 1
ATOM 2717 N N . HIS A 1 348 ? 5.207 -15.110 19.685 1.00 52.22 348 HIS A N 1
ATOM 2718 C CA . HIS A 1 348 ? 4.390 -15.402 18.511 1.00 52.22 348 HIS A CA 1
ATOM 2719 C C . HIS A 1 348 ? 4.122 -14.129 17.717 1.00 52.22 348 HIS A C 1
ATOM 2721 O O . HIS A 1 348 ? 3.573 -13.176 18.263 1.00 52.22 348 HIS A O 1
ATOM 2727 N N . GLY A 1 349 ? 4.494 -14.111 16.438 1.00 50.97 349 GLY A N 1
ATOM 2728 C CA . GLY A 1 349 ? 4.336 -12.934 15.587 1.00 50.97 349 GLY A CA 1
ATOM 2729 C C . GLY A 1 349 ? 5.437 -11.878 15.733 1.00 50.97 349 GLY A C 1
ATOM 2730 O O . GLY A 1 349 ? 6.428 -12.068 16.442 1.00 50.97 349 GLY A O 1
ATOM 2731 N N . VAL A 1 350 ? 5.275 -10.769 15.008 1.00 50.53 350 VAL A N 1
ATOM 2732 C CA . VAL A 1 350 ? 6.148 -9.585 15.079 1.00 50.53 350 VAL A CA 1
ATOM 2733 C C . VAL A 1 350 ? 5.267 -8.341 15.034 1.00 50.53 350 VAL A C 1
ATOM 2735 O O . VAL A 1 350 ? 4.572 -8.151 14.042 1.00 50.53 350 VAL A O 1
ATOM 2738 N N . SER A 1 351 ? 5.330 -7.486 16.055 1.00 49.50 351 SER A N 1
ATOM 2739 C CA . SER A 1 351 ? 4.826 -6.105 16.013 1.00 49.50 351 SER A CA 1
ATOM 2740 C C . SER A 1 351 ? 5.998 -5.128 16.136 1.00 49.50 351 SER A C 1
ATOM 2742 O O . SER A 1 351 ? 7.027 -5.433 16.743 1.00 49.50 351 SER A O 1
ATOM 2744 N N . PHE A 1 352 ? 5.865 -3.953 15.518 1.00 47.44 352 PHE A N 1
ATOM 2745 C CA . PHE A 1 352 ? 6.852 -2.876 15.626 1.00 47.44 352 PHE A CA 1
ATOM 2746 C C . PHE A 1 352 ? 6.768 -2.144 16.979 1.00 47.44 352 PHE A C 1
ATOM 2748 O O . PHE A 1 352 ? 7.759 -1.568 17.430 1.00 47.44 352 PHE A O 1
ATOM 2755 N N . TRP A 1 353 ? 5.596 -2.189 17.626 1.00 53.56 353 TRP A N 1
ATOM 2756 C CA . TRP A 1 353 ? 5.260 -1.420 18.833 1.00 53.56 353 TRP A CA 1
ATOM 2757 C C . TRP A 1 353 ? 5.053 -2.298 20.066 1.00 53.56 353 TRP A C 1
ATOM 2759 O O . TRP A 1 353 ? 5.274 -1.840 21.188 1.00 53.56 353 TRP A O 1
ATOM 2769 N N . ALA A 1 354 ? 4.657 -3.554 19.855 1.00 56.25 354 ALA A N 1
ATOM 2770 C CA . ALA A 1 354 ? 4.320 -4.504 20.899 1.00 56.25 354 ALA A CA 1
ATOM 2771 C C . ALA A 1 354 ? 5.225 -5.739 20.866 1.00 56.25 354 ALA A C 1
ATOM 2773 O O . ALA A 1 354 ? 5.653 -6.209 19.810 1.00 56.25 354 ALA A O 1
ATOM 2774 N N . LYS A 1 355 ? 5.467 -6.325 22.040 1.00 68.19 355 LYS A N 1
ATOM 2775 C CA . LYS A 1 355 ? 5.916 -7.718 22.123 1.00 68.19 355 LYS A CA 1
ATOM 2776 C C . LYS A 1 355 ? 4.685 -8.612 22.034 1.00 68.19 355 LYS A C 1
ATOM 2778 O O . LYS A 1 355 ? 3.777 -8.476 22.851 1.00 68.19 355 LYS A O 1
ATOM 2783 N N . THR A 1 356 ? 4.665 -9.516 21.064 1.00 77.12 356 THR A N 1
ATOM 2784 C CA . THR A 1 356 ? 3.537 -10.416 20.819 1.00 77.12 356 THR A CA 1
ATOM 2785 C C . THR A 1 356 ? 3.871 -11.844 21.245 1.00 77.12 356 THR A C 1
ATOM 2787 O O . THR A 1 356 ? 5.006 -12.313 21.100 1.00 77.12 356 THR A O 1
ATOM 2790 N N . GLY A 1 357 ? 2.889 -12.540 21.807 1.00 78.06 357 GLY A N 1
ATOM 2791 C CA . GLY A 1 357 ? 3.077 -13.862 22.390 1.00 78.06 357 GLY A CA 1
ATOM 2792 C C . GLY A 1 357 ? 1.852 -14.752 22.247 1.00 78.06 357 GLY A C 1
ATOM 2793 O O . GLY A 1 357 ? 0.727 -14.273 22.118 1.00 78.06 357 GLY A O 1
ATOM 2794 N N . ARG A 1 358 ? 2.085 -16.062 22.295 1.00 83.31 358 ARG A N 1
ATOM 2795 C CA . ARG A 1 358 ? 1.060 -17.089 22.466 1.00 83.31 358 ARG A CA 1
ATOM 2796 C C . ARG A 1 358 ? 1.147 -17.619 23.891 1.00 83.31 358 ARG A C 1
ATOM 2798 O O . ARG A 1 358 ? 2.237 -17.937 24.365 1.00 83.31 358 ARG A O 1
ATOM 2805 N N . ILE A 1 359 ? 0.003 -17.710 24.556 1.00 83.19 359 ILE A N 1
ATOM 2806 C CA . ILE A 1 359 ? -0.137 -18.279 25.894 1.00 83.19 359 ILE A CA 1
ATOM 2807 C C . ILE A 1 359 ? -1.054 -19.486 25.779 1.00 83.19 359 ILE A C 1
ATOM 2809 O O . ILE A 1 359 ? -2.220 -19.337 25.425 1.00 83.19 359 ILE A O 1
ATOM 2813 N N . ASP A 1 360 ? -0.549 -20.667 26.107 1.00 83.06 360 ASP A N 1
ATOM 2814 C CA . ASP A 1 360 ? -1.380 -21.861 26.218 1.00 83.06 360 ASP A CA 1
ATOM 2815 C C . ASP A 1 360 ? -1.705 -22.112 27.688 1.00 83.06 360 ASP A C 1
ATOM 2817 O O . ASP A 1 360 ? -0.833 -22.052 28.566 1.00 83.06 360 ASP A O 1
ATOM 2821 N N . VAL A 1 361 ? -2.975 -22.386 27.961 1.00 83.88 361 VAL A N 1
ATOM 2822 C CA . VAL A 1 361 ? -3.475 -22.671 29.299 1.00 83.88 361 VAL A CA 1
ATOM 2823 C C . VAL A 1 361 ? -4.297 -23.948 29.317 1.00 83.88 361 VAL A C 1
ATOM 2825 O O . VAL A 1 361 ? -4.941 -24.323 28.339 1.00 83.88 361 VAL A O 1
ATOM 2828 N N . LEU A 1 362 ? -4.329 -24.575 30.487 1.00 81.19 362 LEU A N 1
ATOM 2829 C CA . LEU A 1 362 ? -5.338 -25.551 30.852 1.00 81.19 362 LEU A CA 1
ATOM 2830 C C . LEU A 1 362 ? -6.383 -24.858 31.732 1.00 81.19 362 LEU A C 1
ATOM 2832 O O . LEU A 1 362 ? -6.054 -24.331 32.803 1.00 81.19 362 LEU A O 1
ATOM 2836 N N . LEU A 1 363 ? -7.628 -24.839 31.266 1.00 79.31 363 LEU A N 1
ATOM 2837 C CA . LEU A 1 363 ? -8.770 -24.317 32.012 1.00 79.31 363 LEU A CA 1
ATOM 2838 C C . LEU A 1 363 ? -9.122 -25.234 33.203 1.00 79.31 363 LEU A C 1
ATOM 2840 O O . LEU A 1 363 ? -8.634 -26.362 33.313 1.00 79.31 363 LEU A O 1
ATOM 2844 N N . LYS A 1 364 ? -9.988 -24.762 34.116 1.00 74.88 364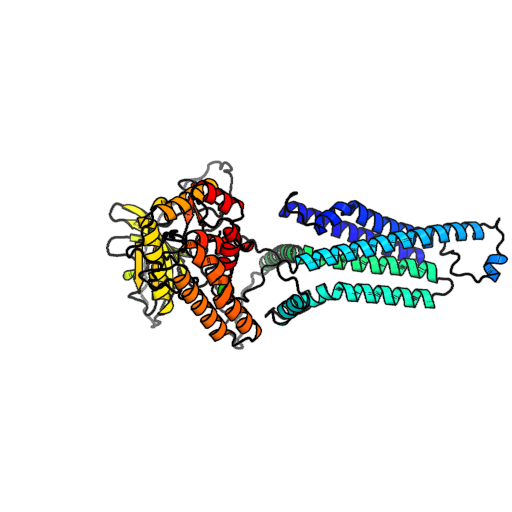 LYS A N 1
ATOM 2845 C CA . LYS A 1 364 ? -10.421 -25.527 35.311 1.00 74.88 364 LYS A CA 1
ATOM 2846 C C . LYS A 1 364 ? -11.101 -26.860 34.972 1.00 74.88 364 LYS A C 1
ATOM 2848 O O . LYS A 1 364 ? -11.083 -27.773 35.789 1.00 74.88 364 LYS A O 1
ATOM 2853 N N . ASP A 1 365 ? -11.713 -26.948 33.798 1.00 73.88 365 ASP A N 1
ATOM 2854 C CA . ASP A 1 365 ? -12.379 -28.137 33.257 1.00 73.88 365 ASP A CA 1
ATOM 2855 C C . ASP A 1 365 ? -11.410 -29.113 32.561 1.00 73.88 365 ASP A C 1
ATOM 2857 O O . ASP A 1 365 ? -11.823 -30.186 32.125 1.00 73.88 365 ASP A O 1
ATOM 2861 N N . GLY A 1 366 ? -10.117 -28.776 32.488 1.00 71.50 366 GLY A N 1
ATOM 2862 C CA . GLY A 1 366 ? -9.102 -29.572 31.807 1.00 71.50 366 GLY A CA 1
ATOM 2863 C C . GLY A 1 366 ? -9.042 -29.347 30.294 1.00 71.50 366 GLY A C 1
ATOM 2864 O O . GLY A 1 366 ? -8.262 -30.030 29.631 1.00 71.50 366 GLY A O 1
ATOM 2865 N N . ALA A 1 367 ? -9.821 -28.415 29.735 1.00 78.56 367 ALA A N 1
ATOM 2866 C CA . ALA A 1 367 ? -9.753 -28.091 28.316 1.00 78.56 367 ALA A CA 1
ATOM 2867 C C . ALA A 1 367 ? -8.510 -27.228 28.011 1.00 78.56 367 ALA A C 1
ATOM 2869 O O . ALA A 1 367 ? -8.250 -26.247 28.721 1.00 78.56 367 ALA A O 1
ATOM 2870 N N . PRO A 1 368 ? -7.720 -27.572 26.977 1.00 81.69 368 PRO A N 1
ATOM 2871 C CA . PRO A 1 368 ? -6.645 -26.710 26.508 1.00 81.69 368 PRO A CA 1
ATOM 2872 C C . PRO A 1 368 ? -7.231 -25.502 25.767 1.00 81.69 368 PRO A C 1
ATOM 2874 O O . PRO A 1 368 ? -8.113 -25.656 24.924 1.00 81.69 368 PRO A O 1
ATOM 2877 N N . GLN A 1 369 ? -6.723 -24.306 26.058 1.00 84.12 369 GLN A N 1
ATOM 2878 C CA . GLN A 1 369 ? -7.068 -23.083 25.336 1.00 84.12 369 GLN A CA 1
ATOM 2879 C C . GLN A 1 369 ? -5.817 -22.244 25.079 1.00 84.12 369 GLN A C 1
ATOM 2881 O O . GLN A 1 369 ? -4.939 -22.141 25.935 1.00 84.12 369 GLN A O 1
ATOM 2886 N N . SER A 1 370 ? -5.755 -21.625 23.903 1.00 87.12 370 SER A N 1
ATOM 2887 C CA . SER A 1 370 ? -4.655 -20.753 23.498 1.00 87.12 370 SER A CA 1
ATOM 2888 C C . SER A 1 370 ? -5.133 -19.306 23.382 1.00 87.12 370 SER A C 1
ATOM 2890 O O . SER A 1 370 ? -6.212 -19.028 22.855 1.00 87.12 370 SER A O 1
ATOM 2892 N N . PHE A 1 371 ? -4.307 -18.376 23.850 1.00 87.75 371 PHE A N 1
ATOM 2893 C CA . PHE A 1 371 ? -4.534 -16.938 23.770 1.00 87.75 371 PHE A CA 1
ATOM 2894 C C . PHE A 1 371 ? -3.381 -16.242 23.059 1.00 87.75 371 PHE A C 1
ATOM 2896 O O . PHE A 1 371 ? -2.227 -16.665 23.146 1.00 87.75 371 PHE A O 1
ATOM 2903 N N . PHE A 1 372 ? -3.702 -15.148 22.384 1.00 87.06 372 PHE A N 1
ATOM 2904 C CA . PHE A 1 372 ? -2.732 -14.224 21.830 1.00 87.06 372 PHE A CA 1
ATOM 2905 C C . PHE A 1 372 ? -2.642 -12.989 22.726 1.00 87.06 372 PHE A C 1
ATOM 2907 O O . PHE A 1 372 ? -3.664 -12.426 23.122 1.00 87.06 372 PHE A O 1
ATOM 2914 N N . ILE A 1 373 ? -1.418 -12.580 23.060 1.00 85.62 373 ILE A N 1
ATOM 2915 C CA . ILE A 1 373 ? -1.146 -11.403 23.885 1.00 85.62 373 ILE A CA 1
ATOM 2916 C C . ILE A 1 373 ? -0.282 -10.398 23.132 1.00 85.62 373 ILE A C 1
ATOM 2918 O O . ILE A 1 373 ? 0.713 -10.763 22.503 1.00 85.62 373 ILE A O 1
ATOM 2922 N N . LYS A 1 374 ? -0.621 -9.119 23.277 1.00 84.56 374 LYS A N 1
ATOM 2923 C CA . LYS A 1 374 ? 0.241 -7.987 22.936 1.00 84.56 374 LYS A CA 1
ATOM 2924 C C . LYS A 1 374 ? 0.625 -7.244 24.200 1.00 84.56 374 LYS A C 1
ATOM 2926 O O . LYS A 1 374 ? -0.247 -6.932 25.005 1.00 84.56 374 LYS A O 1
ATOM 2931 N N . VAL A 1 375 ? 1.908 -6.931 24.353 1.00 81.31 375 VAL A N 1
ATOM 2932 C CA . VAL A 1 375 ? 2.439 -6.178 25.494 1.00 81.31 375 VAL A CA 1
ATOM 2933 C C . VAL A 1 375 ? 3.111 -4.907 25.005 1.00 81.31 375 VAL A C 1
ATOM 2935 O O . VAL A 1 375 ? 4.027 -4.958 24.181 1.00 81.31 375 VAL A O 1
ATOM 2938 N N . LEU A 1 376 ? 2.667 -3.773 25.540 1.00 81.62 376 LEU A N 1
ATOM 2939 C CA . LEU A 1 376 ? 3.162 -2.438 25.223 1.00 81.62 376 LEU A CA 1
ATOM 2940 C C . LEU A 1 376 ? 3.521 -1.697 26.508 1.00 81.62 376 LEU A C 1
ATOM 2942 O O . LEU A 1 376 ? 2.883 -1.881 27.539 1.00 81.62 376 LEU A O 1
ATOM 2946 N N . SER A 1 377 ? 4.518 -0.820 26.449 1.00 78.88 377 SER A N 1
ATOM 2947 C CA . SER A 1 377 ? 4.923 -0.011 27.604 1.00 78.88 377 SER A CA 1
ATOM 2948 C C . SER A 1 377 ? 4.483 1.448 27.464 1.00 78.88 377 SER A C 1
ATOM 2950 O O . SER A 1 377 ? 4.265 1.940 26.354 1.00 78.88 377 SER A O 1
ATOM 2952 N N . LYS A 1 378 ? 4.468 2.170 28.591 1.00 83.00 378 LYS A N 1
ATOM 2953 C CA . LYS A 1 378 ? 4.118 3.594 28.737 1.00 83.00 378 LYS A CA 1
ATOM 2954 C C . LYS A 1 378 ? 2.627 3.890 28.534 1.00 83.00 378 LYS A C 1
ATOM 2956 O O . LYS A 1 378 ? 1.872 3.102 27.975 1.00 83.00 378 LYS A O 1
ATOM 2961 N N . ALA A 1 379 ? 2.237 5.116 28.887 1.00 80.62 379 ALA A N 1
ATOM 2962 C CA . ALA A 1 379 ? 0.867 5.617 28.752 1.00 80.62 379 ALA A CA 1
ATOM 2963 C C . ALA A 1 379 ? 0.281 5.497 27.329 1.00 80.62 379 ALA A C 1
ATOM 2965 O O . ALA A 1 379 ? -0.910 5.243 27.177 1.00 80.62 379 ALA A O 1
ATOM 2966 N N . ILE A 1 380 ? 1.106 5.633 26.282 1.00 80.81 380 ILE A N 1
ATOM 2967 C CA . ILE A 1 380 ? 0.659 5.428 24.892 1.00 80.81 380 ILE A CA 1
ATOM 2968 C C . ILE A 1 380 ? 0.238 3.966 24.675 1.00 80.81 380 ILE A C 1
ATOM 2970 O O . ILE A 1 380 ? -0.822 3.722 24.109 1.00 80.81 380 ILE A O 1
ATOM 2974 N N . GLY A 1 381 ? 1.000 2.999 25.203 1.00 80.81 381 GLY A N 1
ATOM 2975 C CA . GLY A 1 381 ? 0.663 1.576 25.132 1.00 80.81 381 GLY A CA 1
ATOM 2976 C C . GLY A 1 381 ? -0.655 1.231 25.831 1.00 80.81 381 GLY A C 1
ATOM 2977 O O . GLY A 1 381 ? -1.433 0.428 25.318 1.00 80.81 381 GLY A O 1
ATOM 2978 N N . MET A 1 382 ? -0.965 1.887 26.954 1.00 85.94 382 MET A N 1
ATOM 2979 C CA . MET A 1 382 ? -2.269 1.745 27.616 1.00 85.94 382 MET A CA 1
ATOM 2980 C C . MET A 1 382 ? -3.420 2.174 26.702 1.00 85.94 382 MET A C 1
ATOM 2982 O O . MET A 1 382 ? -4.437 1.492 26.605 1.00 85.94 382 MET A O 1
ATOM 2986 N N . ASN A 1 383 ? -3.282 3.324 26.046 1.00 87.94 383 ASN A N 1
ATOM 2987 C CA . ASN A 1 383 ? -4.348 3.843 25.199 1.00 87.94 383 ASN A CA 1
ATOM 2988 C C . ASN A 1 383 ? -4.514 3.001 23.926 1.00 87.94 383 ASN A C 1
ATOM 2990 O O . ASN A 1 383 ? -5.646 2.730 23.535 1.00 87.94 383 ASN A O 1
ATOM 2994 N N . MET A 1 384 ? -3.411 2.518 23.342 1.00 87.12 384 MET A N 1
ATOM 2995 C CA . MET A 1 384 ? -3.436 1.602 22.196 1.00 87.12 384 MET A CA 1
ATOM 2996 C C . MET A 1 384 ? -4.138 0.281 22.537 1.00 87.12 384 MET A C 1
ATOM 2998 O O . MET A 1 384 ? -5.096 -0.088 21.865 1.00 87.12 384 MET A O 1
ATOM 3002 N N . THR A 1 385 ? -3.734 -0.392 23.623 1.00 89.25 385 THR A N 1
ATOM 3003 C CA . THR A 1 385 ? -4.348 -1.670 24.050 1.00 89.25 385 THR A CA 1
ATOM 3004 C C . THR A 1 385 ? -5.836 -1.530 24.369 1.00 89.25 385 THR A C 1
ATOM 3006 O O . THR A 1 385 ? -6.628 -2.403 24.017 1.00 89.25 385 THR A O 1
ATOM 3009 N N . LYS A 1 386 ? -6.244 -0.419 24.997 1.00 92.19 386 LYS A N 1
ATOM 3010 C CA . LYS A 1 386 ? -7.663 -0.113 25.230 1.00 92.19 386 LYS A CA 1
ATOM 3011 C C . LYS A 1 386 ? -8.421 0.146 23.930 1.00 92.19 386 LYS A C 1
ATOM 3013 O O . LYS A 1 386 ? -9.528 -0.365 23.772 1.00 92.19 386 LYS A O 1
ATOM 3018 N N . GLY A 1 387 ? -7.848 0.935 23.020 1.00 92.44 387 GLY A N 1
ATOM 3019 C CA . GLY A 1 387 ? -8.441 1.231 21.716 1.00 92.44 387 GLY A CA 1
ATOM 3020 C C . GLY A 1 387 ? -8.690 -0.043 20.910 1.00 92.44 387 GLY A C 1
ATOM 3021 O O . GLY A 1 387 ? -9.808 -0.257 20.443 1.00 92.44 387 GLY A O 1
ATOM 3022 N N . GLU A 1 388 ? -7.694 -0.926 20.837 1.00 93.56 388 GLU A N 1
ATOM 3023 C CA . GLU A 1 388 ? -7.794 -2.220 20.154 1.00 93.56 388 GLU A CA 1
ATOM 3024 C C . GLU A 1 388 ? -8.826 -3.138 20.828 1.00 93.56 388 GLU A C 1
ATOM 3026 O O . GLU A 1 388 ? -9.717 -3.659 20.160 1.00 93.56 388 GLU A O 1
ATOM 3031 N N . PHE A 1 389 ? -8.805 -3.265 22.162 1.00 94.56 389 PHE A N 1
ATOM 3032 C CA . PHE A 1 389 ? -9.781 -4.082 22.891 1.00 94.56 389 PHE A CA 1
ATOM 3033 C C . PHE A 1 389 ? -11.226 -3.648 22.629 1.00 94.56 389 PHE A C 1
ATOM 3035 O O . PHE A 1 389 ? -12.088 -4.487 22.356 1.00 94.56 389 PHE A O 1
ATOM 3042 N N . HIS A 1 390 ? -11.504 -2.345 22.694 1.00 95.75 390 HIS A N 1
ATOM 3043 C CA . HIS A 1 390 ? -12.841 -1.818 22.431 1.00 95.75 390 HIS A CA 1
ATOM 3044 C C . HIS A 1 390 ? -13.244 -1.937 20.956 1.00 95.75 390 HIS A C 1
ATOM 3046 O O . HIS A 1 390 ? -14.414 -2.204 20.686 1.00 95.75 390 HIS A O 1
ATOM 3052 N N . SER A 1 391 ? -12.298 -1.790 20.025 1.00 95.38 391 SER A N 1
ATOM 3053 C CA . SER A 1 391 ? -12.527 -1.958 18.583 1.00 95.38 391 SER A CA 1
ATOM 3054 C C . SER A 1 391 ? -12.894 -3.400 18.243 1.00 95.38 391 SER A C 1
ATOM 3056 O O . SER A 1 391 ? -13.972 -3.668 17.712 1.00 95.38 391 SER A O 1
ATOM 3058 N N . MET A 1 392 ? -12.065 -4.351 18.675 1.00 95.12 392 MET A N 1
ATOM 3059 C CA . MET A 1 392 ? -12.309 -5.782 18.490 1.00 95.12 392 MET A CA 1
ATOM 3060 C C . MET A 1 392 ? -13.602 -6.228 19.183 1.00 95.12 392 MET A C 1
ATOM 3062 O O . MET A 1 392 ? -14.351 -7.035 18.638 1.00 95.12 392 MET A O 1
ATOM 3066 N N . SER A 1 393 ? -13.919 -5.665 20.357 1.00 96.06 393 SER A N 1
ATOM 3067 C CA . SER A 1 393 ? -15.173 -5.964 21.067 1.00 96.06 393 SER A CA 1
ATOM 3068 C C . SER A 1 393 ? -16.398 -5.455 20.312 1.00 96.06 393 SER A C 1
ATOM 3070 O O . SER A 1 393 ? -17.428 -6.128 20.299 1.00 96.06 393 SER A O 1
ATOM 3072 N N . ALA A 1 394 ? -16.293 -4.287 19.670 1.00 96.31 394 ALA A N 1
ATOM 3073 C CA . ALA A 1 394 ? -17.366 -3.734 18.854 1.00 96.31 394 ALA A CA 1
ATOM 3074 C C . ALA A 1 394 ? -17.627 -4.603 17.616 1.00 96.31 394 ALA A C 1
ATOM 3076 O O . ALA A 1 394 ? -18.784 -4.930 17.351 1.00 96.31 394 ALA A O 1
ATOM 3077 N N . ILE A 1 395 ? -16.577 -5.043 16.908 1.00 96.19 395 ILE A N 1
ATOM 3078 C CA . ILE A 1 395 ? -16.735 -5.937 15.751 1.00 96.19 395 ILE A CA 1
ATOM 3079 C C . ILE A 1 395 ? -17.302 -7.289 16.191 1.00 96.19 395 ILE A C 1
ATOM 3081 O O . ILE A 1 395 ? -18.299 -7.741 15.629 1.00 96.19 395 ILE A O 1
ATOM 3085 N N . HIS A 1 396 ? -16.738 -7.902 17.237 1.00 96.44 396 HIS A N 1
ATOM 3086 C CA . HIS A 1 396 ? -17.201 -9.194 17.750 1.00 96.44 396 HIS A CA 1
ATOM 3087 C C . HIS A 1 396 ? -18.669 -9.137 18.207 1.00 96.44 396 HIS A C 1
ATOM 3089 O O . HIS A 1 396 ? -19.391 -10.122 18.105 1.00 96.44 396 HIS A O 1
ATOM 3095 N N . GLY A 1 397 ? -19.146 -7.992 18.708 1.00 95.19 397 GLY A N 1
ATOM 3096 C CA . GLY A 1 397 ? -20.556 -7.804 19.062 1.00 95.19 397 GLY A CA 1
ATOM 3097 C C . GLY A 1 397 ? -21.514 -7.821 17.862 1.00 95.19 397 GLY A C 1
ATOM 3098 O O . GLY A 1 397 ? -22.689 -8.142 18.031 1.00 95.19 397 GLY A O 1
ATOM 3099 N N . VAL A 1 398 ? -21.026 -7.493 16.663 1.00 95.19 398 VAL A N 1
ATOM 3100 C CA . VAL A 1 398 ? -21.815 -7.464 15.419 1.00 95.19 398 VAL A CA 1
ATOM 3101 C C . VAL A 1 398 ? -21.678 -8.773 14.642 1.00 95.19 398 VAL A C 1
ATOM 3103 O O . VAL A 1 398 ? -22.675 -9.300 14.146 1.00 95.19 398 VAL A O 1
ATOM 3106 N N . ILE A 1 399 ? -20.450 -9.281 14.523 1.00 95.00 399 ILE A N 1
ATOM 3107 C CA . ILE A 1 399 ? -20.100 -10.477 13.754 1.00 95.00 399 ILE A CA 1
ATOM 3108 C C . ILE A 1 399 ? -18.987 -11.272 14.477 1.00 95.00 399 ILE A C 1
ATOM 3110 O O . ILE A 1 399 ? -17.803 -11.131 14.165 1.00 95.00 399 ILE A O 1
ATOM 3114 N N . PRO A 1 400 ? -19.342 -12.096 15.483 1.00 92.81 400 PRO A N 1
ATOM 3115 C CA . PRO A 1 400 ? -18.379 -12.841 16.302 1.00 92.81 400 PRO A CA 1
ATOM 3116 C C . PRO A 1 400 ? -17.381 -13.680 15.496 1.00 92.81 400 PRO A C 1
ATOM 3118 O O . PRO A 1 400 ? -16.228 -13.817 15.881 1.00 92.81 400 PRO A O 1
ATOM 3121 N N . GLU A 1 401 ? -17.819 -14.226 14.365 1.00 90.62 401 GLU A N 1
ATOM 3122 C CA . GLU A 1 401 ? -17.045 -15.105 13.492 1.00 90.62 401 GLU A CA 1
ATOM 3123 C C . GLU A 1 401 ? -16.048 -14.393 12.564 1.00 90.62 401 GLU A C 1
ATOM 3125 O O . GLU A 1 401 ? -15.390 -15.070 11.780 1.00 90.62 401 GLU A O 1
ATOM 3130 N N . PHE A 1 402 ? -15.975 -13.057 12.568 1.00 93.38 402 PHE A N 1
ATOM 3131 C CA . PHE A 1 402 ? -15.076 -12.297 11.685 1.00 93.38 402 PHE A CA 1
ATOM 3132 C C . PHE A 1 402 ? -13.811 -11.801 12.390 1.00 93.38 402 PHE A C 1
ATOM 3134 O O . PHE A 1 402 ? -12.877 -11.369 11.725 1.00 93.38 402 PHE A O 1
ATOM 3141 N N . VAL A 1 403 ? -13.759 -11.868 13.722 1.00 94.44 403 VAL A N 1
ATOM 3142 C CA . VAL A 1 403 ? -12.625 -11.396 14.527 1.00 94.44 403 VAL A CA 1
ATOM 3143 C C . VAL A 1 403 ? -12.300 -12.381 15.649 1.00 94.44 403 VAL A C 1
ATOM 3145 O O . VAL A 1 403 ? -13.219 -12.964 16.226 1.00 94.44 403 VAL A O 1
ATOM 3148 N N . PRO A 1 404 ? -11.022 -12.536 16.042 1.00 92.56 404 PRO A N 1
ATOM 3149 C CA . PRO A 1 404 ? -10.675 -13.254 17.262 1.00 92.56 404 PRO A CA 1
ATOM 3150 C C . PRO A 1 404 ? -11.356 -12.633 18.483 1.00 92.56 404 PRO A C 1
ATOM 3152 O O . PRO A 1 404 ? -11.358 -11.410 18.658 1.00 92.56 404 PRO A O 1
ATOM 3155 N N . LYS A 1 405 ? -11.914 -13.471 19.361 1.00 93.12 405 LYS A N 1
ATOM 3156 C CA . LYS A 1 405 ? -12.650 -12.991 20.533 1.00 93.12 405 LYS A CA 1
ATOM 3157 C C . LYS A 1 405 ? -11.736 -12.197 21.480 1.00 93.12 405 LYS A C 1
ATOM 3159 O O . LYS A 1 405 ? -10.799 -12.779 22.034 1.00 93.12 405 LYS A O 1
ATOM 3164 N N . PRO A 1 406 ? -12.001 -10.905 21.743 1.00 93.38 406 PRO A N 1
ATOM 3165 C CA . PRO A 1 406 ? -11.244 -10.145 22.733 1.00 93.38 406 PRO A CA 1
ATOM 3166 C C . PRO A 1 406 ? -11.581 -10.640 24.145 1.00 93.38 406 PRO A C 1
ATOM 3168 O O . PRO A 1 406 ? -12.745 -10.874 24.477 1.00 93.38 406 PRO A O 1
ATOM 3171 N N . ILE A 1 407 ? -10.557 -10.813 24.982 1.00 90.75 407 ILE A N 1
ATOM 3172 C CA . ILE A 1 407 ? -10.687 -11.389 26.327 1.00 90.75 407 ILE A CA 1
ATOM 3173 C C . ILE A 1 407 ? -10.469 -10.324 27.397 1.00 90.75 407 ILE A C 1
ATOM 3175 O O . ILE A 1 407 ? -11.309 -10.167 28.283 1.00 90.75 407 ILE A O 1
ATOM 3179 N N . ALA A 1 408 ? -9.357 -9.588 27.327 1.00 89.56 408 ALA A N 1
ATOM 3180 C CA . ALA A 1 408 ? -9.017 -8.586 28.332 1.00 89.56 408 ALA A CA 1
ATOM 3181 C C . ALA A 1 408 ? -8.032 -7.532 27.811 1.00 89.56 408 ALA A C 1
ATOM 3183 O O . ALA A 1 408 ? -7.251 -7.782 26.896 1.00 89.56 408 ALA A O 1
ATOM 3184 N N . CYS A 1 409 ? -8.020 -6.371 28.462 1.00 91.31 409 CYS A N 1
ATOM 3185 C CA . CYS A 1 409 ? -6.916 -5.416 28.408 1.00 91.31 409 CYS A CA 1
ATOM 3186 C C . CYS A 1 409 ? -6.620 -4.885 29.816 1.00 91.31 409 CYS A C 1
ATOM 3188 O O . CYS A 1 409 ? -7.545 -4.723 30.619 1.00 91.31 409 CYS A O 1
ATOM 3190 N N . GLY A 1 410 ? -5.359 -4.588 30.126 1.00 88.81 410 GLY A N 1
ATOM 3191 C CA . GLY A 1 410 ? -4.973 -4.178 31.477 1.00 88.81 410 GLY A CA 1
ATOM 3192 C C . GLY A 1 410 ? -3.531 -3.701 31.613 1.00 88.81 410 GLY A C 1
ATOM 3193 O O . GLY A 1 410 ? -2.836 -3.483 30.626 1.00 88.81 410 GLY A O 1
ATOM 3194 N N . THR A 1 411 ? -3.100 -3.510 32.860 1.00 86.88 411 THR A N 1
ATOM 3195 C CA . THR A 1 411 ? -1.708 -3.197 33.241 1.00 86.88 411 THR A CA 1
ATOM 3196 C C . THR A 1 411 ? -1.164 -4.348 34.059 1.00 86.88 411 THR A C 1
ATOM 3198 O O . THR A 1 411 ? -1.937 -4.997 34.754 1.00 86.88 411 THR A O 1
ATOM 3201 N N . TYR A 1 412 ? 0.131 -4.597 33.942 1.00 82.06 412 TYR A N 1
ATOM 3202 C CA . TYR A 1 412 ? 0.854 -5.574 34.742 1.00 82.06 412 TYR A CA 1
ATOM 3203 C C . TYR A 1 412 ? 0.948 -5.092 36.193 1.00 82.06 412 TYR A C 1
ATOM 3205 O O . TYR A 1 412 ? 1.169 -3.903 36.435 1.00 82.06 412 TYR A O 1
ATOM 3213 N N . ASP A 1 413 ? 0.794 -6.011 37.141 1.00 81.12 413 ASP A N 1
ATOM 3214 C CA . ASP A 1 413 ? 0.970 -5.734 38.568 1.00 81.12 413 ASP A CA 1
ATOM 3215 C C . ASP A 1 413 ? 2.459 -5.741 38.955 1.00 81.12 413 ASP A C 1
ATOM 3217 O O . ASP A 1 413 ? 2.909 -4.919 39.757 1.00 81.12 413 ASP A O 1
ATOM 3221 N N . ASP A 1 414 ? 3.245 -6.638 38.355 1.00 75.94 414 ASP A N 1
ATOM 3222 C CA . ASP A 1 414 ? 4.656 -6.845 38.688 1.00 75.94 414 ASP A CA 1
ATOM 3223 C C . ASP A 1 414 ? 5.574 -5.806 38.034 1.00 75.94 414 ASP A C 1
ATOM 3225 O O . ASP A 1 414 ? 6.671 -5.525 38.532 1.00 75.94 414 ASP A O 1
ATOM 3229 N N . ILE A 1 415 ? 5.153 -5.255 36.891 1.00 74.69 415 ILE A N 1
ATOM 3230 C CA . ILE A 1 415 ? 5.971 -4.368 36.066 1.00 74.69 415 ILE A CA 1
ATOM 3231 C C . ILE A 1 415 ? 5.226 -3.055 35.818 1.00 74.69 415 ILE A C 1
ATOM 3233 O O . ILE A 1 415 ? 4.263 -3.031 35.047 1.00 74.69 415 ILE A O 1
ATOM 3237 N N . PRO A 1 416 ? 5.695 -1.937 36.403 1.00 78.12 416 PRO A N 1
ATOM 3238 C CA . PRO A 1 416 ? 5.053 -0.646 36.206 1.00 78.12 416 PRO A CA 1
ATOM 3239 C C . PRO A 1 416 ? 5.115 -0.213 34.735 1.00 78.12 416 PRO A C 1
ATOM 3241 O O . PRO A 1 416 ? 6.029 -0.580 33.993 1.00 78.12 416 PRO A O 1
ATOM 3244 N N . ASP A 1 417 ? 4.131 0.587 34.320 1.00 81.81 417 ASP A N 1
ATOM 3245 C CA . ASP A 1 417 ? 4.001 1.135 32.962 1.00 81.81 417 ASP A CA 1
ATOM 3246 C C . ASP A 1 417 ? 4.011 0.083 31.840 1.00 81.81 417 ASP A C 1
ATOM 3248 O O . ASP A 1 417 ? 4.427 0.374 30.717 1.00 81.81 417 ASP A O 1
ATOM 3252 N N . THR A 1 418 ? 3.570 -1.144 32.124 1.00 82.31 418 THR A N 1
ATOM 3253 C CA . THR A 1 418 ? 3.449 -2.218 31.130 1.00 82.31 418 THR A CA 1
ATOM 3254 C C . THR A 1 418 ? 1.997 -2.651 31.009 1.00 82.31 418 THR A C 1
ATOM 3256 O O . THR A 1 418 ? 1.353 -2.988 31.995 1.00 82.31 418 THR A O 1
ATOM 3259 N N . HIS A 1 419 ? 1.467 -2.617 29.792 1.00 86.12 419 HIS A N 1
ATOM 3260 C CA . HIS A 1 419 ? 0.060 -2.821 29.471 1.00 86.12 419 HIS A CA 1
ATOM 3261 C C . HIS A 1 419 ? -0.104 -3.963 28.478 1.00 86.12 419 HIS A C 1
ATOM 3263 O O . HIS A 1 419 ? 0.802 -4.237 27.688 1.00 86.12 419 HIS A O 1
ATOM 3269 N N . PHE A 1 420 ? -1.265 -4.610 28.496 1.00 88.31 420 PHE A N 1
ATOM 3270 C CA . PHE A 1 420 ? -1.539 -5.741 27.623 1.00 88.31 420 PHE A CA 1
ATOM 3271 C C . PHE A 1 420 ? -2.921 -5.705 26.986 1.00 88.31 420 PHE A C 1
ATOM 3273 O O . PHE A 1 420 ? -3.876 -5.172 27.554 1.00 88.31 420 PHE A O 1
ATOM 3280 N N . PHE A 1 421 ? -3.007 -6.339 25.822 1.00 90.31 421 PHE A N 1
ATOM 3281 C CA . PHE A 1 421 ? -4.235 -6.760 25.162 1.00 90.31 421 PHE A CA 1
ATOM 3282 C C . PHE A 1 421 ? -4.187 -8.279 24.972 1.00 90.31 421 PHE A C 1
ATOM 3284 O O . PHE A 1 421 ? -3.156 -8.819 24.574 1.00 90.31 421 PHE A O 1
ATOM 3291 N N . LEU A 1 422 ? -5.285 -8.958 25.295 1.00 90.38 422 LEU A N 1
ATOM 3292 C CA . LEU A 1 422 ? -5.428 -10.408 25.252 1.00 90.38 422 LEU A CA 1
ATOM 3293 C C . LEU A 1 422 ? -6.670 -10.775 24.434 1.00 90.38 422 LEU A C 1
ATOM 3295 O O . LEU A 1 422 ? -7.776 -10.318 24.745 1.00 90.38 422 LEU A O 1
ATOM 3299 N N . CYS A 1 423 ? -6.507 -11.647 23.444 1.00 91.38 423 CYS A N 1
ATOM 3300 C CA . CYS A 1 423 ? -7.595 -12.208 22.646 1.00 91.38 423 CYS A CA 1
ATOM 3301 C C . CYS A 1 423 ? -7.429 -13.721 22.435 1.00 91.38 423 CYS A C 1
ATOM 3303 O O . CYS A 1 423 ? -6.410 -14.318 22.787 1.00 91.38 423 CYS A O 1
ATOM 3305 N N . GLU A 1 424 ? -8.470 -14.363 21.911 1.00 90.31 424 GLU A N 1
ATOM 3306 C CA . GLU A 1 424 ? -8.433 -15.757 21.474 1.00 90.31 424 GLU A CA 1
ATOM 3307 C C . GLU A 1 424 ? -7.338 -15.966 20.421 1.00 90.31 424 GLU A C 1
ATOM 3309 O O . GLU A 1 424 ? -7.187 -15.172 19.494 1.00 90.31 424 GLU A O 1
ATOM 3314 N N . PHE A 1 425 ? -6.576 -17.052 20.552 1.00 87.94 425 PHE A N 1
ATOM 3315 C CA . PHE A 1 425 ? -5.618 -17.434 19.527 1.00 87.94 425 PHE A CA 1
ATOM 3316 C C . PHE A 1 425 ? -6.328 -18.171 18.388 1.00 87.94 425 PHE A C 1
ATOM 3318 O O . PHE A 1 425 ? -6.932 -19.218 18.612 1.00 87.94 425 PHE A O 1
ATOM 3325 N N . ARG A 1 426 ? -6.204 -17.651 17.165 1.00 84.06 426 ARG A N 1
ATOM 3326 C CA . ARG A 1 426 ? -6.667 -18.294 15.930 1.00 84.06 426 ARG A CA 1
ATOM 3327 C C . ARG A 1 426 ? -5.464 -18.608 15.053 1.00 84.06 426 ARG A C 1
ATOM 3329 O O . ARG A 1 426 ? -4.653 -17.721 14.783 1.00 84.06 426 ARG A O 1
ATOM 3336 N N . GLU A 1 427 ? -5.328 -19.861 14.629 1.00 79.44 427 GLU A N 1
ATOM 3337 C CA . GLU A 1 427 ? -4.302 -20.231 13.654 1.00 79.44 427 GLU A CA 1
ATOM 3338 C C . GLU A 1 427 ? -4.798 -19.828 12.265 1.00 79.44 427 GLU A C 1
ATOM 3340 O O . GLU A 1 427 ? -5.898 -20.198 11.870 1.00 79.44 427 GLU A O 1
ATOM 3345 N N . MET A 1 428 ? -4.017 -19.027 11.542 1.00 80.69 428 MET A N 1
ATOM 3346 C CA . MET A 1 428 ? -4.434 -18.450 10.263 1.00 80.69 428 MET A CA 1
ATOM 3347 C C . MET A 1 428 ? -3.386 -18.697 9.174 1.00 80.69 428 MET A C 1
ATOM 3349 O O . MET A 1 428 ? -2.200 -18.844 9.475 1.00 80.69 428 MET A O 1
ATOM 3353 N N . THR A 1 429 ? -3.797 -18.720 7.907 1.00 74.81 429 THR A N 1
ATOM 3354 C CA . THR A 1 429 ? -2.895 -18.772 6.745 1.00 74.81 429 THR A CA 1
ATOM 3355 C C . THR A 1 429 ? -2.579 -17.368 6.213 1.00 74.81 429 THR A C 1
ATOM 3357 O O . THR A 1 429 ? -3.347 -16.427 6.397 1.00 74.81 429 THR A O 1
ATOM 3360 N N . GLU A 1 430 ? -1.431 -17.213 5.538 1.00 66.31 430 GLU A N 1
ATOM 3361 C CA . GLU A 1 430 ? -1.027 -15.949 4.882 1.00 66.31 430 GLU A CA 1
ATOM 3362 C C . GLU A 1 430 ? -1.710 -15.734 3.512 1.00 66.31 430 GLU A C 1
ATOM 3364 O O . GLU A 1 430 ? -1.361 -14.803 2.771 1.00 66.31 430 GLU A O 1
ATOM 3369 N N . ASP A 1 431 ? -2.623 -16.630 3.137 1.00 74.94 431 ASP A N 1
ATOM 3370 C CA . ASP A 1 431 ? -3.327 -16.562 1.867 1.00 74.94 431 ASP A CA 1
ATOM 3371 C C . ASP A 1 431 ? -4.376 -15.446 1.901 1.00 74.94 431 ASP A C 1
ATOM 3373 O O . ASP A 1 431 ? -4.943 -15.109 2.940 1.00 74.94 431 ASP A O 1
ATOM 3377 N N . MET A 1 432 ? -4.606 -14.827 0.744 1.00 79.12 432 MET A N 1
ATOM 3378 C CA . MET A 1 432 ? -5.641 -13.803 0.636 1.00 79.12 432 MET A CA 1
ATOM 3379 C C . MET A 1 432 ? -7.016 -14.473 0.733 1.00 79.12 432 MET A C 1
ATOM 3381 O O . MET A 1 432 ? -7.222 -15.479 0.048 1.00 79.12 432 MET A O 1
ATOM 3385 N N . PRO A 1 433 ? -7.960 -13.916 1.508 1.00 85.88 433 PRO A N 1
ATOM 3386 C CA . PRO A 1 433 ? -9.304 -14.466 1.587 1.00 85.88 433 PRO A CA 1
ATOM 3387 C C . PRO A 1 433 ? -10.023 -14.324 0.244 1.00 85.88 433 PRO A C 1
ATOM 3389 O O . PRO A 1 433 ? -9.753 -13.379 -0.507 1.00 85.88 433 PRO A O 1
ATOM 3392 N N . ASP A 1 434 ? -10.950 -15.235 -0.056 1.00 89.56 434 ASP A N 1
ATOM 3393 C CA . ASP A 1 434 ? -11.779 -15.128 -1.258 1.00 89.56 434 ASP A CA 1
ATOM 3394 C C . ASP A 1 434 ? -12.508 -13.767 -1.281 1.00 89.56 434 ASP A C 1
ATOM 3396 O O . ASP A 1 434 ? -13.118 -13.385 -0.273 1.00 89.56 434 ASP A O 1
ATOM 3400 N N . PRO A 1 435 ? -12.458 -13.008 -2.397 1.00 91.31 435 PRO A N 1
ATOM 3401 C CA . PRO A 1 435 ? -13.080 -11.691 -2.465 1.00 91.31 435 PRO A CA 1
ATOM 3402 C C . PRO A 1 435 ? -14.573 -11.696 -2.140 1.00 91.31 435 PRO A C 1
ATOM 3404 O O . PRO A 1 435 ? -15.043 -10.772 -1.481 1.00 91.31 435 PRO A O 1
ATOM 3407 N N . GLY A 1 436 ? -15.319 -12.718 -2.569 1.00 91.75 436 GLY A N 1
ATOM 3408 C CA . GLY A 1 436 ? -16.757 -12.817 -2.338 1.00 91.75 436 GLY A CA 1
ATOM 3409 C C . GLY A 1 436 ? -17.089 -13.083 -0.873 1.00 91.75 436 GLY A C 1
ATOM 3410 O O . GLY A 1 436 ? -17.916 -12.379 -0.291 1.00 91.75 436 GLY A O 1
ATOM 3411 N N . GLU A 1 437 ? -16.423 -14.059 -0.256 1.00 91.38 437 GLU A N 1
ATOM 3412 C CA . GLU A 1 437 ? -16.648 -14.399 1.155 1.00 91.38 437 GLU A CA 1
ATOM 3413 C C . GLU A 1 437 ? -16.221 -13.273 2.100 1.00 91.38 437 GLU A C 1
ATOM 3415 O O . GLU A 1 437 ? -16.965 -12.905 3.017 1.00 91.38 437 GLU A O 1
ATOM 3420 N N . PHE A 1 438 ? -15.052 -12.679 1.850 1.00 93.81 438 PHE A N 1
ATOM 3421 C CA . PHE A 1 438 ? -14.547 -11.560 2.638 1.00 93.81 438 PHE A CA 1
ATOM 3422 C C . PHE A 1 438 ? -15.466 -10.342 2.535 1.00 93.81 438 PHE A C 1
ATOM 3424 O O . PHE A 1 438 ? -15.866 -9.767 3.549 1.00 93.81 438 PHE A O 1
ATOM 3431 N N . ALA A 1 439 ? -15.860 -9.980 1.312 1.00 94.69 439 ALA A N 1
ATOM 3432 C CA . ALA A 1 439 ? -16.737 -8.845 1.074 1.00 94.69 439 ALA A CA 1
ATOM 3433 C C . ALA A 1 439 ? -18.141 -9.045 1.660 1.00 94.69 439 ALA A C 1
ATOM 3435 O O . ALA A 1 439 ? -18.723 -8.094 2.181 1.00 94.69 439 ALA A O 1
ATOM 3436 N N . SER A 1 440 ? -18.668 -10.273 1.632 1.00 94.88 440 SER A N 1
ATOM 3437 C CA . SER A 1 440 ? -19.946 -10.626 2.262 1.00 94.88 440 SER A CA 1
ATOM 3438 C C . SER A 1 440 ? -19.922 -10.371 3.775 1.00 94.88 440 SER A C 1
ATOM 3440 O O . SER A 1 440 ? -20.826 -9.729 4.324 1.00 94.88 440 SER A O 1
ATOM 3442 N N . ARG A 1 441 ? -18.850 -10.797 4.458 1.00 95.12 441 ARG A N 1
ATOM 3443 C CA . ARG A 1 441 ? -18.654 -10.587 5.904 1.00 95.12 441 ARG A CA 1
ATOM 3444 C C . ARG A 1 441 ? -18.442 -9.114 6.248 1.00 95.12 441 ARG A C 1
ATOM 3446 O O . ARG A 1 441 ? -19.113 -8.600 7.145 1.00 95.12 441 ARG A O 1
ATOM 3453 N N . LEU A 1 442 ? -17.594 -8.417 5.492 1.00 95.81 442 LEU A N 1
ATOM 3454 C CA . LEU A 1 442 ? -17.343 -6.986 5.676 1.00 95.81 442 LEU A CA 1
ATOM 3455 C C . LEU A 1 442 ? -18.621 -6.157 5.467 1.00 95.81 442 LEU A C 1
ATOM 3457 O O . LEU A 1 442 ? -18.972 -5.315 6.290 1.00 95.81 442 LEU A O 1
ATOM 3461 N N . SER A 1 443 ? -19.371 -6.444 4.401 1.00 95.81 443 SER A N 1
ATOM 3462 C CA . SER A 1 443 ? -20.659 -5.802 4.129 1.00 95.81 443 SER A CA 1
ATOM 3463 C C . SER A 1 443 ? -21.671 -6.091 5.237 1.00 95.81 443 SER A C 1
ATOM 3465 O O . SER A 1 443 ? -22.355 -5.183 5.707 1.00 95.81 443 SER A O 1
ATOM 3467 N N . THR A 1 444 ? -21.708 -7.325 5.745 1.00 95.75 444 THR A N 1
ATOM 3468 C CA . THR A 1 444 ? -22.550 -7.696 6.889 1.00 95.75 444 THR A CA 1
ATOM 3469 C C . THR A 1 444 ? -22.194 -6.891 8.141 1.00 95.75 444 THR A C 1
ATOM 3471 O O . THR A 1 444 ? -23.100 -6.388 8.808 1.00 95.75 444 THR A O 1
ATOM 3474 N N . MET A 1 445 ? -20.905 -6.708 8.445 1.00 96.12 445 MET A N 1
ATOM 3475 C CA . MET A 1 445 ? -20.437 -5.867 9.554 1.00 96.12 445 MET A CA 1
ATOM 3476 C C . MET A 1 445 ? -20.910 -4.414 9.394 1.00 96.12 445 MET A C 1
ATOM 3478 O O . MET A 1 445 ? -21.525 -3.844 10.303 1.00 96.12 445 MET A O 1
ATOM 3482 N N . HIS A 1 446 ? -20.708 -3.826 8.213 1.00 96.75 446 HIS A N 1
ATOM 3483 C CA . HIS A 1 446 ? -21.127 -2.454 7.920 1.00 96.75 446 HIS A CA 1
ATOM 3484 C C . HIS A 1 446 ? -22.653 -2.289 7.989 1.00 96.75 446 HIS A C 1
ATOM 3486 O O . HIS A 1 446 ? -23.151 -1.313 8.548 1.00 96.75 446 HIS A O 1
ATOM 3492 N N . GLN A 1 447 ? -23.424 -3.257 7.490 1.00 94.56 447 GLN A N 1
ATOM 3493 C CA . GLN A 1 447 ? -24.887 -3.186 7.452 1.00 94.56 447 GLN A CA 1
ATOM 3494 C C . GLN A 1 447 ? -25.555 -3.491 8.796 1.00 94.56 447 GLN A C 1
ATOM 3496 O O . GLN A 1 447 ? -26.537 -2.827 9.134 1.00 94.56 447 GLN A O 1
ATOM 3501 N N . LYS A 1 448 ? -25.034 -4.434 9.587 1.00 96.00 448 LYS A N 1
ATOM 3502 C CA . LYS A 1 448 ? -25.616 -4.804 10.890 1.00 96.00 448 LYS A CA 1
ATOM 3503 C C . LYS A 1 448 ? -25.177 -3.904 12.040 1.00 96.00 448 LYS A C 1
ATOM 3505 O O . LYS A 1 448 ? -25.886 -3.824 13.038 1.00 96.00 448 LYS A O 1
ATOM 3510 N N . SER A 1 449 ? -24.035 -3.230 11.921 1.00 95.31 449 SER A N 1
ATOM 3511 C CA . SER A 1 449 ? -23.571 -2.312 12.963 1.00 95.31 449 SER A CA 1
ATOM 3512 C C . SER A 1 449 ? -24.527 -1.131 13.154 1.00 95.31 449 SER A C 1
ATOM 3514 O O . SER A 1 449 ? -25.115 -0.621 12.197 1.00 95.31 449 SER A O 1
ATOM 3516 N N . VAL A 1 450 ? -24.687 -0.693 14.404 1.00 94.81 450 VAL A N 1
ATOM 3517 C CA . VAL A 1 450 ? -25.529 0.448 14.785 1.00 94.81 450 VAL A CA 1
ATOM 3518 C C . VAL A 1 450 ? -24.723 1.351 15.708 1.00 94.81 450 VAL A C 1
ATOM 3520 O O . VAL A 1 450 ? -24.242 0.899 16.747 1.00 94.81 450 VAL A O 1
ATOM 3523 N N . SER A 1 451 ? -24.577 2.624 15.330 1.00 94.31 451 SER A N 1
ATOM 3524 C CA . SER A 1 451 ? -23.935 3.623 16.188 1.00 94.31 451 SER A CA 1
ATOM 3525 C C . SER A 1 451 ? -24.771 3.839 17.456 1.00 94.31 451 SER A C 1
ATOM 3527 O O . SER A 1 451 ? -25.956 4.165 17.336 1.00 94.31 451 SER A O 1
ATOM 3529 N N . PRO A 1 452 ? -24.192 3.716 18.667 1.00 92.94 452 PRO A N 1
ATOM 3530 C CA . PRO A 1 452 ? -24.918 3.912 19.925 1.00 92.94 452 PRO A CA 1
ATOM 3531 C C . PRO A 1 452 ? -25.559 5.298 20.065 1.00 92.94 452 PRO A C 1
ATOM 3533 O O . PRO A 1 452 ? -26.542 5.461 20.782 1.00 92.94 452 PRO A O 1
ATOM 3536 N N . THR A 1 453 ? -24.990 6.301 19.397 1.00 92.88 453 THR A N 1
ATOM 3537 C CA . THR A 1 453 ? -25.447 7.697 19.426 1.00 92.88 453 THR A CA 1
ATOM 3538 C C . THR A 1 453 ? -26.198 8.097 18.155 1.00 92.88 453 THR A C 1
ATOM 3540 O O . THR A 1 453 ? -26.749 9.193 18.099 1.00 92.88 453 THR A O 1
ATOM 3543 N N . GLY A 1 454 ? -26.187 7.246 17.122 1.00 93.81 454 GLY A N 1
ATOM 3544 C CA . GLY A 1 454 ? -26.620 7.601 15.769 1.00 93.81 454 GLY A CA 1
ATOM 3545 C C . GLY A 1 454 ? -25.676 8.564 15.035 1.00 93.81 454 GLY A C 1
ATOM 3546 O O . GLY A 1 454 ? -26.009 8.990 13.935 1.00 93.81 454 GLY A O 1
ATOM 3547 N N . LYS A 1 455 ? -24.518 8.900 15.620 1.00 96.31 455 LYS A N 1
ATOM 3548 C CA . LYS A 1 455 ? -23.522 9.845 15.085 1.00 96.31 455 LYS A CA 1
ATOM 3549 C C . LYS A 1 455 ? -22.265 9.126 14.581 1.00 96.31 455 LYS A C 1
ATOM 3551 O O . LYS A 1 455 ? -22.070 7.942 14.875 1.00 96.31 455 LYS A O 1
ATOM 3556 N N . PHE A 1 456 ? -21.407 9.845 13.860 1.00 97.12 456 PHE A N 1
ATOM 3557 C CA . PHE A 1 456 ? -20.062 9.395 13.477 1.00 97.12 456 PHE A CA 1
ATOM 3558 C C . PHE A 1 456 ? -19.083 9.602 14.631 1.00 97.12 456 PHE A C 1
ATOM 3560 O O . PHE A 1 456 ? -19.201 10.591 15.349 1.00 97.12 456 PHE A O 1
ATOM 3567 N N . GLY A 1 457 ? -18.133 8.686 14.813 1.00 96.25 457 GLY A N 1
ATOM 3568 C CA . GLY A 1 457 ? -17.160 8.721 15.911 1.00 96.25 457 GLY A CA 1
ATOM 3569 C C . GLY A 1 457 ? -17.091 7.425 16.712 1.00 96.25 457 GLY A C 1
ATOM 3570 O O . GLY A 1 457 ? -17.563 6.379 16.270 1.00 96.25 457 GLY A O 1
ATOM 3571 N N . PHE A 1 458 ? -16.457 7.474 17.882 1.00 96.69 458 PHE A N 1
ATOM 3572 C CA . PHE A 1 458 ? -16.276 6.327 18.769 1.00 96.69 458 PHE A CA 1
ATOM 3573 C C . PHE A 1 458 ? -16.183 6.777 20.232 1.00 96.69 458 PHE A C 1
ATOM 3575 O O . PHE A 1 458 ? -15.819 7.911 20.535 1.00 96.69 458 PHE A O 1
ATOM 3582 N N . HIS A 1 459 ? -16.527 5.899 21.176 1.00 94.56 459 HIS A N 1
ATOM 3583 C CA . HIS A 1 459 ? -16.556 6.246 22.606 1.00 94.56 459 HIS A CA 1
ATOM 3584 C C . HIS A 1 459 ? -15.166 6.344 23.248 1.00 94.56 459 HIS A C 1
ATOM 3586 O O . HIS A 1 459 ? -15.044 6.887 24.345 1.00 94.56 459 HIS A O 1
ATOM 3592 N N . ILE A 1 460 ? -14.131 5.819 22.592 1.00 93.31 460 ILE A N 1
ATOM 3593 C CA . ILE A 1 460 ? -12.739 5.862 23.046 1.00 93.31 460 ILE A CA 1
ATOM 3594 C C . ILE A 1 460 ? -11.823 6.227 21.880 1.00 93.31 460 ILE A C 1
ATOM 3596 O O . ILE A 1 460 ? -12.081 5.843 20.746 1.00 93.31 460 ILE A O 1
ATOM 3600 N N . THR A 1 461 ? -10.744 6.959 22.153 1.00 92.94 461 THR A N 1
ATOM 3601 C CA . THR A 1 461 ? -9.707 7.237 21.153 1.00 92.94 461 THR A CA 1
ATOM 3602 C C . THR A 1 461 ? -9.033 5.945 20.709 1.00 92.94 461 THR A C 1
ATOM 3604 O O . THR A 1 461 ? -8.419 5.249 21.519 1.00 92.94 461 THR A O 1
ATOM 3607 N N . THR A 1 462 ? -9.144 5.646 19.420 1.00 92.00 462 THR A N 1
ATOM 3608 C CA . THR A 1 462 ? -8.424 4.569 18.739 1.00 92.00 462 THR A CA 1
ATOM 3609 C C . THR A 1 462 ? -7.112 5.075 18.157 1.00 92.00 462 THR A C 1
ATOM 3611 O O . THR A 1 462 ? -6.859 6.282 18.092 1.00 92.00 462 THR A O 1
ATOM 3614 N N . TYR A 1 463 ? -6.244 4.136 17.789 1.00 86.81 463 TYR A N 1
ATOM 3615 C CA . TYR A 1 463 ? -4.907 4.432 17.302 1.00 86.81 463 TYR A CA 1
ATOM 3616 C C . TYR A 1 463 ? -4.649 3.692 15.993 1.00 86.81 463 TYR A C 1
ATOM 3618 O O . TYR A 1 463 ? -4.783 2.473 15.951 1.00 86.81 463 TYR A O 1
ATOM 3626 N N . ALA A 1 464 ? -4.257 4.425 14.952 1.00 81.75 464 ALA A N 1
ATOM 3627 C CA . ALA A 1 464 ? -3.712 3.851 13.724 1.00 81.75 464 ALA A CA 1
ATOM 3628 C C . ALA A 1 464 ? -2.185 3.814 13.863 1.00 81.75 464 ALA A C 1
ATOM 3630 O O . ALA A 1 464 ? -1.522 4.855 13.854 1.00 81.75 464 ALA A O 1
ATOM 3631 N N . GLY A 1 465 ? -1.615 2.633 14.112 1.00 76.25 465 GLY A N 1
ATOM 3632 C CA . GLY A 1 465 ? -0.245 2.545 14.616 1.00 76.25 465 GLY A CA 1
ATOM 3633 C C . GLY A 1 465 ? -0.110 3.284 15.954 1.00 76.25 465 GLY A C 1
ATOM 3634 O O . GLY A 1 465 ? -0.820 2.978 16.906 1.00 76.25 465 GLY A O 1
ATOM 3635 N N . ASN A 1 466 ? 0.774 4.282 16.045 1.00 72.50 466 ASN A N 1
ATOM 3636 C CA . ASN A 1 466 ? 0.901 5.124 17.247 1.00 72.50 466 ASN A CA 1
ATOM 3637 C C . ASN A 1 466 ? 0.150 6.471 17.170 1.00 72.50 466 ASN A C 1
ATOM 3639 O O . ASN A 1 466 ? 0.240 7.270 18.110 1.00 72.50 466 ASN A O 1
ATOM 3643 N N . LEU A 1 467 ? -0.582 6.728 16.080 1.00 81.00 467 LEU A N 1
ATOM 3644 C CA . LEU A 1 467 ? -1.309 7.976 15.867 1.00 81.00 467 LEU A CA 1
ATOM 3645 C C . LEU A 1 467 ? -2.686 7.937 16.529 1.00 81.00 467 LEU A C 1
ATOM 3647 O O . LEU A 1 467 ? -3.497 7.090 16.153 1.00 81.00 467 LEU A O 1
ATOM 3651 N N . PRO A 1 468 ? -3.004 8.864 17.450 1.00 87.50 468 PRO A N 1
ATOM 3652 C CA . PRO A 1 468 ? -4.359 8.981 17.970 1.00 87.50 468 PRO A CA 1
ATOM 3653 C C . PRO A 1 468 ? -5.303 9.471 16.867 1.00 87.50 468 PRO A C 1
ATOM 3655 O O . PRO A 1 468 ? -5.094 10.544 16.291 1.00 87.50 468 PRO A O 1
ATOM 3658 N N . GLN A 1 469 ? -6.362 8.709 16.604 1.00 89.25 469 GLN A N 1
ATOM 3659 C CA . GLN A 1 469 ? -7.401 9.080 15.648 1.00 89.25 469 GLN A CA 1
ATOM 3660 C C . GLN A 1 469 ? -8.396 10.068 16.268 1.00 89.25 469 GLN A C 1
ATOM 3662 O O . GLN A 1 469 ? -8.679 10.047 17.472 1.00 89.25 469 GLN A O 1
ATOM 3667 N N . TYR A 1 470 ? -8.953 10.944 15.434 1.00 91.25 470 TYR A N 1
ATOM 3668 C CA . TYR A 1 470 ? -10.092 11.763 15.829 1.00 91.25 470 TYR A CA 1
ATOM 3669 C C . TYR A 1 470 ? -11.346 10.889 15.884 1.00 91.25 470 TYR A C 1
ATOM 3671 O O . TYR A 1 470 ? -11.732 10.299 14.881 1.00 91.25 470 TYR A O 1
ATOM 3679 N N . VAL A 1 471 ? -11.993 10.819 17.047 1.00 92.94 471 VAL A N 1
ATOM 3680 C CA . VAL A 1 471 ? -13.168 9.954 17.265 1.00 92.94 471 VAL A CA 1
ATOM 3681 C C . VAL A 1 471 ? -14.339 10.675 17.929 1.00 92.94 471 VAL A C 1
ATOM 3683 O O . VAL A 1 471 ? -15.316 10.037 18.314 1.00 92.94 471 VAL A O 1
ATOM 3686 N N . ALA A 1 472 ? -14.255 11.993 18.124 1.00 94.94 472 ALA A N 1
ATOM 3687 C CA . ALA A 1 472 ? -15.339 12.711 18.783 1.00 94.94 472 ALA A CA 1
ATOM 3688 C C . ALA A 1 472 ? -16.628 12.647 17.947 1.00 94.94 472 ALA A C 1
ATOM 3690 O O . ALA A 1 472 ? -16.590 12.554 16.721 1.00 94.94 472 ALA A O 1
ATOM 3691 N N . TRP A 1 473 ? -17.765 12.659 18.643 1.00 96.81 473 TRP A N 1
ATOM 3692 C CA . TRP A 1 473 ? -19.064 12.440 18.022 1.00 96.81 473 TRP A CA 1
ATOM 3693 C C . TRP A 1 473 ? -19.507 13.629 17.172 1.00 96.81 473 TRP A C 1
ATOM 3695 O O . TRP A 1 473 ? -19.636 14.741 17.681 1.00 96.81 473 TRP A O 1
ATOM 3705 N N . GLU A 1 474 ? -19.829 13.367 15.910 1.00 96.88 474 GLU A N 1
ATOM 3706 C CA . GLU A 1 474 ? -20.249 14.375 14.936 1.00 96.88 474 GLU A CA 1
ATOM 3707 C C . GLU A 1 474 ? -21.505 13.929 14.181 1.00 96.88 474 GLU A C 1
ATOM 3709 O O . GLU A 1 474 ? -21.676 12.754 13.859 1.00 96.88 474 GLU A O 1
ATOM 3714 N N . ASP A 1 475 ? -22.395 14.880 13.900 1.00 94.44 475 ASP A N 1
ATOM 3715 C CA . ASP A 1 475 ? -23.689 14.611 13.260 1.00 94.44 475 ASP A CA 1
ATOM 3716 C C . ASP A 1 475 ? -23.593 14.402 11.743 1.00 94.44 475 ASP A C 1
ATOM 3718 O O . ASP A 1 475 ? -24.464 13.753 11.173 1.00 94.44 475 ASP A O 1
ATOM 3722 N N . SER A 1 476 ? -22.557 14.943 11.094 1.00 96.25 476 SER A N 1
ATOM 3723 C CA . SER A 1 476 ? -22.348 14.818 9.650 1.00 96.25 476 SER A CA 1
ATOM 3724 C C . SER A 1 476 ? -20.992 14.210 9.320 1.00 96.25 476 SER A C 1
ATOM 3726 O O . SER A 1 476 ? -19.981 14.480 9.983 1.00 96.25 476 SER A O 1
ATOM 3728 N N . TRP A 1 477 ? -20.957 13.411 8.256 1.00 96.44 477 TRP A N 1
ATOM 3729 C CA . TRP A 1 477 ? -19.725 12.777 7.798 1.00 96.44 477 TRP A CA 1
ATOM 3730 C C . TRP A 1 477 ? -18.722 13.808 7.269 1.00 96.44 477 TRP A C 1
ATOM 3732 O O . TRP A 1 477 ? -17.525 13.702 7.540 1.00 96.44 477 TRP A O 1
ATOM 3742 N N . GLU A 1 478 ? -19.203 14.852 6.579 1.00 95.88 478 GLU A N 1
ATOM 3743 C CA . GLU A 1 478 ? -18.355 15.967 6.128 1.00 95.88 478 GLU A CA 1
ATOM 3744 C C . GLU A 1 478 ? -17.620 16.620 7.311 1.00 95.88 478 GLU A C 1
ATOM 3746 O O . GLU A 1 478 ? -16.411 16.856 7.231 1.00 95.88 478 GLU A O 1
ATOM 3751 N N . ALA A 1 479 ? -18.322 16.889 8.421 1.00 96.06 479 ALA A N 1
ATOM 3752 C CA . ALA A 1 479 ? -17.725 17.524 9.595 1.00 96.06 479 ALA A CA 1
ATOM 3753 C C . ALA A 1 479 ? -16.717 16.603 10.287 1.00 96.06 479 ALA A C 1
ATOM 3755 O O . ALA A 1 479 ? -15.614 17.053 10.613 1.00 96.06 479 ALA A O 1
ATOM 3756 N N . PHE A 1 480 ? -17.069 15.325 10.461 1.00 96.44 480 PHE A N 1
ATOM 3757 C CA . PHE A 1 480 ? -16.179 14.329 11.049 1.00 96.44 480 PHE A CA 1
ATOM 3758 C C . PHE A 1 480 ? -14.877 14.200 10.250 1.00 96.44 480 PHE A C 1
ATOM 3760 O O . PHE A 1 480 ? -13.790 14.396 10.798 1.00 96.44 480 PHE A O 1
ATOM 3767 N N . PHE A 1 481 ? -14.978 13.946 8.941 1.00 95.69 481 PHE A N 1
ATOM 3768 C CA . PHE A 1 481 ? -13.813 13.761 8.078 1.00 95.69 481 PHE A CA 1
ATOM 3769 C C . PHE A 1 481 ? -12.952 15.029 8.012 1.00 95.69 481 PHE A C 1
ATOM 3771 O O . PHE A 1 481 ? -11.731 14.955 8.108 1.00 95.69 481 PHE A O 1
ATOM 3778 N N . THR A 1 482 ? -13.572 16.212 7.935 1.00 95.25 482 THR A N 1
ATOM 3779 C CA . THR A 1 482 ? -12.845 17.494 7.938 1.00 95.25 482 THR A CA 1
ATOM 3780 C C . THR A 1 482 ? -12.005 17.677 9.201 1.00 95.25 482 THR A C 1
ATOM 3782 O O . THR A 1 482 ? -10.853 18.108 9.121 1.00 95.25 482 THR A O 1
ATOM 3785 N N . LYS A 1 483 ? -12.569 17.371 10.376 1.00 95.19 483 LYS A N 1
ATOM 3786 C CA . LYS A 1 483 ? -11.866 17.493 11.661 1.00 95.19 483 LYS A CA 1
ATOM 3787 C C . LYS A 1 483 ? -10.764 16.441 11.794 1.00 95.19 483 LYS A C 1
ATOM 3789 O O . LYS A 1 483 ? -9.658 16.789 12.201 1.00 95.19 483 LYS A O 1
ATOM 3794 N N . SER A 1 484 ? -11.036 15.207 11.370 1.00 92.75 484 SER A N 1
ATOM 3795 C CA . SER A 1 484 ? -10.051 14.122 11.347 1.00 92.75 484 SER A CA 1
ATOM 3796 C C . SER A 1 484 ? -8.854 14.432 10.437 1.00 92.75 484 SER A C 1
ATOM 3798 O O . SER A 1 484 ? -7.704 14.350 10.873 1.00 92.75 484 SER A O 1
ATOM 3800 N N . MET A 1 485 ? -9.101 14.897 9.208 1.00 92.19 485 MET A N 1
ATOM 3801 C CA . MET A 1 485 ? -8.042 15.259 8.257 1.00 92.19 485 MET A CA 1
ATOM 3802 C C . MET A 1 485 ? -7.218 16.452 8.739 1.00 92.19 485 MET A C 1
ATOM 3804 O O . MET A 1 485 ? -6.002 16.491 8.562 1.00 92.19 485 MET A O 1
ATOM 3808 N N . ARG A 1 486 ? -7.855 17.423 9.404 1.00 92.19 486 ARG A N 1
ATOM 3809 C CA . ARG A 1 486 ? -7.138 18.546 10.018 1.00 92.19 486 ARG A CA 1
ATOM 3810 C C . ARG A 1 486 ? -6.189 18.074 11.114 1.00 92.19 486 ARG A C 1
ATOM 3812 O O . ARG A 1 486 ? -5.027 18.455 11.085 1.00 92.19 486 ARG A O 1
ATOM 3819 N N . GLN A 1 487 ? -6.650 17.204 12.013 1.00 90.06 487 GLN A N 1
ATOM 3820 C CA . GLN A 1 487 ? -5.799 16.640 13.061 1.00 90.06 487 GLN A CA 1
ATOM 3821 C C . GLN A 1 487 ? -4.608 15.864 12.476 1.00 90.06 487 GLN A C 1
ATOM 3823 O O . GLN A 1 487 ? -3.489 16.026 12.956 1.00 90.06 487 GLN A O 1
ATOM 3828 N N . ALA A 1 488 ? -4.824 15.056 11.434 1.00 86.75 488 ALA A N 1
ATOM 3829 C CA . ALA A 1 488 ? -3.743 14.319 10.778 1.00 86.75 488 ALA A CA 1
ATOM 3830 C C . ALA A 1 488 ? -2.694 15.259 10.155 1.00 86.75 488 ALA A C 1
ATOM 3832 O O . ALA A 1 488 ? -1.494 15.080 10.369 1.00 86.75 488 ALA A O 1
ATOM 3833 N N . LEU A 1 489 ? -3.137 16.308 9.454 1.00 87.50 489 LEU A N 1
ATOM 3834 C CA . LEU A 1 489 ? -2.237 17.311 8.880 1.00 87.50 489 LEU A CA 1
ATOM 3835 C C . LEU A 1 489 ? -1.489 18.112 9.950 1.00 87.50 489 LEU A C 1
ATOM 3837 O O . LEU A 1 489 ? -0.293 18.347 9.796 1.00 87.50 489 LEU A O 1
ATOM 3841 N N . ASP A 1 490 ? -2.151 18.497 11.042 1.00 87.56 490 ASP A N 1
ATOM 3842 C CA . ASP A 1 490 ? -1.517 19.221 12.148 1.00 87.56 490 ASP A CA 1
ATOM 3843 C C . ASP A 1 490 ? -0.411 18.373 12.802 1.00 87.56 490 ASP A C 1
ATOM 3845 O O . ASP A 1 490 ? 0.661 18.890 13.132 1.00 87.56 490 ASP A O 1
ATOM 3849 N N . LEU A 1 491 ? -0.627 17.057 12.933 1.00 83.81 491 LEU A N 1
ATOM 3850 C CA . LEU A 1 491 ? 0.386 16.119 13.423 1.00 83.81 491 LEU A CA 1
ATOM 3851 C C . LEU A 1 491 ? 1.579 16.027 12.463 1.00 83.81 491 LEU A C 1
ATOM 3853 O O . LEU A 1 491 ? 2.722 16.141 12.909 1.00 83.81 491 LEU A O 1
ATOM 3857 N N . GLU A 1 492 ? 1.341 15.911 11.157 1.00 83.19 492 GLU A N 1
ATOM 3858 C CA . GLU A 1 492 ? 2.407 15.882 10.145 1.00 83.19 492 GLU A CA 1
ATOM 3859 C C . GLU A 1 492 ? 3.224 17.189 10.140 1.00 83.19 492 GLU A C 1
ATOM 3861 O O . GLU A 1 492 ? 4.461 17.171 10.155 1.00 83.19 492 GLU A O 1
ATOM 3866 N N . ILE A 1 493 ? 2.540 18.336 10.203 1.00 85.31 493 ILE A N 1
ATOM 3867 C CA . ILE A 1 493 ? 3.150 19.668 10.285 1.00 85.31 493 ILE A CA 1
ATOM 3868 C C . ILE A 1 493 ? 3.985 19.809 11.561 1.00 85.31 493 ILE A C 1
ATOM 3870 O O . ILE A 1 493 ? 5.088 20.359 11.519 1.00 85.31 493 ILE A O 1
ATOM 3874 N N . SER A 1 494 ? 3.509 19.281 12.691 1.00 82.31 494 SER A N 1
ATOM 3875 C CA . SER A 1 494 ? 4.235 19.351 13.965 1.00 82.31 494 SER A CA 1
ATOM 3876 C C . SER A 1 494 ? 5.591 18.636 13.926 1.00 82.31 494 SER A C 1
ATOM 3878 O O . SER A 1 494 ? 6.520 19.022 14.637 1.00 82.31 494 SER A O 1
ATOM 3880 N N . VAL A 1 495 ? 5.726 17.625 13.063 1.00 78.25 495 VAL A N 1
ATOM 3881 C CA . VAL A 1 495 ? 6.923 16.783 12.954 1.00 78.25 495 VAL A CA 1
ATOM 3882 C C . VAL A 1 495 ? 7.858 17.277 11.856 1.00 78.25 495 VAL A C 1
ATOM 3884 O O . VAL A 1 495 ? 9.070 17.355 12.067 1.00 78.25 495 VAL A O 1
ATOM 3887 N N . LYS A 1 496 ? 7.318 17.591 10.673 1.00 79.00 496 LYS A N 1
ATOM 3888 C CA . LYS A 1 496 ? 8.116 17.963 9.492 1.00 79.00 496 LYS A CA 1
ATOM 3889 C C . LYS A 1 496 ? 8.305 19.470 9.328 1.00 79.00 496 LYS A C 1
ATOM 3891 O O . LYS A 1 496 ? 9.191 19.887 8.580 1.00 79.00 496 LYS A O 1
ATOM 3896 N N . GLY A 1 497 ? 7.529 20.273 10.050 1.00 79.50 497 GLY A N 1
ATOM 3897 C CA . GLY A 1 497 ? 7.476 21.722 9.905 1.00 79.50 497 GLY A CA 1
ATOM 3898 C C . GLY A 1 497 ? 6.579 22.169 8.749 1.00 79.50 497 GLY A C 1
ATOM 3899 O O . GLY A 1 497 ? 6.099 21.371 7.944 1.00 79.50 497 GLY A O 1
ATOM 3900 N N . ASN A 1 498 ? 6.356 23.481 8.666 1.00 82.44 498 ASN A N 1
ATOM 3901 C CA . ASN A 1 498 ? 5.490 24.071 7.647 1.00 82.44 498 ASN A CA 1
ATOM 3902 C C . ASN A 1 498 ? 6.089 23.954 6.239 1.00 82.44 498 ASN A C 1
ATOM 3904 O O . ASN A 1 498 ? 7.282 24.175 6.025 1.00 82.44 498 ASN A O 1
ATOM 3908 N N . SER A 1 499 ? 5.219 23.704 5.262 1.00 84.50 499 SER A N 1
ATOM 3909 C CA . SER A 1 499 ? 5.533 23.755 3.836 1.00 84.50 499 SER A CA 1
ATOM 3910 C C . SER A 1 499 ? 4.514 24.635 3.126 1.00 84.50 499 SER A C 1
ATOM 3912 O O . SER A 1 499 ? 3.313 24.401 3.237 1.00 84.50 499 SER A O 1
ATOM 3914 N N . THR A 1 500 ? 4.988 25.612 2.351 1.00 86.50 500 THR A N 1
ATOM 3915 C CA . THR A 1 500 ? 4.122 26.499 1.557 1.00 86.50 500 THR A CA 1
ATOM 3916 C C . THR A 1 500 ? 3.289 25.719 0.536 1.00 86.50 500 THR A C 1
ATOM 3918 O O . THR A 1 500 ? 2.152 26.079 0.256 1.00 86.50 500 THR A O 1
ATOM 3921 N N . GLU A 1 501 ? 3.832 24.627 -0.010 1.00 86.06 501 GLU A N 1
ATOM 3922 C CA . GLU A 1 501 ? 3.101 23.759 -0.940 1.00 86.06 501 GLU A CA 1
ATOM 3923 C C . GLU A 1 501 ? 1.957 23.025 -0.229 1.00 86.06 501 GLU A C 1
ATOM 3925 O O . GLU A 1 501 ? 0.834 23.002 -0.730 1.00 86.06 501 GLU A O 1
ATOM 3930 N N . LEU A 1 502 ? 2.217 22.494 0.971 1.00 84.81 502 LEU A N 1
ATOM 3931 C CA . LEU A 1 502 ? 1.200 21.820 1.780 1.00 84.81 502 LEU A CA 1
ATOM 3932 C C . LEU A 1 502 ? 0.106 22.796 2.230 1.00 84.81 502 LEU A C 1
ATOM 3934 O O . LEU A 1 502 ? -1.066 22.440 2.225 1.00 84.81 502 LEU A O 1
ATOM 3938 N N . GLU A 1 503 ? 0.464 24.034 2.564 1.00 86.75 503 GLU A N 1
ATOM 3939 C CA . GLU A 1 503 ? -0.489 25.077 2.952 1.00 86.75 503 GLU A CA 1
ATOM 3940 C C . GLU A 1 503 ? -1.471 25.397 1.812 1.00 86.75 503 GLU A C 1
ATOM 3942 O O . GLU A 1 503 ? -2.684 25.305 1.998 1.00 86.75 503 GLU A O 1
ATOM 3947 N N . VAL A 1 504 ? -0.966 25.652 0.600 1.00 89.06 504 VAL A N 1
ATOM 3948 C CA . VAL A 1 504 ? -1.811 25.917 -0.579 1.00 89.06 504 VAL A CA 1
ATOM 3949 C C . VAL A 1 504 ? -2.715 24.723 -0.910 1.00 89.06 504 VAL A C 1
ATOM 3951 O O . VAL A 1 504 ? -3.901 24.898 -1.202 1.00 89.06 504 VAL A O 1
ATOM 3954 N N . LEU A 1 505 ? -2.176 23.500 -0.859 1.00 89.25 505 LEU A N 1
ATOM 3955 C CA . LEU A 1 505 ? -2.941 22.285 -1.154 1.00 89.25 505 LEU A CA 1
ATOM 3956 C C . LEU A 1 505 ? -3.988 21.981 -0.077 1.00 89.25 505 LEU A C 1
ATOM 3958 O O . LEU A 1 505 ? -5.123 21.644 -0.411 1.00 89.25 505 LEU A O 1
ATOM 3962 N N . SER A 1 506 ? -3.638 22.138 1.201 1.00 89.69 506 SER A N 1
ATOM 3963 C CA . SER A 1 506 ? -4.559 21.923 2.322 1.00 89.69 506 SER A CA 1
ATOM 3964 C C . SER A 1 506 ? -5.728 22.906 2.280 1.00 89.69 506 SER A C 1
ATOM 3966 O O . SER A 1 506 ? -6.871 22.497 2.477 1.00 89.69 506 SER A O 1
ATOM 3968 N N . GLN A 1 507 ? -5.490 24.171 1.917 1.00 90.38 507 GLN A N 1
ATOM 3969 C CA . GLN A 1 507 ? -6.567 25.138 1.721 1.00 90.38 507 GLN A CA 1
ATOM 3970 C C . GLN A 1 507 ? -7.552 24.668 0.639 1.00 90.38 507 GLN A C 1
ATOM 3972 O O . GLN A 1 507 ? -8.759 24.620 0.875 1.00 90.38 507 GLN A O 1
ATOM 3977 N N . ALA A 1 508 ? -7.053 24.245 -0.527 1.00 92.62 508 ALA A N 1
ATOM 3978 C CA . ALA A 1 508 ? -7.903 23.727 -1.600 1.00 92.62 508 ALA A CA 1
ATOM 3979 C C . ALA A 1 508 ? -8.658 22.444 -1.195 1.00 92.62 508 ALA A C 1
ATOM 3981 O O . ALA A 1 508 ? -9.825 22.271 -1.564 1.00 92.62 508 ALA A O 1
ATOM 3982 N N . LEU A 1 509 ? -8.015 21.566 -0.418 1.00 93.62 509 LEU A N 1
ATOM 3983 C CA . LEU A 1 509 ? -8.612 20.340 0.109 1.00 93.62 509 LEU A CA 1
ATOM 3984 C C . LEU A 1 509 ? -9.828 20.648 0.997 1.00 93.62 509 LEU A C 1
ATOM 3986 O O . LEU A 1 509 ? -10.908 20.103 0.764 1.00 93.62 509 LEU A O 1
ATOM 3990 N N . PHE A 1 510 ? -9.671 21.555 1.965 1.00 95.00 510 PHE A N 1
ATOM 3991 C CA . PHE A 1 510 ? -10.723 21.899 2.925 1.00 95.00 510 PHE A CA 1
ATOM 3992 C C . PHE A 1 510 ? -11.824 22.790 2.344 1.00 95.00 510 PHE A C 1
ATOM 3994 O O . PHE A 1 510 ? -12.988 22.618 2.693 1.00 95.00 510 PHE A O 1
ATOM 4001 N N . GLU A 1 511 ? -11.490 23.738 1.467 1.00 94.25 511 GLU A N 1
ATOM 4002 C CA . GLU A 1 511 ? -12.474 24.690 0.937 1.00 94.25 511 GLU A CA 1
ATOM 4003 C C . GLU A 1 511 ? -13.270 24.138 -0.251 1.00 94.25 511 GLU A C 1
ATOM 4005 O O . GLU A 1 511 ? -14.397 24.574 -0.491 1.00 94.25 511 GLU A O 1
ATOM 4010 N N . LYS A 1 512 ? -12.694 23.203 -1.021 1.00 94.12 512 LYS A N 1
ATOM 4011 C CA . LYS A 1 512 ? -13.294 22.727 -2.277 1.00 94.12 512 LYS A CA 1
ATOM 4012 C C . LYS A 1 512 ? -13.502 21.224 -2.306 1.00 94.12 512 LYS A C 1
ATOM 4014 O O . LYS A 1 512 ? -14.626 20.789 -2.533 1.00 94.12 512 LYS A O 1
ATOM 4019 N N . VAL A 1 513 ? -12.442 20.440 -2.117 1.00 95.19 513 VAL A N 1
ATOM 4020 C CA . VAL A 1 513 ? -12.471 18.993 -2.391 1.00 95.19 513 VAL A CA 1
ATOM 4021 C C . VAL A 1 513 ? -13.384 18.259 -1.411 1.00 95.19 513 VAL A C 1
ATOM 4023 O O . VAL A 1 513 ? -14.320 17.590 -1.847 1.00 95.19 513 VAL A O 1
ATOM 4026 N N . ILE A 1 514 ? -13.167 18.434 -0.102 1.00 95.50 514 ILE A N 1
ATOM 4027 C CA . ILE A 1 514 ? -13.976 17.780 0.935 1.00 95.50 514 ILE A CA 1
ATOM 4028 C C . ILE A 1 514 ? -15.460 18.184 0.814 1.00 95.50 514 ILE A C 1
ATOM 4030 O O . ILE A 1 514 ? -16.297 17.287 0.676 1.00 95.50 514 ILE A O 1
ATOM 4034 N N . PRO A 1 515 ? -15.820 19.486 0.749 1.00 96.00 515 PRO A N 1
ATOM 4035 C CA . PRO A 1 515 ? -17.207 19.895 0.540 1.00 96.00 515 PRO A CA 1
ATOM 4036 C C . PRO A 1 515 ? -17.831 19.361 -0.751 1.00 96.00 515 PRO A C 1
ATOM 4038 O O . PRO A 1 515 ? -18.993 18.969 -0.751 1.00 96.00 515 PRO A O 1
ATOM 4041 N N . ARG A 1 516 ? -17.094 19.337 -1.870 1.00 95.75 516 ARG A N 1
ATOM 4042 C CA . ARG A 1 516 ? -17.635 18.879 -3.159 1.00 95.75 516 ARG A CA 1
ATOM 4043 C C . ARG A 1 516 ? -17.927 17.383 -3.156 1.00 95.75 516 ARG A C 1
ATOM 4045 O O . ARG A 1 516 ? -18.890 16.993 -3.808 1.00 95.75 516 ARG A O 1
ATOM 4052 N N . LEU A 1 517 ? -17.114 16.573 -2.480 1.00 95.12 517 LEU A N 1
ATOM 4053 C CA . LEU A 1 517 ? -17.226 15.112 -2.506 1.00 95.12 517 LEU A CA 1
ATOM 4054 C C . LEU A 1 517 ? -18.091 14.546 -1.375 1.00 95.12 517 LEU A C 1
ATOM 4056 O O . LEU A 1 517 ? -18.790 13.559 -1.592 1.00 95.12 517 LEU A O 1
ATOM 4060 N N . LEU A 1 518 ? -18.061 15.148 -0.180 1.00 96.25 518 LEU A N 1
ATOM 4061 C CA . LEU A 1 518 ? -18.753 14.600 0.993 1.00 96.25 518 LEU A CA 1
ATOM 4062 C C . LEU A 1 518 ? -20.120 15.237 1.245 1.00 96.25 518 LEU A C 1
ATOM 4064 O O . LEU A 1 518 ? -21.061 14.519 1.568 1.00 96.25 518 LEU A O 1
ATOM 4068 N N . ARG A 1 519 ? -20.284 16.549 1.025 1.00 94.88 519 ARG A N 1
ATOM 4069 C CA . ARG A 1 519 ? -21.577 17.227 1.242 1.00 94.88 519 ARG A CA 1
ATOM 4070 C C . ARG A 1 519 ? -22.733 16.627 0.439 1.00 94.88 519 ARG A C 1
ATOM 4072 O O . ARG A 1 519 ? -23.836 16.530 0.984 1.00 94.88 519 ARG A O 1
ATOM 4079 N N . PRO A 1 520 ? -22.549 16.222 -0.839 1.00 95.25 520 PRO A N 1
ATOM 4080 C CA . PRO A 1 520 ? -23.634 15.628 -1.608 1.00 95.25 520 PRO A CA 1
ATOM 4081 C C . PRO A 1 520 ? -24.211 14.358 -0.982 1.00 95.25 520 PRO A C 1
ATOM 4083 O O . PRO A 1 520 ? -25.405 14.130 -1.168 1.00 95.25 520 PRO A O 1
ATOM 4086 N N . LEU A 1 521 ? -23.418 13.594 -0.219 1.00 93.62 521 LEU A N 1
ATOM 4087 C CA . LEU A 1 521 ? -23.851 12.354 0.434 1.00 93.62 521 LEU A CA 1
ATOM 4088 C C . LEU A 1 521 ? -24.999 12.577 1.432 1.00 93.62 521 LEU A C 1
ATOM 4090 O O . LEU A 1 521 ? -25.850 11.710 1.606 1.00 93.62 521 LEU A O 1
ATOM 4094 N N . GLU A 1 522 ? -25.035 13.750 2.066 1.00 94.25 522 GLU A N 1
ATOM 4095 C CA . GLU A 1 522 ? -26.016 14.120 3.098 1.00 94.25 522 GLU A CA 1
ATOM 4096 C C . GLU A 1 522 ? -26.947 15.260 2.630 1.00 94.25 522 GLU A C 1
ATOM 4098 O O . GLU A 1 522 ? -27.721 15.825 3.400 1.00 94.25 522 GLU A O 1
ATOM 4103 N N . SER A 1 523 ? -26.880 15.621 1.343 1.00 92.06 523 SER A N 1
ATOM 4104 C CA . SER A 1 523 ? -27.706 16.668 0.726 1.00 92.06 523 SER A CA 1
ATOM 4105 C C . SER A 1 523 ? -28.806 16.082 -0.156 1.00 92.06 523 SER A C 1
ATOM 4107 O O . SER A 1 523 ? -28.680 14.980 -0.689 1.00 92.06 523 SER A O 1
ATOM 4109 N N . GLY A 1 524 ? -29.878 16.849 -0.380 1.00 86.75 524 GLY A N 1
ATOM 4110 C CA . GLY A 1 524 ? -30.976 16.436 -1.264 1.00 86.75 524 GLY A CA 1
ATOM 4111 C C . GLY A 1 524 ? -31.845 15.314 -0.685 1.00 86.75 524 GLY A C 1
ATOM 4112 O O . GLY A 1 524 ? -32.378 14.511 -1.441 1.00 86.75 524 GLY A O 1
ATOM 4113 N N . GLY A 1 525 ? -31.955 15.237 0.647 1.00 87.00 525 GLY A N 1
ATOM 4114 C CA . GLY A 1 525 ? -32.711 14.194 1.351 1.00 87.00 525 GLY A CA 1
ATOM 4115 C C . GLY A 1 525 ? -31.964 12.865 1.508 1.00 87.00 525 GLY A C 1
ATOM 4116 O O . GLY A 1 525 ? -32.540 11.909 2.017 1.00 87.00 525 GLY A O 1
ATOM 4117 N N . ARG A 1 526 ? -30.698 12.801 1.078 1.00 91.44 526 ARG A N 1
ATOM 4118 C CA . ARG A 1 526 ? -29.816 11.650 1.295 1.00 91.44 526 ARG A CA 1
ATOM 4119 C C . ARG A 1 526 ? -29.231 11.682 2.702 1.00 91.44 526 ARG A C 1
ATOM 4121 O O . ARG A 1 526 ? -29.059 12.749 3.286 1.00 91.44 526 ARG A O 1
ATOM 4128 N N . THR A 1 527 ? -28.922 10.507 3.228 1.00 91.25 527 THR A N 1
ATOM 4129 C CA . THR A 1 527 ? -28.333 10.328 4.556 1.00 91.25 527 THR A CA 1
ATOM 4130 C C . THR A 1 527 ? -27.281 9.238 4.491 1.00 91.25 527 THR A C 1
ATOM 4132 O O . THR A 1 527 ? -27.531 8.184 3.903 1.00 91.25 527 THR A O 1
ATOM 4135 N N . VAL A 1 528 ? -26.142 9.454 5.142 1.00 94.19 528 VAL A N 1
ATOM 4136 C CA . VAL A 1 528 ? -25.107 8.429 5.293 1.00 94.19 528 VAL A CA 1
ATOM 4137 C C . VAL A 1 528 ? -25.328 7.692 6.602 1.00 94.19 528 VAL A C 1
ATOM 4139 O O . VAL A 1 528 ? -25.522 8.308 7.647 1.00 94.19 528 VAL A O 1
ATOM 4142 N N . LYS A 1 529 ? -25.279 6.362 6.556 1.00 94.44 529 LYS A N 1
ATOM 4143 C CA . LYS A 1 529 ? -25.328 5.533 7.757 1.00 94.44 529 LYS A CA 1
ATOM 4144 C C . LYS A 1 529 ? -23.945 5.508 8.430 1.00 94.44 529 LYS A C 1
ATOM 4146 O O . LYS A 1 529 ? -23.002 5.029 7.794 1.00 94.44 529 LYS A O 1
ATOM 4151 N N . PRO A 1 530 ? -23.818 5.890 9.716 1.00 96.50 530 PRO A N 1
ATOM 4152 C CA . PRO A 1 530 ? -22.616 5.615 10.496 1.00 96.50 530 PRO A CA 1
ATOM 4153 C C . PRO A 1 530 ? -22.461 4.101 10.679 1.00 96.50 530 PRO A C 1
ATOM 4155 O O . PRO A 1 530 ? -23.200 3.465 11.434 1.00 96.50 530 PRO A O 1
ATOM 4158 N N . SER A 1 531 ? -21.526 3.522 9.937 1.00 97.00 531 SER A N 1
ATOM 4159 C CA . SER A 1 531 ? -21.229 2.091 9.915 1.00 97.00 531 SER A CA 1
ATOM 4160 C C . SER A 1 531 ? -19.939 1.844 10.685 1.00 97.00 531 SER A C 1
ATOM 4162 O O . SER A 1 531 ? -18.998 2.625 10.568 1.00 97.00 531 SER A O 1
ATOM 4164 N N . LEU A 1 532 ? -19.896 0.790 11.498 1.00 97.38 532 LEU A N 1
ATOM 4165 C CA . LEU A 1 532 ? -18.666 0.395 12.184 1.00 97.38 532 LEU A CA 1
ATOM 4166 C C . LEU A 1 532 ? -17.670 -0.097 11.137 1.00 97.38 532 LEU A C 1
ATOM 4168 O O . LEU A 1 532 ? -17.956 -1.095 10.482 1.00 97.38 532 LEU A O 1
ATOM 4172 N N . ILE A 1 533 ? -16.540 0.589 11.001 1.00 96.19 533 ILE A N 1
ATOM 4173 C CA . ILE A 1 533 ? -15.440 0.198 10.114 1.00 96.19 533 ILE A CA 1
ATOM 4174 C C . ILE A 1 533 ? -14.286 -0.403 10.924 1.00 96.19 533 ILE A C 1
ATOM 4176 O O . ILE A 1 533 ? -14.185 -0.172 12.131 1.00 96.19 533 ILE A O 1
ATOM 4180 N N . HIS A 1 534 ? -13.417 -1.169 10.272 1.00 95.00 534 HIS A N 1
ATOM 4181 C CA . HIS A 1 534 ? -12.198 -1.719 10.861 1.00 95.00 534 HIS A CA 1
ATOM 4182 C C . HIS A 1 534 ? -11.147 -0.625 11.101 1.00 95.00 534 HIS A C 1
ATOM 4184 O O . HIS A 1 534 ? -10.525 -0.604 12.163 1.00 95.00 534 HIS A O 1
ATOM 4190 N N . GLY A 1 535 ? -10.978 0.299 10.149 1.00 89.62 535 GLY A N 1
ATOM 4191 C CA . GLY A 1 535 ? -10.161 1.512 10.302 1.00 89.62 535 GLY A CA 1
ATOM 4192 C C . GLY A 1 535 ? -8.681 1.357 9.934 1.00 89.62 535 GLY A C 1
ATOM 4193 O O . GLY A 1 535 ? -8.042 2.353 9.624 1.00 89.62 535 GLY A O 1
ATOM 4194 N N . ASP A 1 536 ? -8.150 0.131 9.920 1.00 89.69 536 ASP A N 1
ATOM 4195 C CA . ASP A 1 536 ? -6.816 -0.207 9.382 1.00 89.69 536 ASP A CA 1
ATOM 4196 C C . ASP A 1 536 ? -6.867 -1.525 8.590 1.00 89.69 536 ASP A C 1
ATOM 4198 O O . ASP A 1 536 ? -6.203 -2.509 8.916 1.00 89.69 536 ASP A O 1
ATOM 4202 N N . LEU A 1 537 ? -7.768 -1.627 7.608 1.00 89.88 537 LEU A N 1
ATOM 4203 C CA . LEU A 1 537 ? -7.984 -2.883 6.886 1.00 89.88 537 LEU A CA 1
ATOM 4204 C C . LEU A 1 537 ? -7.091 -3.001 5.648 1.00 89.88 537 LEU A C 1
ATOM 4206 O O . LEU A 1 537 ? -7.399 -2.487 4.577 1.00 89.88 537 LEU A O 1
ATOM 4210 N N . TRP A 1 538 ? -6.002 -3.751 5.775 1.00 84.88 538 TRP A N 1
ATOM 4211 C CA . TRP A 1 538 ? -5.096 -4.117 4.682 1.00 84.88 538 TRP A CA 1
ATOM 4212 C C . TRP A 1 538 ? -4.689 -5.589 4.806 1.00 84.88 538 TRP A C 1
ATOM 4214 O O . TRP A 1 538 ? -4.969 -6.221 5.820 1.00 84.88 538 TRP A O 1
ATOM 4224 N N . TYR A 1 539 ? -4.064 -6.175 3.777 1.00 80.06 539 TYR A N 1
ATOM 4225 C CA . TYR A 1 539 ? -3.886 -7.637 3.715 1.00 80.06 539 TYR A CA 1
ATOM 4226 C C . TYR A 1 539 ? -3.156 -8.271 4.904 1.00 80.06 539 TYR A C 1
ATOM 4228 O O . TYR A 1 539 ? -3.276 -9.472 5.106 1.00 80.06 539 TYR A O 1
ATOM 4236 N N . ALA A 1 540 ? -2.337 -7.510 5.634 1.00 79.81 540 ALA A N 1
ATOM 4237 C CA . ALA A 1 540 ? -1.615 -8.040 6.786 1.00 79.81 540 ALA A CA 1
ATOM 4238 C C . ALA A 1 540 ? -2.479 -8.103 8.054 1.00 79.81 540 ALA A C 1
ATOM 4240 O O . ALA A 1 540 ? -2.103 -8.829 8.966 1.00 79.81 540 ALA A O 1
ATOM 4241 N N . ASN A 1 541 ? -3.617 -7.400 8.065 1.00 88.31 541 ASN A N 1
ATOM 4242 C CA . ASN A 1 541 ? -4.633 -7.386 9.121 1.00 88.31 541 ASN A CA 1
ATOM 4243 C C . ASN A 1 541 ? -5.838 -8.281 8.769 1.00 88.31 541 ASN A C 1
ATOM 4245 O O . ASN A 1 541 ? -6.916 -8.168 9.352 1.00 88.31 541 ASN A O 1
ATOM 4249 N N . ALA A 1 542 ? -5.661 -9.164 7.784 1.00 88.06 542 ALA A N 1
ATOM 4250 C CA . ALA A 1 542 ? -6.621 -10.179 7.389 1.00 88.06 542 ALA A CA 1
ATOM 4251 C C . ALA A 1 542 ? -5.918 -11.535 7.241 1.00 88.06 542 ALA A C 1
ATOM 4253 O O . ALA A 1 542 ? -4.736 -11.605 6.903 1.00 88.06 542 ALA A O 1
ATOM 4254 N N . GLY A 1 543 ? -6.649 -12.617 7.480 1.00 85.19 543 GLY A N 1
ATOM 4255 C CA . GLY A 1 543 ? -6.165 -13.984 7.301 1.00 85.19 543 GLY A CA 1
ATOM 4256 C C . GLY A 1 543 ? -7.317 -14.963 7.122 1.00 85.19 543 GLY A C 1
ATOM 4257 O O . GLY A 1 543 ? -8.480 -14.588 7.261 1.00 85.19 543 GLY A O 1
ATOM 4258 N N . ILE A 1 544 ? -6.997 -16.217 6.811 1.00 83.88 544 ILE A N 1
ATOM 4259 C CA . ILE A 1 544 ? -7.980 -17.307 6.742 1.00 83.88 544 ILE A CA 1
ATOM 4260 C C . ILE A 1 544 ? -7.739 -18.241 7.924 1.00 83.88 544 ILE A C 1
ATOM 4262 O O . ILE A 1 544 ? -6.621 -18.724 8.090 1.00 83.88 544 ILE A O 1
ATOM 4266 N N . ASP A 1 545 ? -8.758 -18.484 8.744 1.00 83.06 545 ASP A N 1
ATOM 4267 C CA . ASP A 1 545 ? -8.704 -19.427 9.865 1.00 83.06 545 ASP A CA 1
ATOM 4268 C C . ASP A 1 545 ? -8.478 -20.858 9.352 1.00 83.06 545 ASP A C 1
ATOM 4270 O O . ASP A 1 545 ? -9.220 -21.361 8.510 1.00 83.06 545 ASP A O 1
ATOM 4274 N N . VAL A 1 546 ? -7.451 -21.529 9.870 1.00 82.62 546 VAL A N 1
ATOM 4275 C CA . VAL A 1 546 ? -7.066 -22.889 9.468 1.00 82.62 546 VAL A CA 1
ATOM 4276 C C . VAL A 1 546 ? -8.124 -23.924 9.857 1.00 82.62 546 VAL A C 1
ATOM 4278 O O . VAL A 1 546 ? -8.234 -24.959 9.199 1.00 82.62 546 VAL A O 1
ATOM 4281 N N . GLU A 1 547 ? -8.903 -23.684 10.914 1.00 79.06 547 GLU A N 1
ATOM 4282 C CA . GLU A 1 547 ? -9.862 -24.674 11.416 1.00 79.06 547 GLU A CA 1
ATOM 4283 C C . GLU A 1 547 ? -11.139 -24.757 10.574 1.00 79.06 547 GLU A C 1
ATOM 4285 O O . GLU A 1 547 ? -11.713 -25.836 10.421 1.00 79.06 547 GLU A O 1
ATOM 4290 N N . ASN A 1 548 ? -11.606 -23.623 10.053 1.00 82.12 548 ASN A N 1
ATOM 4291 C CA . ASN A 1 548 ? -12.906 -23.508 9.385 1.00 82.12 548 ASN A CA 1
ATOM 4292 C C . ASN A 1 548 ? -12.834 -22.872 7.986 1.00 82.12 548 ASN A C 1
ATOM 4294 O O . ASN A 1 548 ? -13.874 -22.741 7.337 1.00 82.12 548 ASN A O 1
ATOM 4298 N N . ASP A 1 549 ? -11.634 -22.511 7.526 1.00 83.25 549 ASP A N 1
ATOM 4299 C CA . ASP A 1 549 ? -11.369 -21.897 6.222 1.00 83.25 549 ASP A CA 1
ATOM 4300 C C . ASP A 1 549 ? -12.132 -20.575 6.016 1.00 83.25 549 ASP A C 1
ATOM 4302 O O . ASP A 1 549 ? -12.545 -20.248 4.909 1.00 83.25 549 ASP A O 1
ATOM 4306 N N . GLN A 1 550 ? -12.388 -19.821 7.095 1.00 87.06 550 GLN A N 1
ATOM 4307 C CA . GLN A 1 550 ? -13.132 -18.559 7.035 1.00 87.06 550 GLN A CA 1
ATOM 4308 C C . GLN A 1 550 ? -12.222 -17.331 7.142 1.00 87.06 550 GLN A C 1
ATOM 4310 O O . GLN A 1 550 ? -11.247 -17.344 7.898 1.00 87.06 550 GLN A O 1
ATOM 4315 N N . PRO A 1 551 ? -12.568 -16.221 6.462 1.00 91.31 551 PRO A N 1
ATOM 4316 C CA . PRO A 1 551 ? -11.846 -14.970 6.620 1.00 91.31 551 PRO A CA 1
ATOM 4317 C C . PRO A 1 551 ? -11.998 -14.373 8.024 1.00 91.31 551 PRO A C 1
ATOM 4319 O O . PRO A 1 551 ? -13.115 -14.241 8.534 1.00 91.31 551 PRO A O 1
ATOM 4322 N N . LEU A 1 552 ? -10.877 -13.934 8.590 1.00 91.69 552 LEU A N 1
ATOM 4323 C CA . LEU A 1 552 ? -10.771 -13.199 9.846 1.00 91.69 552 LEU A CA 1
ATOM 4324 C C . LEU A 1 552 ? -10.036 -11.875 9.634 1.00 91.69 552 LEU A C 1
ATOM 4326 O O . LEU A 1 552 ? -9.135 -11.779 8.799 1.00 91.69 552 LEU A O 1
ATOM 4330 N N . VAL A 1 553 ? -10.394 -10.875 10.435 1.00 93.50 553 VAL A N 1
ATOM 4331 C CA . VAL A 1 553 ? -9.676 -9.602 10.560 1.00 93.50 553 VAL A CA 1
ATOM 4332 C C . VAL A 1 553 ? -9.194 -9.403 11.993 1.00 93.50 553 VAL A C 1
ATOM 4334 O O . VAL A 1 553 ? -9.739 -9.977 12.940 1.00 93.50 553 VAL A O 1
ATOM 4337 N N . PHE A 1 554 ? -8.133 -8.626 12.159 1.00 90.81 554 PHE A N 1
ATOM 4338 C CA . PHE A 1 554 ? -7.514 -8.346 13.452 1.00 90.81 554 PHE A CA 1
ATOM 4339 C C . PHE A 1 554 ? -6.816 -6.986 13.424 1.00 90.81 554 PHE A C 1
ATOM 4341 O O . PHE A 1 554 ? -6.626 -6.407 12.362 1.00 90.81 554 PHE A O 1
ATOM 4348 N N . ASP A 1 555 ? -6.419 -6.491 14.596 1.00 88.25 555 ASP A N 1
ATOM 4349 C CA . ASP A 1 555 ? -5.731 -5.202 14.757 1.00 88.25 555 ASP A CA 1
ATOM 4350 C C . ASP A 1 555 ? -6.590 -4.005 14.323 1.00 88.25 555 ASP A C 1
ATOM 4352 O O . ASP A 1 555 ? -6.143 -3.085 13.641 1.00 88.25 555 ASP A O 1
ATOM 4356 N N . ALA A 1 556 ? -7.855 -4.019 14.745 1.00 91.88 556 ALA A N 1
ATOM 4357 C CA . ALA A 1 556 ? -8.818 -2.984 14.401 1.00 91.88 556 ALA A CA 1
ATOM 4358 C C . ALA A 1 556 ? -8.619 -1.685 15.202 1.00 91.88 556 ALA A C 1
ATOM 4360 O O . ALA A 1 556 ? -8.414 -1.701 16.421 1.00 91.88 556 ALA A O 1
ATOM 4361 N N . CYS A 1 557 ? -8.808 -0.550 14.528 1.00 92.62 557 CYS A N 1
ATOM 4362 C CA . CYS A 1 557 ? -8.887 0.792 15.105 1.00 92.62 557 CYS A CA 1
ATOM 4363 C C . CYS A 1 557 ? -10.235 1.433 14.727 1.00 92.62 557 CYS A C 1
ATOM 4365 O O . CYS A 1 557 ? -10.337 2.404 13.980 1.00 92.62 557 CYS A O 1
ATOM 4367 N N . CYS A 1 558 ? -11.304 0.831 15.243 1.00 94.75 558 CYS A N 1
ATOM 4368 C CA . CYS A 1 558 ? -12.664 1.097 14.805 1.00 94.75 558 CYS A CA 1
ATOM 4369 C C . CYS A 1 558 ? -13.171 2.492 15.158 1.00 94.75 558 CYS A C 1
ATOM 4371 O O . CYS A 1 558 ? -12.970 3.012 16.252 1.00 94.75 558 CYS A O 1
ATOM 4373 N N . PHE A 1 559 ? -14.014 3.015 14.279 1.00 96.19 559 PHE A N 1
ATOM 4374 C CA . PHE A 1 559 ? -14.953 4.084 14.589 1.00 96.19 559 PHE A CA 1
ATOM 4375 C C . PHE A 1 559 ? -16.184 3.958 13.685 1.00 96.19 559 PHE A C 1
ATOM 4377 O O . PHE A 1 559 ? -16.203 3.162 12.745 1.00 96.19 559 PHE A O 1
ATOM 4384 N N . PHE A 1 560 ? -17.253 4.695 13.988 1.00 97.56 560 PHE A N 1
ATOM 4385 C CA . PHE A 1 560 ? -18.423 4.765 13.117 1.00 97.56 560 PHE A CA 1
ATOM 4386 C C . PHE A 1 560 ? -18.187 5.803 12.020 1.00 97.56 560 PHE A C 1
ATOM 4388 O O . PHE A 1 560 ? -18.044 6.993 12.307 1.00 97.56 560 PHE A O 1
ATOM 4395 N N . ALA A 1 561 ? -18.165 5.342 10.773 1.00 95.88 561 ALA A N 1
ATOM 4396 C CA . ALA A 1 561 ? -17.779 6.106 9.594 1.00 95.88 561 ALA A CA 1
ATOM 4397 C C . ALA A 1 561 ? -18.737 5.873 8.418 1.00 95.88 561 ALA A C 1
ATOM 4399 O O . ALA A 1 561 ? -19.646 5.043 8.478 1.00 95.88 561 ALA A O 1
ATOM 4400 N N . HIS A 1 562 ? -18.512 6.584 7.316 1.00 96.50 562 HIS A N 1
ATOM 4401 C CA . HIS A 1 562 ? -19.028 6.156 6.019 1.00 96.50 562 HIS A CA 1
ATOM 4402 C C . HIS A 1 562 ? -18.349 4.839 5.608 1.00 96.50 562 HIS A C 1
ATOM 4404 O O . HIS A 1 562 ? -17.126 4.747 5.642 1.00 96.50 562 HIS A O 1
ATOM 4410 N N . ASN A 1 563 ? -19.117 3.830 5.192 1.00 95.12 563 ASN A N 1
ATOM 4411 C CA . ASN A 1 563 ? -18.597 2.498 4.849 1.00 95.12 563 ASN A CA 1
ATOM 4412 C C . ASN A 1 563 ? -17.531 2.513 3.740 1.00 95.12 563 ASN A C 1
ATOM 4414 O O . ASN A 1 563 ? -16.630 1.682 3.755 1.00 95.12 563 ASN A O 1
ATOM 4418 N N . GLU A 1 564 ? -17.613 3.452 2.793 1.00 95.19 564 GLU A N 1
ATOM 4419 C CA . GLU A 1 564 ? -16.626 3.574 1.711 1.00 95.19 564 GLU A CA 1
ATOM 4420 C C . GLU A 1 564 ? -15.248 4.060 2.194 1.00 95.19 564 GLU A C 1
ATOM 4422 O O . GLU A 1 564 ? -14.273 3.926 1.457 1.00 95.19 564 GLU A O 1
ATOM 4427 N N . TYR A 1 565 ? -15.147 4.594 3.421 1.00 94.19 565 TYR A N 1
ATOM 4428 C CA . TYR A 1 565 ? -13.872 5.008 4.017 1.00 94.19 565 TYR A CA 1
ATOM 4429 C C . TYR A 1 565 ? -12.863 3.852 4.063 1.00 94.19 565 TYR A C 1
ATOM 4431 O O . TYR A 1 565 ? -11.690 4.057 3.762 1.00 94.19 565 TYR A O 1
ATOM 4439 N N . GLU A 1 566 ? -13.328 2.629 4.343 1.00 91.56 566 GLU A N 1
ATOM 4440 C CA . GLU A 1 566 ? -12.486 1.428 4.438 1.00 91.56 566 GLU A CA 1
ATOM 4441 C C . GLU A 1 566 ? -11.665 1.178 3.160 1.00 91.56 566 GLU A C 1
ATOM 4443 O O . GLU A 1 566 ? -10.515 0.744 3.209 1.00 91.56 566 GLU A O 1
ATOM 4448 N N . PHE A 1 567 ? -12.225 1.507 1.991 1.00 91.62 567 PHE A N 1
ATOM 4449 C CA . PHE A 1 567 ? -11.568 1.260 0.707 1.00 91.62 567 PHE A CA 1
ATOM 4450 C C . PHE A 1 567 ? -10.420 2.230 0.427 1.00 91.62 567 PHE A C 1
ATOM 4452 O O . PHE A 1 567 ? -9.603 1.948 -0.450 1.00 91.62 567 PHE A O 1
ATOM 4459 N N . GLY A 1 568 ? -10.311 3.341 1.167 1.00 86.31 568 GLY A N 1
ATOM 4460 C CA . GLY A 1 568 ? -9.170 4.255 1.069 1.00 86.31 568 GLY A CA 1
ATOM 4461 C C . GLY A 1 568 ? -7.844 3.517 1.269 1.00 86.31 568 GLY A C 1
ATOM 4462 O O . GLY A 1 568 ? -6.909 3.699 0.482 1.00 86.31 568 GLY A O 1
ATOM 4463 N N . GLN A 1 569 ? -7.821 2.588 2.231 1.00 83.62 569 GLN A N 1
ATOM 4464 C CA . GLN A 1 569 ? -6.665 1.751 2.548 1.00 83.62 569 GLN A CA 1
ATOM 4465 C C . GLN A 1 569 ? -6.411 0.659 1.496 1.00 83.62 569 GLN A C 1
ATOM 4467 O O . GLN A 1 569 ? -5.323 0.097 1.432 1.00 83.62 569 GLN A O 1
ATOM 4472 N N . TRP A 1 570 ? -7.363 0.354 0.613 1.00 86.12 570 TRP A N 1
ATOM 4473 C CA . TRP A 1 570 ? -7.199 -0.675 -0.427 1.00 86.12 570 TRP A CA 1
ATOM 4474 C C . TRP A 1 570 ? -6.592 -0.111 -1.717 1.00 86.12 570 TRP A C 1
ATOM 4476 O O . TRP A 1 570 ? -5.935 -0.827 -2.469 1.00 86.12 570 TRP A O 1
ATOM 4486 N N . ARG A 1 571 ? -6.723 1.202 -1.952 1.00 80.25 571 ARG A N 1
ATOM 4487 C CA . ARG A 1 571 ? -6.213 1.870 -3.165 1.00 80.25 571 ARG A CA 1
ATOM 4488 C C . ARG A 1 571 ? -4.698 1.725 -3.375 1.00 80.25 571 ARG A C 1
ATOM 4490 O O . ARG A 1 571 ? -4.271 1.577 -4.525 1.00 80.25 571 ARG A O 1
ATOM 4497 N N . PRO A 1 572 ? -3.833 1.807 -2.344 1.00 73.19 572 PRO A N 1
ATOM 4498 C CA . PRO A 1 572 ? -2.407 1.574 -2.527 1.00 73.19 572 PRO A CA 1
ATOM 4499 C C . PRO A 1 572 ? -2.117 0.115 -2.911 1.00 73.19 572 PRO A C 1
ATOM 4501 O O . PRO A 1 572 ? -2.410 -0.813 -2.165 1.00 73.19 572 PRO A O 1
ATOM 4504 N N . ALA A 1 573 ? -1.418 -0.099 -4.031 1.00 65.31 573 ALA A N 1
ATOM 4505 C CA . ALA A 1 573 ? -1.079 -1.443 -4.522 1.00 65.31 573 ALA A CA 1
ATOM 4506 C C . ALA A 1 573 ? -0.271 -2.306 -3.526 1.00 65.31 573 ALA A C 1
ATOM 4508 O O . ALA A 1 573 ? -0.203 -3.527 -3.671 1.00 65.31 573 ALA A O 1
ATOM 4509 N N . CYS A 1 574 ? 0.364 -1.696 -2.518 1.00 65.56 574 CYS A N 1
ATOM 4510 C CA . CYS A 1 574 ? 1.049 -2.418 -1.447 1.00 65.56 574 CYS A CA 1
ATOM 4511 C C . CYS A 1 574 ? 0.096 -3.176 -0.514 1.00 65.56 574 CYS A C 1
ATOM 4513 O O . CYS A 1 574 ? 0.535 -4.147 0.099 1.00 65.56 574 CYS A O 1
ATOM 4515 N N . ASN A 1 575 ? -1.179 -2.783 -0.449 1.00 68.69 575 ASN A N 1
ATOM 4516 C CA . ASN A 1 575 ? -2.158 -3.309 0.499 1.00 68.69 575 ASN A CA 1
ATOM 4517 C C . ASN A 1 575 ? -2.941 -4.519 -0.041 1.00 68.69 575 ASN A C 1
ATOM 4519 O O . ASN A 1 575 ? -3.706 -5.121 0.706 1.00 68.69 575 ASN A O 1
ATOM 4523 N N . ARG A 1 576 ? -2.667 -4.932 -1.293 1.00 72.19 576 ARG A N 1
ATOM 4524 C CA . ARG A 1 576 ? -3.103 -6.170 -1.984 1.00 72.19 576 ARG A CA 1
ATOM 4525 C C . ARG A 1 576 ? -4.614 -6.411 -2.120 1.00 72.19 576 ARG A C 1
ATOM 4527 O O . ARG A 1 576 ? -4.973 -7.305 -2.878 1.00 72.19 576 ARG A O 1
ATOM 4534 N N . PHE A 1 577 ? -5.475 -5.637 -1.469 1.00 78.62 577 PHE A N 1
ATOM 4535 C CA . PHE A 1 577 ? -6.908 -5.611 -1.752 1.00 78.62 577 PHE A CA 1
ATOM 4536 C C . PHE A 1 577 ? -7.157 -4.780 -3.015 1.00 78.62 577 PHE A C 1
ATOM 4538 O O . PHE A 1 577 ? -7.113 -3.556 -2.977 1.00 78.62 577 PHE A O 1
ATOM 4545 N N . GLY A 1 578 ? -7.306 -5.452 -4.159 1.00 75.62 578 GLY A N 1
ATOM 4546 C CA . GLY A 1 578 ? -7.510 -4.809 -5.457 1.00 75.62 578 GLY A CA 1
ATOM 4547 C C . GLY A 1 578 ? -8.966 -4.448 -5.759 1.00 75.62 578 GLY A C 1
ATOM 4548 O O . GLY A 1 578 ? -9.869 -4.634 -4.937 1.00 75.62 578 GLY A O 1
ATOM 4549 N N . ASP A 1 579 ? -9.191 -3.985 -6.990 1.00 84.38 579 ASP A N 1
ATOM 4550 C CA . ASP A 1 579 ? -10.517 -3.645 -7.520 1.00 84.38 579 ASP A CA 1
ATOM 4551 C C . ASP A 1 579 ? -11.495 -4.830 -7.433 1.00 84.38 579 ASP A C 1
ATOM 4553 O O . ASP A 1 579 ? -12.700 -4.625 -7.299 1.00 84.38 579 ASP A O 1
ATOM 4557 N N . GLU A 1 580 ? -10.998 -6.074 -7.449 1.00 89.62 580 GLU A N 1
ATOM 4558 C CA . GLU A 1 580 ? -11.824 -7.270 -7.285 1.00 89.62 580 GLU A CA 1
ATOM 4559 C C . GLU A 1 580 ? -12.554 -7.334 -5.933 1.00 89.62 580 GLU A C 1
ATOM 4561 O O . GLU A 1 580 ? -13.701 -7.782 -5.888 1.00 89.62 580 GLU A O 1
ATOM 4566 N N . TYR A 1 581 ? -11.948 -6.842 -4.846 1.00 90.69 581 TYR A N 1
ATOM 4567 C CA . TYR A 1 581 ? -12.571 -6.836 -3.517 1.00 90.69 581 TYR A CA 1
ATOM 4568 C C . TYR A 1 581 ? -13.613 -5.727 -3.390 1.00 90.69 581 TYR A C 1
ATOM 4570 O O . TYR A 1 581 ? -14.685 -5.947 -2.825 1.00 90.69 581 TYR A O 1
ATOM 4578 N N . VAL A 1 582 ? -13.332 -4.550 -3.958 1.00 91.31 582 VAL A N 1
ATOM 4579 C CA . VAL A 1 582 ? -14.299 -3.441 -4.015 1.00 91.31 582 VAL A CA 1
ATOM 4580 C C . VAL A 1 582 ? -15.504 -3.844 -4.867 1.00 91.31 582 VAL A C 1
ATOM 4582 O O . VAL A 1 582 ? -16.649 -3.660 -4.455 1.00 91.31 582 VAL A O 1
ATOM 4585 N N . ALA A 1 583 ? -15.265 -4.471 -6.023 1.00 91.69 583 ALA A N 1
ATOM 4586 C CA . ALA A 1 583 ? -16.323 -4.987 -6.883 1.00 91.69 583 ALA A CA 1
ATOM 4587 C C . ALA A 1 583 ? -17.164 -6.058 -6.174 1.00 91.69 583 ALA A C 1
ATOM 4589 O O . ALA A 1 583 ? -18.390 -5.998 -6.241 1.00 91.69 583 ALA A O 1
ATOM 4590 N N . ALA A 1 584 ? -16.529 -6.996 -5.459 1.00 93.75 584 ALA A N 1
ATOM 4591 C CA . ALA A 1 584 ? -17.231 -8.003 -4.669 1.00 93.75 584 ALA A CA 1
ATOM 4592 C C . ALA A 1 584 ? -18.098 -7.364 -3.572 1.00 93.75 584 ALA A C 1
ATOM 4594 O O . ALA A 1 584 ? -19.267 -7.722 -3.433 1.00 93.75 584 ALA A O 1
ATOM 4595 N N . TYR A 1 585 ? -17.585 -6.365 -2.848 1.00 95.50 585 TYR A N 1
ATOM 4596 C CA . TYR A 1 585 ? -18.351 -5.634 -1.831 1.00 95.50 585 TYR A CA 1
ATOM 4597 C C . TYR A 1 585 ? -19.577 -4.935 -2.415 1.00 95.50 585 TYR A C 1
ATOM 4599 O O . TYR A 1 585 ? -20.674 -5.039 -1.860 1.00 95.50 585 TYR A O 1
ATOM 4607 N N . ASN A 1 586 ? -19.420 -4.308 -3.580 1.00 93.69 586 ASN A N 1
ATOM 4608 C CA . ASN A 1 586 ? -20.503 -3.611 -4.267 1.00 93.69 586 ASN A CA 1
ATOM 4609 C C . ASN A 1 586 ? -21.613 -4.551 -4.783 1.00 93.69 586 ASN A C 1
ATOM 4611 O O . ASN A 1 586 ? -22.678 -4.080 -5.174 1.00 93.69 586 ASN A O 1
ATOM 4615 N N . THR A 1 587 ? -21.418 -5.878 -4.755 1.00 94.75 587 THR A N 1
ATOM 4616 C CA . THR A 1 587 ? -22.512 -6.840 -4.994 1.00 94.75 587 THR A CA 1
ATOM 4617 C C . THR A 1 587 ? -23.445 -7.003 -3.790 1.00 94.75 587 THR A C 1
ATOM 4619 O O . THR A 1 587 ? -24.602 -7.386 -3.961 1.00 94.75 587 THR A O 1
ATOM 4622 N N . PHE A 1 588 ? -22.967 -6.688 -2.580 1.00 93.19 588 PHE A N 1
ATOM 4623 C CA . PHE A 1 588 ? -23.712 -6.833 -1.325 1.00 93.19 588 PHE A CA 1
ATOM 4624 C C . PHE A 1 588 ? -24.226 -5.504 -0.766 1.00 93.19 588 PHE A C 1
ATOM 4626 O O . PHE A 1 588 ? -25.197 -5.498 -0.009 1.00 93.19 588 PHE A O 1
ATOM 4633 N N . ALA A 1 589 ? -23.570 -4.389 -1.089 1.00 91.75 589 ALA A N 1
ATOM 4634 C CA . ALA A 1 589 ? -23.947 -3.050 -0.649 1.00 91.75 589 ALA A CA 1
ATOM 4635 C C . ALA A 1 589 ? -23.942 -2.078 -1.831 1.00 91.75 589 ALA A C 1
ATOM 4637 O O . ALA A 1 589 ? -23.038 -2.102 -2.660 1.00 91.75 589 ALA A O 1
ATOM 4638 N N . GLN A 1 590 ? -24.949 -1.208 -1.896 1.00 90.06 590 GLN A N 1
ATOM 4639 C CA . GLN A 1 590 ? -25.027 -0.196 -2.945 1.00 90.06 590 GLN A CA 1
ATOM 4640 C C . GLN A 1 590 ? -23.977 0.901 -2.720 1.00 90.06 590 GLN A C 1
ATOM 4642 O O . GLN A 1 590 ? -23.729 1.307 -1.584 1.00 90.06 590 GLN A O 1
ATOM 4647 N N . ILE A 1 591 ? -23.406 1.402 -3.817 1.00 92.69 591 ILE A N 1
ATOM 4648 C CA . ILE A 1 591 ? -22.542 2.586 -3.817 1.00 92.69 591 ILE A CA 1
ATOM 4649 C C . ILE A 1 591 ? -23.349 3.800 -3.341 1.00 92.69 591 ILE A C 1
ATOM 4651 O O . ILE A 1 591 ? -24.488 4.012 -3.768 1.00 92.69 591 ILE A O 1
ATOM 4655 N N . SER A 1 592 ? -22.767 4.620 -2.468 1.00 92.81 592 SER A N 1
ATOM 4656 C CA . SER A 1 592 ? -23.451 5.802 -1.953 1.00 92.81 592 SER A CA 1
ATOM 4657 C C . SER A 1 592 ? -23.654 6.835 -3.064 1.00 92.81 592 SER A C 1
ATOM 4659 O O . SER A 1 592 ? -22.716 7.229 -3.761 1.00 92.81 592 SER A O 1
ATOM 4661 N N . ALA A 1 593 ? -24.885 7.320 -3.219 1.00 90.81 593 ALA A N 1
ATOM 4662 C CA . ALA A 1 593 ? -25.192 8.372 -4.181 1.00 90.81 593 ALA A CA 1
ATOM 4663 C C . ALA A 1 593 ? -24.605 9.730 -3.728 1.00 90.81 593 ALA A C 1
ATOM 4665 O O . ALA A 1 593 ? -24.758 10.081 -2.554 1.00 90.81 593 ALA A O 1
ATOM 4666 N N . PRO A 1 594 ? -24.031 10.554 -4.630 1.00 92.88 594 PRO A N 1
ATOM 4667 C CA . PRO A 1 594 ? -23.909 10.351 -6.080 1.00 92.88 594 PRO A CA 1
ATOM 4668 C C . PRO A 1 594 ? -22.829 9.324 -6.457 1.00 92.88 594 PRO A C 1
ATOM 4670 O O . PRO A 1 594 ? -21.702 9.398 -5.964 1.00 92.88 594 PRO A O 1
ATOM 4673 N N . GLU A 1 595 ? -23.165 8.374 -7.331 1.00 92.81 595 GLU A N 1
ATOM 4674 C CA . GLU A 1 595 ? -22.256 7.288 -7.735 1.00 92.81 595 GLU A CA 1
ATOM 4675 C C . GLU A 1 595 ? -21.093 7.812 -8.591 1.00 92.81 595 GLU A C 1
ATOM 4677 O O . GLU A 1 595 ? -19.981 7.296 -8.519 1.00 92.81 595 GLU A O 1
ATOM 4682 N N . GLU A 1 596 ? -21.309 8.896 -9.340 1.00 92.88 596 GLU A N 1
ATOM 4683 C CA . GLU A 1 596 ? -20.285 9.557 -10.152 1.00 92.88 596 GLU A CA 1
ATOM 4684 C C . GLU A 1 596 ? -19.113 10.112 -9.327 1.00 92.88 596 GLU A C 1
ATOM 4686 O O . GLU A 1 596 ? -18.010 10.274 -9.848 1.00 92.88 596 GLU A O 1
ATOM 4691 N N . ASP A 1 597 ? -19.340 10.377 -8.039 1.00 93.19 597 ASP A N 1
ATOM 4692 C CA . ASP A 1 597 ? -18.325 10.893 -7.125 1.00 93.19 597 ASP A CA 1
ATOM 4693 C C . ASP A 1 597 ? -17.579 9.761 -6.382 1.00 93.19 597 ASP A C 1
ATOM 4695 O O . ASP A 1 597 ? -16.658 10.055 -5.621 1.00 93.19 597 ASP A O 1
ATOM 4699 N N . PHE A 1 598 ? -17.940 8.485 -6.589 1.00 93.12 598 PHE A N 1
ATOM 4700 C CA . PHE A 1 598 ? -17.386 7.335 -5.856 1.00 93.12 598 PHE A CA 1
ATOM 4701 C C . PHE A 1 598 ? -15.857 7.267 -5.918 1.00 93.12 598 PHE A C 1
ATOM 4703 O O . PHE A 1 598 ? -15.196 7.308 -4.883 1.00 93.12 598 PHE A O 1
ATOM 4710 N N . GLU A 1 599 ? -15.278 7.270 -7.121 1.00 92.38 599 GLU A N 1
ATOM 4711 C CA . GLU A 1 599 ? -13.818 7.231 -7.293 1.00 92.38 599 GLU A CA 1
ATOM 4712 C C . GLU A 1 599 ? -13.127 8.438 -6.644 1.00 92.38 599 GLU A C 1
ATOM 4714 O O . GLU A 1 599 ? -12.088 8.293 -6.000 1.00 92.38 599 GLU A O 1
ATOM 4719 N N . GLY A 1 600 ? -13.739 9.624 -6.739 1.00 92.25 600 GLY A N 1
ATOM 4720 C CA . GLY A 1 600 ? -13.228 10.830 -6.090 1.00 92.25 600 GLY A CA 1
ATOM 4721 C C . GLY A 1 600 ? -13.220 10.714 -4.564 1.00 92.25 600 GLY A C 1
ATOM 4722 O O . GLY A 1 600 ? -12.271 11.163 -3.921 1.00 92.25 600 GLY A O 1
ATOM 4723 N N . ARG A 1 601 ? -14.242 10.079 -3.973 1.00 94.88 601 ARG A N 1
ATOM 4724 C CA . ARG A 1 601 ? -14.290 9.800 -2.530 1.00 94.88 601 ARG A CA 1
ATOM 4725 C C . ARG A 1 601 ? -13.226 8.794 -2.110 1.00 94.88 601 ARG A C 1
ATOM 4727 O O . ARG A 1 601 ? -12.585 9.023 -1.091 1.00 94.88 601 ARG A O 1
ATOM 4734 N N . LEU A 1 602 ? -12.990 7.740 -2.891 1.00 92.31 602 LEU A N 1
ATOM 4735 C CA . LEU A 1 602 ? -11.937 6.767 -2.577 1.00 92.31 602 LEU A CA 1
ATOM 4736 C C . LEU A 1 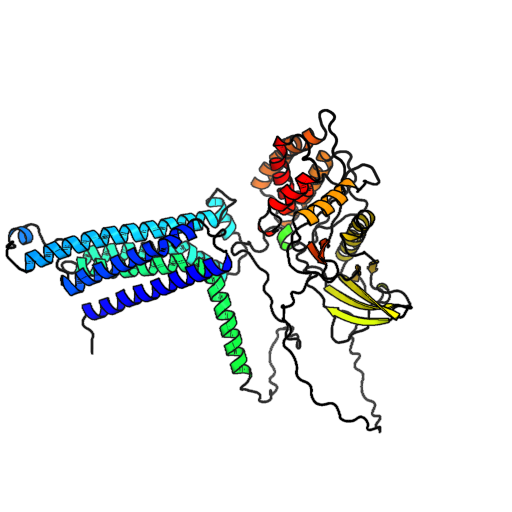602 ? -10.545 7.398 -2.617 1.00 92.31 602 LEU A C 1
ATOM 4738 O O . LEU A 1 602 ? -9.727 7.146 -1.732 1.00 92.31 602 LEU A O 1
ATOM 4742 N N . ASP A 1 603 ? -10.285 8.255 -3.605 1.00 90.69 603 ASP A N 1
ATOM 4743 C CA . ASP A 1 603 ? -9.028 8.998 -3.684 1.00 90.69 603 ASP A CA 1
ATOM 4744 C C . ASP A 1 603 ? -8.883 9.995 -2.522 1.00 90.69 603 ASP A C 1
ATOM 4746 O O . ASP A 1 603 ? -7.782 10.160 -1.998 1.00 90.69 603 ASP A O 1
ATOM 4750 N N . LEU A 1 604 ? -9.982 10.608 -2.065 1.00 93.31 604 LEU A N 1
ATOM 4751 C CA . LEU A 1 604 ? -9.991 11.451 -0.868 1.00 93.31 604 LEU A CA 1
ATOM 4752 C C . LEU A 1 604 ? -9.697 10.645 0.407 1.00 93.31 604 LEU A C 1
ATOM 4754 O O . LEU A 1 604 ? -8.865 11.070 1.204 1.00 93.31 604 LEU A O 1
ATOM 4758 N N . TYR A 1 605 ? -10.343 9.493 0.606 1.00 92.50 605 TYR A N 1
ATOM 4759 C CA . TYR A 1 605 ? -10.112 8.646 1.782 1.00 92.50 605 TYR A CA 1
ATOM 4760 C C . TYR A 1 605 ? -8.694 8.083 1.809 1.00 92.50 605 TYR A C 1
ATOM 4762 O O . TYR A 1 605 ? -8.069 8.046 2.861 1.00 92.50 605 TYR A O 1
ATOM 4770 N N . ARG A 1 606 ? -8.126 7.763 0.644 1.00 87.12 606 ARG A N 1
ATOM 4771 C CA . ARG A 1 606 ? -6.722 7.363 0.523 1.00 87.12 606 ARG A CA 1
ATOM 4772 C C . ARG A 1 606 ? -5.748 8.425 1.053 1.00 87.12 606 ARG A C 1
ATOM 4774 O O . ARG A 1 606 ? -4.705 8.059 1.582 1.00 87.12 606 ARG A O 1
ATOM 4781 N N . LEU A 1 607 ? -6.042 9.719 0.897 1.00 84.62 607 LEU A N 1
ATOM 4782 C CA . LEU A 1 607 ? -5.155 10.791 1.378 1.00 84.62 607 LEU A CA 1
ATOM 4783 C C . LEU A 1 607 ? -5.044 10.845 2.904 1.00 84.62 607 LEU A C 1
ATOM 4785 O O . LEU A 1 607 ? -4.067 11.388 3.400 1.00 84.62 607 LEU A O 1
ATOM 4789 N N . GLN A 1 608 ? -6.035 10.324 3.627 1.00 75.75 608 GLN A N 1
ATOM 4790 C CA . GLN A 1 608 ? -6.019 10.269 5.089 1.00 75.75 608 GLN A CA 1
ATOM 4791 C C . GLN A 1 608 ? -5.062 9.183 5.612 1.00 75.75 608 GLN A C 1
ATOM 4793 O O . GLN A 1 608 ? -4.509 9.331 6.698 1.00 75.75 608 GLN A O 1
ATOM 4798 N N . GLU A 1 609 ? -4.881 8.104 4.847 1.00 65.06 609 GLU A N 1
ATOM 4799 C CA . GLU A 1 609 ? -4.110 6.918 5.249 1.00 65.06 609 GLU A CA 1
ATOM 4800 C C . GLU A 1 609 ? -2.602 7.025 4.930 1.00 65.06 609 GLU A C 1
ATOM 4802 O O . GLU A 1 609 ? -1.779 6.303 5.504 1.00 65.06 609 GLU A O 1
ATOM 4807 N N . ILE A 1 610 ? -2.231 7.928 4.011 1.00 50.97 610 ILE A N 1
ATOM 4808 C CA . ILE A 1 610 ? -0.847 8.206 3.578 1.00 50.97 610 ILE A CA 1
ATOM 4809 C C . ILE A 1 610 ? -0.222 9.260 4.486 1.00 50.97 610 ILE A C 1
ATOM 4811 O O . ILE A 1 610 ? 0.899 8.994 4.989 1.00 50.97 610 ILE A O 1
#

Secondary structure (DSSP, 8-state):
-PPPHHHHHHHHHHHHHHHHHHHHHHHHHHHHHHHTTTS--HHHHTTTTHHHHHHHHHHHHHHHHIIIIISTT--GGGS-HHHHHTS-TTSHHHHHHHHHHHHHHHHHHHHHHHHHHHHHHHHHHHHHHTTT---HHHHHHHHHHS---HHHHHHHHHHHTHHHHHHHHHHHHHHHHHH-GGGHHHHHHHHHHHHHHHHHHHHHHHHHHHHHHHHHHHHHHHHHHHHHTS----PPP------------------PPP---TT---S-SHHHHHS---B----------PPPPP--------------------------S----SS-----TTTS-TT-EEEEEEE-SB-SSSEEEEEEEE-TTS-EEEEEEEEEEHHHHHHHHHHHHHHHHHHHHH-GGGSPPEEEEEE-SSSTTEEEEEEE---EESSPPPHHHHHHHHHHHHHH---TTSSBB-SS--EETTEEPP---BS-HHHHHHHHHHHHHHHHHHHH---HHHHHHHHHIIIIIHHHHHGGGGSTT-----EEE-SS-SGGGEEEETTT--EEE-S---EEE-GGGGGGGTSSGGG---HHHHHHHTTTSPPPSSGGGHHHHHHHHHHHH-

Sequence (610 aa):
MTLDPATSFSIEAWTYLAISLILVAFRCIIRWRWLGLRGLAADDYLMVVAAHKQLLFTAETATAYYVGAYWHGLANNSMTHEQRATLSPASEEYYKRVRGSQTQLFGWLVYTVLLWSLKLCWLFFFRRLGNGVDHMALKIKMVWNARISGGRKISLILIFCGGLITAVFGGLRCGYVLRGGVNGPQQAGEWSCRESFVAMIITNLPVMAPFIKRGLKNVYVEYLGYKRSQTDGTP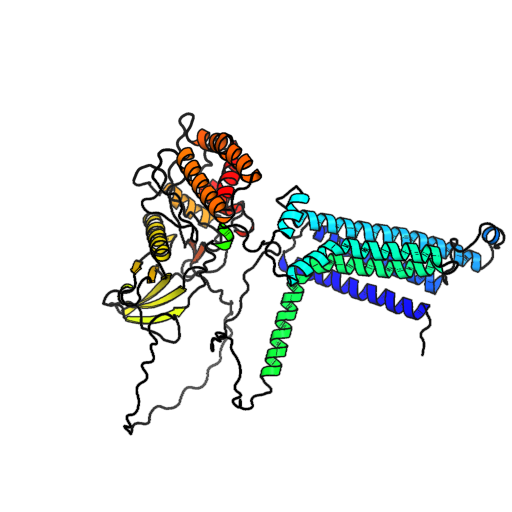QVGEGGKGVELTTIGGKRSNKNVFRHPLSLPAETYSEQHGSQERIIEGRGSQSPEKLPSRYLESQAATKAEGGIRESGCARDDKRGYDFGSGNTNIDPAVLREGCKVTSIETHGVSFWAKTGRIDVLLKDGAPQSFFIKVLSKAIGMNMTKGEFHSMSAIHGVIPEFVPKPIACGTYDDIPDTHFFLCEFREMTEDMPDPGEFASRLSTMHQKSVSPTGKFGFHITTYAGNLPQYVAWEDSWEAFFTKSMRQALDLEISVKGNSTELEVLSQALFEKVIPRLLRPLESGGRTVKPSLIHGDLWYANAGIDVENDQPLVFDACCFFAHNEYEFGQWRPACNRFGDEYVAAYNTFAQISAPEEDFEGRLDLYRLQEI

pLDDT: mean 71.47, std 22.56, range [21.39, 97.56]

InterPro domains:
  IPR011009 Protein kinase-like domain superfamily [SSF56112] (362-593)
  IPR016477 Fructosamine/Ketosamine-3-kinase [PF03881] (366-607)
  IPR016477 Fructosamine/Ketosamine-3-kinase [PTHR12149] (341-607)